Protein AF-0000000076747285 (afdb_homodimer)

Radius of gyration: 36.83 Å; Cα contacts (8 Å, |Δi|>4): 1062; chains: 2; bounding box: 57×131×82 Å

Nearest PDB structures (foldseek):
  2esn-assembly1_C  TM=5.975E-01  e=6.201E-26  Pseudomonas aeruginosa
  5y2v-assembly1_C  TM=6.730E-01  e=5.103E-18  Synechocystis sp. PCC 6803 substr. Kazusa
  5z49-assembly1_A  TM=7.365E-01  e=1.195E-11  Synechococcus elongatus PCC 7942 = FACHB-805
  5y2w-assembly1_A-2  TM=7.978E-01  e=5.544E-11  Synechocystis sp. PCC 6803 substr. Kazusa
  1i6a-assembly1_A  TM=6.483E-01  e=9.352E-12  Escherichia coli

Structure (mmCIF, N/CA/C/O backbone):
data_AF-0000000076747285-model_v1
#
loop_
_entity.id
_entity.type
_entity.pdbx_description
1 polymer 'Transcriptional regulator'
#
loop_
_atom_site.group_PDB
_atom_site.id
_atom_site.type_symbol
_atom_site.label_atom_id
_atom_site.label_alt_id
_atom_site.label_comp_id
_atom_site.label_asym_id
_atom_site.label_entity_id
_atom_site.label_seq_id
_atom_site.pdbx_PDB_ins_code
_atom_site.Cartn_x
_atom_site.Cartn_y
_atom_site.Cartn_z
_atom_site.occupancy
_atom_site.B_iso_or_equiv
_atom_site.auth_seq_id
_atom_site.auth_comp_id
_atom_site.auth_asym_id
_atom_site.auth_atom_id
_atom_site.pdbx_PDB_model_num
ATOM 1 N N . MET A 1 1 ? -8.055 51.125 -13.398 1 39.28 1 MET A N 1
ATOM 2 C CA . MET A 1 1 ? -6.609 51 -13.555 1 39.28 1 MET A CA 1
ATOM 3 C C . MET A 1 1 ? -6.098 49.719 -12.859 1 39.28 1 MET A C 1
ATOM 5 O O . MET A 1 1 ? -6.422 49.469 -11.695 1 39.28 1 MET A O 1
ATOM 9 N N . SER A 1 2 ? -5.758 48.812 -13.586 1 45.25 2 SER A N 1
ATOM 10 C CA . SER A 1 2 ? -5.34 47.469 -13.141 1 45.25 2 SER A CA 1
ATOM 11 C C . SER A 1 2 ? -4.109 47.562 -12.234 1 45.25 2 SER A C 1
ATOM 13 O O . SER A 1 2 ? -3.297 48.469 -12.375 1 45.25 2 SER A O 1
ATOM 15 N N . LEU A 1 3 ? -4.184 46.969 -11.133 1 55.22 3 LEU A N 1
ATOM 16 C CA . LEU A 1 3 ? -3.09 46.875 -10.172 1 55.22 3 LEU A CA 1
ATOM 17 C C . LEU A 1 3 ? -1.77 46.594 -10.883 1 55.22 3 LEU A C 1
ATOM 19 O O . LEU A 1 3 ? -0.696 46.844 -10.328 1 55.22 3 LEU A O 1
ATOM 23 N N . ASN A 1 4 ? -1.835 46.156 -12.078 1 54.62 4 ASN A N 1
ATOM 24 C CA . ASN A 1 4 ? -0.627 45.75 -12.773 1 54.62 4 ASN A CA 1
ATOM 25 C C . ASN A 1 4 ? 0.301 46.906 -13.062 1 54.62 4 ASN A C 1
ATOM 27 O O . ASN A 1 4 ? 1.505 46.719 -13.25 1 54.62 4 ASN A O 1
ATOM 31 N N . HIS A 1 5 ? -0.203 48.156 -13.094 1 57.03 5 HIS A N 1
ATOM 32 C CA . HIS A 1 5 ? 0.644 49.25 -13.531 1 57.03 5 HIS A CA 1
ATOM 33 C C . HIS A 1 5 ? 0.93 50.219 -12.375 1 57.03 5 HIS A C 1
ATOM 35 O O . HIS A 1 5 ? 1.658 51.188 -12.547 1 57.03 5 HIS A O 1
ATOM 41 N N . ILE A 1 6 ? 0.324 49.906 -11.305 1 59.69 6 ILE A N 1
ATOM 42 C CA . ILE A 1 6 ? 0.462 50.875 -10.219 1 59.69 6 ILE A CA 1
ATOM 43 C C . ILE A 1 6 ? 1.657 50.531 -9.344 1 59.69 6 ILE A C 1
ATOM 45 O O . ILE A 1 6 ? 1.849 49.344 -9 1 59.69 6 ILE A O 1
ATOM 49 N N . ASN A 1 7 ? 2.646 51.438 -9.289 1 66.12 7 ASN A N 1
ATOM 50 C CA . ASN A 1 7 ? 3.697 51.281 -8.281 1 66.12 7 ASN A CA 1
ATOM 51 C C . ASN A 1 7 ? 3.119 51.156 -6.879 1 66.12 7 ASN A C 1
ATOM 53 O O . ASN A 1 7 ? 2.605 52.125 -6.32 1 66.12 7 ASN A O 1
ATOM 57 N N . LEU A 1 8 ? 3.107 50 -6.348 1 74.5 8 LEU A N 1
ATOM 58 C CA . LEU A 1 8 ? 2.492 49.688 -5.062 1 74.5 8 LEU A CA 1
ATOM 59 C C . LEU A 1 8 ? 3.092 50.562 -3.955 1 74.5 8 LEU A C 1
ATOM 61 O O . LEU A 1 8 ? 2.469 50.75 -2.906 1 74.5 8 LEU A O 1
ATOM 65 N N . ASN A 1 9 ? 4.223 51.156 -4.281 1 78.5 9 ASN A N 1
ATOM 66 C CA . ASN A 1 9 ? 4.82 52.062 -3.312 1 78.5 9 ASN A CA 1
ATOM 67 C C . ASN A 1 9 ? 3.961 53.312 -3.115 1 78.5 9 ASN A C 1
ATOM 69 O O . ASN A 1 9 ? 4.023 53.969 -2.066 1 78.5 9 ASN A O 1
ATOM 73 N N . LEU A 1 10 ? 3.184 53.531 -4.133 1 85.75 10 LEU A N 1
ATOM 74 C CA . LEU A 1 10 ? 2.307 54.688 -4.051 1 85.75 10 LEU A CA 1
ATOM 75 C C . LEU A 1 10 ? 1.279 54.531 -2.936 1 85.75 10 LEU A C 1
ATOM 77 O O . LEU A 1 10 ? 0.835 55.5 -2.334 1 85.75 10 LEU A O 1
ATOM 81 N N . LEU A 1 11 ? 1.009 53.25 -2.725 1 84.38 11 LEU A N 1
ATOM 82 C CA . LEU A 1 11 ? 0.027 52.969 -1.68 1 84.38 11 LEU A CA 1
ATOM 83 C C . LEU A 1 11 ? 0.577 53.344 -0.308 1 84.38 11 LEU A C 1
ATOM 85 O O . LEU A 1 11 ? -0.14 53.938 0.518 1 84.38 11 LEU A O 1
ATOM 89 N N . ARG A 1 12 ? 1.812 53.031 -0.133 1 87.69 12 ARG A N 1
ATOM 90 C CA . ARG A 1 12 ? 2.461 53.469 1.106 1 87.69 12 ARG A CA 1
ATOM 91 C C . ARG A 1 12 ? 2.547 54.969 1.195 1 87.69 12 ARG A C 1
ATOM 93 O O . ARG A 1 12 ? 2.32 55.562 2.26 1 87.69 12 ARG A O 1
ATOM 100 N N . SER A 1 13 ? 2.875 55.594 0.107 1 90.88 13 SER A N 1
ATOM 101 C CA . SER A 1 13 ? 2.926 57.062 0.055 1 90.88 13 SER A CA 1
ATOM 102 C C . SER A 1 13 ? 1.572 57.688 0.398 1 90.88 13 SER A C 1
ATOM 104 O O . SER A 1 13 ? 1.499 58.656 1.146 1 90.88 13 SER A O 1
ATOM 106 N N . LEU A 1 14 ? 0.619 57.094 -0.171 1 91.94 14 LEU A N 1
ATOM 107 C CA . LEU A 1 14 ? -0.731 57.594 0.106 1 91.94 14 LEU A CA 1
ATOM 108 C C . LEU A 1 14 ? -1.049 57.469 1.594 1 91.94 14 LEU A C 1
ATOM 110 O O . LEU A 1 14 ? -1.56 58.438 2.189 1 91.94 14 LEU A O 1
ATOM 114 N N . GLN A 1 15 ? -0.773 56.375 2.174 1 90.75 15 GLN A N 1
ATOM 115 C CA . GLN A 1 15 ? -1.017 56.156 3.596 1 90.75 15 GLN A CA 1
ATOM 116 C C . GLN A 1 15 ? -0.334 57.219 4.441 1 90.75 15 GLN A C 1
ATOM 118 O O . GLN A 1 15 ? -0.968 57.844 5.301 1 90.75 15 GLN A O 1
ATOM 123 N N . VAL A 1 16 ? 0.932 57.5 4.211 1 92.81 16 VAL A N 1
ATOM 124 C CA . VAL A 1 16 ? 1.732 58.438 4.988 1 92.81 16 VAL A CA 1
ATOM 125 C C . VAL A 1 16 ? 1.217 59.844 4.77 1 92.81 16 VAL A C 1
ATOM 127 O O . VAL A 1 16 ? 1.105 60.625 5.719 1 92.81 16 VAL A O 1
ATOM 130 N N . LEU A 1 17 ? 0.837 60.188 3.564 1 94.44 17 LEU A N 1
ATOM 131 C CA . LEU A 1 17 ? 0.341 61.5 3.215 1 94.44 17 LEU A CA 1
ATOM 132 C C . LEU A 1 17 ? -0.971 61.812 3.934 1 94.44 17 LEU A C 1
ATOM 134 O O . LEU A 1 17 ? -1.173 62.906 4.434 1 94.44 17 LEU A O 1
ATOM 138 N N . LEU A 1 18 ? -1.772 60.812 3.988 1 93.88 18 LEU A N 1
ATOM 139 C CA . LEU A 1 18 ? -3.074 61.031 4.617 1 93.88 18 LEU A CA 1
ATOM 140 C C . LEU A 1 18 ? -2.943 61.094 6.133 1 93.88 18 LEU A C 1
ATOM 142 O O . LEU A 1 18 ? -3.758 61.719 6.809 1 93.88 18 LEU A O 1
ATOM 146 N N . GLU A 1 19 ? -1.94 60.5 6.699 1 93.25 19 GLU A N 1
ATOM 147 C CA . GLU A 1 19 ? -1.684 60.531 8.133 1 93.25 19 GLU A CA 1
ATOM 148 C C . GLU A 1 19 ? -1.036 61.844 8.547 1 93.25 19 GLU A C 1
ATOM 150 O O . GLU A 1 19 ? -1.421 62.438 9.555 1 93.25 19 GLU A O 1
ATOM 155 N N . GLU A 1 20 ? -0.085 62.281 7.738 1 93.19 20 GLU A N 1
ATOM 156 C CA . GLU A 1 20 ? 0.688 63.469 8.078 1 93.19 20 GLU A CA 1
ATOM 157 C C . GLU A 1 20 ? -0.024 64.75 7.621 1 93.19 20 GLU A C 1
ATOM 159 O O . GLU A 1 20 ? 0.07 65.75 8.281 1 93.19 20 GLU A O 1
ATOM 164 N N . CYS A 1 21 ? -0.648 64.688 6.441 1 93.88 21 CYS A N 1
ATOM 165 C CA . CYS A 1 21 ? -1.268 65.812 5.77 1 93.88 21 CYS A CA 1
ATOM 166 C C . CYS A 1 21 ? -0.267 66.938 5.586 1 93.88 21 CYS A C 1
ATOM 168 O O . CYS A 1 21 ? -0.618 68.125 5.742 1 93.88 21 CYS A O 1
ATOM 170 N N . HIS A 1 22 ? 0.919 66.625 5.566 1 93.25 22 HIS A N 1
ATOM 171 C CA . HIS A 1 22 ? 2.047 67.5 5.352 1 93.25 22 HIS A CA 1
ATOM 172 C C . HIS A 1 22 ? 3.092 66.875 4.438 1 93.25 22 HIS A C 1
ATOM 174 O O . HIS A 1 22 ? 3.596 65.812 4.727 1 93.25 22 HIS A O 1
ATOM 180 N N . VAL A 1 23 ? 3.402 67.562 3.352 1 93.19 23 VAL A N 1
ATOM 181 C CA . VAL A 1 23 ? 4.258 67 2.314 1 93.19 23 VAL A CA 1
ATOM 182 C C . VAL A 1 23 ? 5.672 66.812 2.859 1 93.19 23 VAL A C 1
ATOM 184 O O . VAL A 1 23 ? 6.27 65.75 2.678 1 93.19 23 VAL A O 1
ATOM 187 N N . SER A 1 24 ? 6.176 67.875 3.607 1 93.5 24 SER A N 1
ATOM 188 C CA . SER A 1 24 ? 7.547 67.75 4.094 1 93.5 24 SER A CA 1
ATOM 189 C C . SER A 1 24 ? 7.691 66.688 5.148 1 93.5 24 SER A C 1
ATOM 191 O O . SER A 1 24 ? 8.656 65.875 5.125 1 93.5 24 SER A O 1
ATOM 193 N N . ARG A 1 25 ? 6.762 66.562 6.012 1 94.31 25 ARG A N 1
ATOM 194 C CA . ARG A 1 25 ? 6.789 65.5 7.027 1 94.31 25 ARG A CA 1
ATOM 195 C C . ARG A 1 25 ? 6.645 64.125 6.398 1 94.31 25 ARG A C 1
ATOM 197 O O . ARG A 1 25 ? 7.281 63.156 6.84 1 94.31 25 ARG A O 1
ATOM 204 N N . ALA A 1 26 ? 5.785 64 5.434 1 94.94 26 ALA A N 1
ATOM 205 C CA . ALA A 1 26 ? 5.633 62.75 4.703 1 94.94 26 ALA A CA 1
ATOM 206 C C . ALA A 1 26 ? 6.941 62.375 4.027 1 94.94 26 ALA A C 1
ATOM 208 O O . ALA A 1 26 ? 7.316 61.188 4.043 1 94.94 26 ALA A O 1
ATOM 209 N N . ALA A 1 27 ? 7.617 63.281 3.477 1 94.25 27 ALA A N 1
ATOM 210 C CA . ALA A 1 27 ? 8.906 63.031 2.838 1 94.25 27 ALA A CA 1
ATOM 211 C C . ALA A 1 27 ? 9.922 62.469 3.84 1 94.25 27 ALA A C 1
ATOM 213 O O . ALA A 1 27 ? 10.633 61.5 3.549 1 94.25 27 ALA A O 1
ATOM 214 N N . ASP A 1 28 ? 9.93 63 4.977 1 92.69 28 ASP A N 1
ATOM 215 C CA . ASP A 1 28 ? 10.812 62.531 6.047 1 92.69 28 ASP A CA 1
ATOM 216 C C . ASP A 1 28 ? 10.5 61.094 6.453 1 92.69 28 ASP A C 1
ATOM 218 O O . ASP A 1 28 ? 11.406 60.281 6.555 1 92.69 28 ASP A O 1
ATOM 222 N N . ARG A 1 29 ? 9.242 60.875 6.574 1 91.62 29 ARG A N 1
ATOM 223 C CA . ARG A 1 29 ? 8.812 59.562 7.027 1 91.62 29 ARG A CA 1
ATOM 224 C C . ARG A 1 29 ? 9.055 58.5 5.953 1 91.62 29 ARG A C 1
ATOM 226 O O . ARG A 1 29 ? 9.344 57.344 6.27 1 91.62 29 ARG A O 1
ATOM 233 N N . LEU A 1 30 ? 8.93 58.844 4.742 1 91.31 30 LEU A N 1
ATOM 234 C CA . LEU A 1 30 ? 9.109 57.906 3.625 1 91.31 30 LEU A CA 1
ATOM 235 C C . LEU A 1 30 ? 10.57 57.875 3.197 1 91.31 30 LEU A C 1
ATOM 237 O O . LEU A 1 30 ? 10.953 57.031 2.357 1 91.31 30 LEU A O 1
ATOM 241 N N . ASN A 1 31 ? 11.375 58.781 3.766 1 91.25 31 ASN A N 1
ATOM 242 C CA . ASN A 1 31 ? 12.797 58.906 3.449 1 91.25 31 ASN A CA 1
ATOM 243 C C . ASN A 1 31 ? 13.023 59.188 1.966 1 91.25 31 ASN A C 1
ATOM 245 O O . ASN A 1 31 ? 13.828 58.531 1.32 1 91.25 31 ASN A O 1
ATOM 249 N N . ILE A 1 32 ? 12.211 60.031 1.466 1 92 32 ILE A N 1
ATOM 250 C CA . ILE A 1 32 ? 12.383 60.531 0.105 1 92 32 ILE A CA 1
ATOM 251 C C . ILE A 1 32 ? 12.312 62.062 0.099 1 92 32 ILE A C 1
ATOM 253 O O . ILE A 1 32 ? 12.086 62.688 1.14 1 92 32 ILE A O 1
ATOM 257 N N . THR A 1 33 ? 12.594 62.688 -1.015 1 92.25 33 THR A N 1
ATOM 258 C CA . THR A 1 33 ? 12.602 64.125 -1.113 1 92.25 33 THR A CA 1
ATOM 259 C C . THR A 1 33 ? 11.18 64.688 -1.18 1 92.25 33 THR A C 1
ATOM 261 O O . THR A 1 33 ? 10.242 63.969 -1.54 1 92.25 33 THR A O 1
ATOM 264 N N . GLN A 1 34 ? 11.086 65.875 -0.85 1 93.06 34 GLN A N 1
ATOM 265 C CA . GLN A 1 34 ? 9.789 66.562 -0.925 1 93.06 34 GLN A CA 1
ATOM 266 C C . GLN A 1 34 ? 9.266 66.625 -2.357 1 93.06 34 GLN A C 1
ATOM 268 O O . GLN A 1 34 ? 8.062 66.438 -2.586 1 93.06 34 GLN A O 1
ATOM 273 N N . SER A 1 35 ? 10.211 66.812 -3.273 1 94.5 35 SER A N 1
ATOM 274 C CA . SER A 1 35 ? 9.812 66.875 -4.676 1 94.5 35 SER A CA 1
ATOM 275 C C . SER A 1 35 ? 9.266 65.5 -5.113 1 94.5 35 SER A C 1
ATOM 277 O O . SER A 1 35 ? 8.297 65.438 -5.875 1 94.5 35 SER A O 1
ATOM 279 N N . ALA A 1 36 ? 9.828 64.5 -4.586 1 92.69 36 ALA A N 1
ATOM 280 C CA . ALA A 1 36 ? 9.391 63.156 -4.914 1 92.69 36 ALA A CA 1
ATOM 281 C C . ALA A 1 36 ? 8 62.875 -4.352 1 92.69 36 ALA A C 1
ATOM 283 O O . ALA A 1 36 ? 7.16 62.281 -5.035 1 92.69 36 ALA A O 1
ATOM 284 N N . VAL A 1 37 ? 7.766 63.281 -3.115 1 93.69 37 VAL A N 1
ATOM 285 C CA . VAL A 1 37 ? 6.461 63.094 -2.492 1 93.69 37 VAL A CA 1
ATOM 286 C C . VAL A 1 37 ? 5.398 63.875 -3.264 1 93.69 37 VAL A C 1
ATOM 288 O O . VAL A 1 37 ? 4.293 63.406 -3.486 1 93.69 37 VAL A O 1
ATOM 291 N N . SER A 1 38 ? 5.707 65.062 -3.729 1 93.56 38 SER A N 1
ATOM 292 C CA . SER A 1 38 ? 4.77 65.875 -4.48 1 93.56 38 SER A CA 1
ATOM 293 C C . SER A 1 38 ? 4.402 65.25 -5.809 1 93.56 38 SER A C 1
ATOM 295 O O . SER A 1 38 ? 3.236 65.25 -6.215 1 93.56 38 SER A O 1
ATOM 297 N N . ARG A 1 39 ? 5.41 64.688 -6.375 1 93.19 39 ARG A N 1
ATOM 298 C CA . ARG A 1 39 ? 5.164 63.969 -7.621 1 93.19 39 ARG A CA 1
ATOM 299 C C . ARG A 1 39 ? 4.273 62.75 -7.395 1 93.19 39 ARG A C 1
ATOM 301 O O . ARG A 1 39 ? 3.369 62.5 -8.188 1 93.19 39 ARG A O 1
ATOM 308 N N . GLN A 1 40 ? 4.539 62.031 -6.371 1 92 40 GLN A N 1
ATOM 309 C CA . GLN A 1 40 ? 3.736 60.875 -6.039 1 92 40 GLN A CA 1
ATOM 310 C C . GLN A 1 40 ? 2.295 61.25 -5.73 1 92 40 GLN A C 1
ATOM 312 O O . GLN A 1 40 ? 1.357 60.562 -6.113 1 92 40 GLN A O 1
ATOM 317 N N . LEU A 1 41 ? 2.125 62.375 -5.027 1 93.38 41 LEU A N 1
ATOM 318 C CA . LEU A 1 41 ? 0.781 62.875 -4.727 1 93.38 41 LEU A CA 1
ATOM 319 C C . LEU A 1 41 ? 0.026 63.219 -6.008 1 93.38 41 LEU A C 1
ATOM 321 O O . LEU A 1 41 ? -1.16 62.906 -6.133 1 93.38 41 LEU A O 1
ATOM 325 N N . ALA A 1 42 ? 0.776 63.781 -6.934 1 93.31 42 ALA A N 1
ATOM 326 C CA . ALA A 1 42 ? 0.161 64.125 -8.219 1 93.31 42 ALA A CA 1
ATOM 327 C C . ALA A 1 42 ? -0.279 62.844 -8.953 1 93.31 42 ALA A C 1
ATOM 329 O O . ALA A 1 42 ? -1.381 62.781 -9.508 1 93.31 42 ALA A O 1
ATOM 330 N N . GLN A 1 43 ? 0.56 61.906 -8.891 1 90.94 43 GLN A N 1
ATOM 331 C CA . GLN A 1 43 ? 0.234 60.625 -9.516 1 90.94 43 GLN A CA 1
ATOM 332 C C . GLN A 1 43 ? -0.973 59.969 -8.844 1 90.94 43 GLN A C 1
ATOM 334 O O . GLN A 1 43 ? -1.846 59.438 -9.523 1 90.94 43 GLN A O 1
ATOM 339 N N . LEU A 1 44 ? -1.02 60.031 -7.566 1 92.56 44 LEU A N 1
ATOM 340 C CA . LEU A 1 44 ? -2.104 59.438 -6.781 1 92.56 44 LEU A CA 1
ATOM 341 C C . LEU A 1 44 ? -3.424 60.156 -7.074 1 92.56 44 LEU A C 1
ATOM 343 O O . LEU A 1 44 ? -4.469 59.5 -7.172 1 92.56 44 LEU A O 1
ATOM 347 N N . ARG A 1 45 ? -3.328 61.438 -7.191 1 92.44 45 ARG A N 1
ATOM 348 C CA . ARG A 1 45 ? -4.52 62.219 -7.535 1 92.44 45 ARG A CA 1
ATOM 349 C C . ARG A 1 45 ? -5.086 61.781 -8.883 1 92.44 45 ARG A C 1
ATOM 351 O O . ARG A 1 45 ? -6.297 61.594 -9.016 1 92.44 45 ARG A O 1
ATOM 358 N N . ASP A 1 46 ? -4.145 61.531 -9.758 1 90.62 46 ASP A N 1
ATOM 359 C CA . ASP A 1 46 ? -4.547 61.094 -11.094 1 90.62 46 ASP A CA 1
ATOM 360 C C . ASP A 1 46 ? -5.156 59.719 -11.047 1 90.62 46 ASP A C 1
ATOM 362 O O . ASP A 1 46 ? -6.203 59.469 -11.656 1 90.62 46 ASP A O 1
ATOM 366 N N . LEU A 1 47 ? -4.52 58.969 -10.312 1 86.25 47 LEU A N 1
ATOM 367 C CA . LEU A 1 47 ? -4.941 57.562 -10.219 1 86.25 47 LEU A CA 1
ATOM 368 C C . LEU A 1 47 ? -6.309 57.438 -9.555 1 86.25 47 LEU A C 1
ATOM 370 O O . LEU A 1 47 ? -7.129 56.625 -9.953 1 86.25 47 LEU A O 1
ATOM 374 N N . CYS A 1 48 ? -6.559 58.312 -8.539 1 89.38 48 CYS A N 1
ATOM 375 C CA . CYS A 1 48 ? -7.773 58.188 -7.742 1 89.38 48 CYS A CA 1
ATOM 376 C C . CYS A 1 48 ? -8.867 59.094 -8.273 1 89.38 48 CYS A C 1
ATOM 378 O O . CYS A 1 48 ? -10.031 58.969 -7.895 1 89.38 48 CYS A O 1
ATOM 380 N N . GLY A 1 49 ? -8.469 60 -9.18 1 90.44 49 GLY A N 1
ATOM 381 C CA . GLY A 1 49 ? -9.438 61 -9.664 1 90.44 49 GLY A CA 1
ATOM 382 C C . GLY A 1 49 ? -9.969 61.875 -8.562 1 90.44 49 GLY A C 1
ATOM 383 O O . GLY A 1 49 ? -11.164 62.188 -8.523 1 90.44 49 GLY A O 1
ATOM 384 N N . ASP A 1 50 ? -9.172 62.125 -7.664 1 92.12 50 ASP A N 1
ATOM 385 C CA . ASP A 1 50 ? -9.484 62.938 -6.484 1 92.12 50 ASP A CA 1
ATOM 386 C C . ASP A 1 50 ? -8.273 63.719 -6.027 1 92.12 50 ASP A C 1
ATOM 388 O O . ASP A 1 50 ? -7.145 63.25 -6.078 1 92.12 50 ASP A O 1
ATOM 392 N N . PRO A 1 51 ? -8.477 65 -5.559 1 95.06 51 PRO A N 1
ATOM 393 C CA . PRO A 1 51 ? -7.34 65.812 -5.07 1 95.06 51 PRO A CA 1
ATOM 394 C C . PRO A 1 51 ? -6.68 65.188 -3.838 1 95.06 51 PRO A C 1
ATOM 396 O O . PRO A 1 51 ? -5.531 65.5 -3.523 1 95.06 51 PRO A O 1
ATOM 399 N N . LEU A 1 52 ? -7.309 64.312 -3.105 1 95.25 52 LEU A N 1
ATOM 400 C CA . LEU A 1 52 ? -6.875 63.531 -1.938 1 95.25 52 LEU A CA 1
ATOM 401 C C . LEU A 1 52 ? -6.566 64.5 -0.771 1 95.25 52 LEU A C 1
ATOM 403 O O . LEU A 1 52 ? -7.098 64.312 0.328 1 95.25 52 LEU A O 1
ATOM 407 N N . LEU A 1 53 ? -5.762 65.5 -0.964 1 95.31 53 LEU A N 1
ATOM 408 C CA . LEU A 1 53 ? -5.441 66.562 -0.002 1 95.31 53 LEU A CA 1
ATOM 409 C C . LEU A 1 53 ? -5.68 67.938 -0.604 1 95.31 53 LEU A C 1
ATOM 411 O O . LEU A 1 53 ? -5.234 68.188 -1.719 1 95.31 53 LEU A O 1
ATOM 415 N N . VAL A 1 54 ? -6.48 68.688 0.141 1 94.56 54 VAL A N 1
ATOM 416 C CA . VAL A 1 54 ? -6.762 70.062 -0.322 1 94.56 54 VAL A CA 1
ATOM 417 C C . VAL A 1 54 ? -6.293 71.062 0.722 1 94.56 54 VAL A C 1
ATOM 419 O O . VAL A 1 54 ? -6.273 70.75 1.919 1 94.56 54 VAL A O 1
ATOM 422 N N . ARG A 1 55 ? -5.871 72.25 0.293 1 91.06 55 ARG A N 1
ATOM 423 C CA . ARG A 1 55 ? -5.359 73.312 1.172 1 91.06 55 ARG A CA 1
ATOM 424 C C . ARG A 1 55 ? -6.496 74.062 1.884 1 91.06 55 ARG A C 1
ATOM 426 O O . ARG A 1 55 ? -7.5 74.375 1.263 1 91.06 55 ARG A O 1
ATOM 433 N N . GLU A 1 56 ? -6.441 74.062 3.102 1 89.38 56 GLU A N 1
ATOM 434 C CA . GLU A 1 56 ? -7.289 74.875 3.957 1 89.38 56 GLU A CA 1
ATOM 435 C C . GLU A 1 56 ? -6.457 75.75 4.863 1 89.38 56 GLU A C 1
ATOM 437 O O . GLU A 1 56 ? -5.969 75.312 5.906 1 89.38 56 GLU A O 1
ATOM 442 N N . GLY A 1 57 ? -6.375 77.062 4.457 1 87.19 57 GLY A N 1
ATOM 443 C CA . GLY A 1 57 ? -5.453 78 5.156 1 87.19 57 GLY A CA 1
ATOM 444 C C . GLY A 1 57 ? -4.004 77.562 5.035 1 87.19 57 GLY A C 1
ATOM 445 O O . GLY A 1 57 ? -3.488 77.375 3.926 1 87.19 57 GLY A O 1
ATOM 446 N N . ASN A 1 58 ? -3.375 77.25 6.191 1 83.94 58 ASN A N 1
ATOM 447 C CA . ASN A 1 58 ? -1.972 76.812 6.203 1 83.94 58 ASN A CA 1
ATOM 448 C C . ASN A 1 58 ? -1.82 75.312 6.355 1 83.94 58 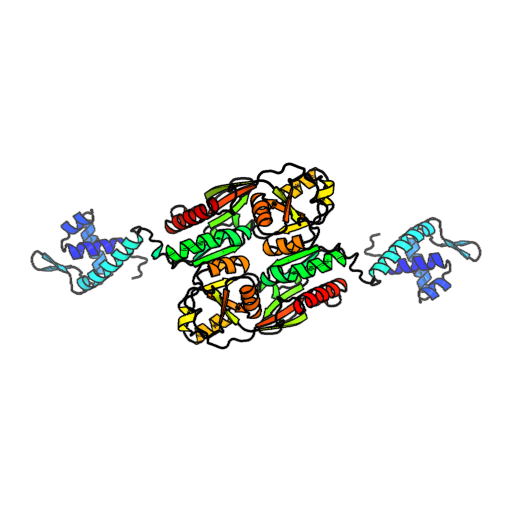ASN A C 1
ATOM 450 O O . ASN A 1 58 ? -0.711 74.812 6.559 1 83.94 58 ASN A O 1
ATOM 454 N N . ALA A 1 59 ? -2.961 74.688 6.199 1 84.81 59 ALA A N 1
ATOM 455 C CA . ALA A 1 59 ? -2.869 73.25 6.414 1 84.81 59 ALA A CA 1
ATOM 456 C C . ALA A 1 59 ? -3.447 72.438 5.227 1 84.81 59 ALA A C 1
ATOM 458 O O . ALA A 1 59 ? -4.25 73 4.465 1 84.81 59 ALA A O 1
ATOM 459 N N . LEU A 1 60 ? -2.973 71.25 4.91 1 92.12 60 LEU A N 1
ATOM 460 C CA . LEU A 1 60 ? -3.58 70.312 3.979 1 92.12 60 LEU A CA 1
ATOM 461 C C . LEU A 1 60 ? -4.598 69.375 4.688 1 92.12 60 LEU A C 1
ATOM 463 O O . LEU A 1 60 ? -4.324 68.875 5.773 1 92.12 60 LEU A O 1
ATOM 467 N N . VAL A 1 61 ? -5.773 69.312 4.141 1 93.94 61 VAL A N 1
ATOM 468 C CA . VAL A 1 61 ? -6.828 68.5 4.73 1 93.94 61 VAL A CA 1
ATOM 469 C C . VAL A 1 61 ? -7.289 67.438 3.732 1 93.94 61 VAL A C 1
ATOM 471 O O . VAL A 1 61 ? -7.426 67.75 2.539 1 93.94 61 VAL A O 1
ATOM 474 N N . PRO A 1 62 ? -7.434 66.188 4.184 1 94.88 62 PRO A N 1
ATOM 475 C CA . PRO A 1 62 ? -7.875 65.125 3.277 1 94.88 62 PRO A CA 1
ATOM 476 C C . PRO A 1 62 ? -9.32 65.312 2.811 1 94.88 62 PRO A C 1
ATOM 478 O O . PRO A 1 62 ? -10.148 65.812 3.559 1 94.88 62 PRO A O 1
ATOM 481 N N . THR A 1 63 ? -9.656 64.875 1.578 1 94.38 63 THR A N 1
ATOM 482 C CA . THR A 1 63 ? -11.023 64.875 1.067 1 94.38 63 THR A CA 1
ATOM 483 C C . THR A 1 63 ? -11.82 63.719 1.71 1 94.38 63 THR A C 1
ATOM 485 O O . THR A 1 63 ? -11.242 62.781 2.287 1 94.38 63 THR A O 1
ATOM 488 N N . PRO A 1 64 ? -13.047 63.781 1.646 1 91.94 64 PRO A N 1
ATOM 489 C CA . PRO A 1 64 ? -13.859 62.656 2.158 1 91.94 64 PRO A CA 1
ATOM 490 C C . PRO A 1 64 ? -13.508 61.312 1.513 1 91.94 64 PRO A C 1
ATOM 492 O O . PRO A 1 64 ? -13.477 60.312 2.193 1 91.94 64 PRO A O 1
ATOM 495 N N . ARG A 1 65 ? -13.234 61.312 0.291 1 92.19 65 ARG A N 1
ATOM 496 C CA . ARG A 1 65 ? -12.836 60.094 -0.41 1 92.19 65 ARG A CA 1
ATOM 497 C C . ARG A 1 65 ? -11.508 59.562 0.115 1 92.19 65 ARG A C 1
ATOM 499 O O . ARG A 1 65 ? -11.336 58.375 0.288 1 92.19 65 ARG A O 1
ATOM 506 N N . ALA A 1 66 ? -10.609 60.469 0.333 1 93.25 66 ALA A N 1
ATOM 507 C CA . ALA A 1 66 ? -9.297 60.094 0.862 1 93.25 66 ALA A CA 1
ATOM 508 C C . ALA A 1 66 ? -9.43 59.406 2.23 1 93.25 66 ALA A C 1
ATOM 510 O O . ALA A 1 66 ? -8.766 58.406 2.506 1 93.25 66 ALA A O 1
ATOM 511 N N . LEU A 1 67 ? -10.281 59.938 3.025 1 90.94 67 LEU A N 1
ATOM 512 C CA . LEU A 1 67 ? -10.5 59.375 4.359 1 90.94 67 LEU A CA 1
ATOM 513 C C . LEU A 1 67 ? -11.094 57.969 4.277 1 90.94 67 LEU A C 1
ATOM 515 O O . LEU A 1 67 ? -10.695 57.094 5.031 1 90.94 67 LEU A O 1
ATOM 519 N N . ALA A 1 68 ? -11.953 57.812 3.371 1 90.12 68 ALA A N 1
ATOM 520 C CA . ALA A 1 68 ? -12.555 56.469 3.166 1 90.12 68 ALA A CA 1
ATOM 521 C C . ALA A 1 68 ? -11.516 55.469 2.68 1 90.12 68 ALA A C 1
ATOM 523 O O . ALA A 1 68 ? -11.508 54.312 3.105 1 90.12 68 ALA A O 1
ATOM 524 N N . MET A 1 69 ? -10.688 55.906 1.846 1 90.06 69 MET A N 1
ATOM 525 C CA . MET A 1 69 ? -9.648 55.062 1.292 1 90.06 69 MET A CA 1
ATOM 526 C C . MET A 1 69 ? -8.609 54.719 2.355 1 90.06 69 MET A C 1
ATOM 528 O O . MET A 1 69 ? -8.047 53.594 2.336 1 90.06 69 MET A O 1
ATOM 532 N N . GLN A 1 70 ? -8.398 55.688 3.25 1 89.38 70 GLN A N 1
ATOM 533 C CA . GLN A 1 70 ? -7.391 55.5 4.289 1 89.38 70 GLN A CA 1
ATOM 534 C C . GLN A 1 70 ? -7.715 54.281 5.141 1 89.38 70 GLN A C 1
ATOM 536 O O . GLN A 1 70 ? -6.828 53.469 5.449 1 89.38 70 GLN A O 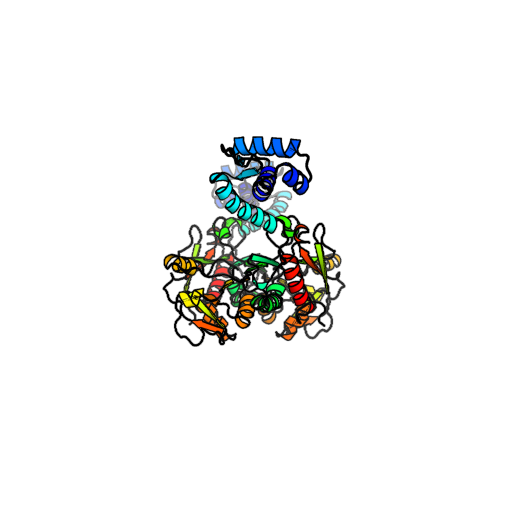1
ATOM 541 N N . GLU A 1 71 ? -8.906 54.062 5.441 1 85 71 GLU A N 1
ATOM 542 C CA . GLU A 1 71 ? -9.328 52.938 6.246 1 85 71 GLU A CA 1
ATOM 543 C C . GLU A 1 71 ? -9.055 51.625 5.516 1 85 71 GLU A C 1
ATOM 545 O O . GLU A 1 71 ? -8.508 50.688 6.098 1 85 71 GLU A O 1
ATOM 550 N N . LYS A 1 72 ? -9.445 51.562 4.312 1 87.25 72 LYS A N 1
ATOM 551 C CA . LYS A 1 72 ? -9.242 50.375 3.508 1 87.25 72 LYS A CA 1
ATOM 552 C C . LYS A 1 72 ? -7.758 50.125 3.26 1 87.25 72 LYS A C 1
ATOM 554 O O . LYS A 1 72 ? -7.309 48.969 3.285 1 87.25 72 LYS A O 1
ATOM 559 N N . LEU A 1 73 ? -7.082 51.219 3.055 1 86.12 73 LEU A N 1
ATOM 560 C CA . LEU A 1 73 ? -5.648 51.125 2.797 1 86.12 73 LEU A CA 1
ATOM 561 C C . LEU A 1 73 ? -4.902 50.562 4.004 1 86.12 73 LEU A C 1
ATOM 563 O O . LEU A 1 73 ? -4.039 49.719 3.857 1 86.12 73 LEU A O 1
ATOM 567 N N . ASN A 1 74 ? -5.207 50.969 5.152 1 83.94 74 ASN A N 1
ATOM 568 C CA . ASN A 1 74 ? -4.578 50.469 6.371 1 83.94 74 ASN A CA 1
ATOM 569 C C . ASN A 1 74 ? -4.812 49 6.547 1 83.94 74 ASN A C 1
ATOM 571 O O . ASN A 1 74 ? -3.895 48.25 6.918 1 83.94 74 ASN A O 1
ATOM 575 N N . LEU A 1 75 ? -5.949 48.562 6.199 1 81.88 75 LEU A N 1
ATOM 576 C CA . LEU A 1 75 ? -6.277 47.125 6.301 1 81.88 75 LEU A CA 1
ATOM 577 C C . LEU A 1 75 ? -5.461 46.312 5.309 1 81.88 75 LEU A C 1
ATOM 579 O O . LEU A 1 75 ? -4.891 45.281 5.668 1 81.88 75 LEU A O 1
ATOM 583 N N . LEU A 1 76 ? -5.438 46.844 4.094 1 79.19 76 LEU A N 1
ATOM 584 C CA . LEU A 1 76 ? -4.73 46.125 3.033 1 79.19 76 LEU A CA 1
ATOM 585 C C . LEU A 1 76 ? -3.234 46.094 3.32 1 79.19 76 LEU A C 1
ATOM 587 O O . LEU A 1 76 ? -2.604 45.031 3.17 1 79.19 76 LEU A O 1
ATOM 591 N N . LEU A 1 77 ? -2.664 47.188 3.725 1 79.25 77 LEU A N 1
ATOM 592 C CA . LEU A 1 77 ? -1.238 47.25 4.023 1 79.25 77 LEU A CA 1
ATOM 593 C C . LEU A 1 77 ? -0.914 46.406 5.266 1 79.25 77 LEU A C 1
ATOM 595 O O . LEU A 1 77 ? 0.154 45.812 5.352 1 79.25 77 LEU A O 1
ATOM 599 N N . GLY A 1 78 ? -1.808 46.312 6.129 1 74.94 78 GLY A N 1
ATOM 600 C CA . GLY A 1 78 ? -1.666 45.406 7.266 1 74.94 78 GLY A CA 1
ATOM 601 C C . GLY A 1 78 ? -1.597 43.969 6.867 1 74.94 78 GLY A C 1
ATOM 602 O O . GLY A 1 78 ? -0.751 43.219 7.367 1 74.94 78 GLY A O 1
ATOM 603 N N . GLU A 1 79 ? -2.459 43.625 5.969 1 72.31 79 GLU A N 1
ATOM 604 C CA . GLU A 1 79 ? -2.457 42.25 5.461 1 72.31 79 GLU A CA 1
ATOM 605 C C . GLU A 1 79 ? -1.143 41.938 4.754 1 72.31 79 GLU A C 1
ATOM 607 O O . GLU A 1 79 ? -0.614 40.844 4.895 1 72.31 79 GLU A O 1
ATOM 612 N N . PHE A 1 80 ? -0.732 42.938 4.066 1 66.5 80 PHE A N 1
ATOM 613 C CA . PHE A 1 80 ? 0.546 42.812 3.377 1 66.5 80 PHE A CA 1
ATOM 614 C C . PHE A 1 80 ? 1.684 42.656 4.379 1 66.5 80 PHE A C 1
ATOM 616 O O . PHE A 1 80 ? 2.592 41.844 4.168 1 66.5 80 PHE A O 1
ATOM 623 N N . GLU A 1 81 ? 1.617 43.438 5.406 1 65.94 81 GLU A N 1
ATOM 624 C CA . GLU A 1 81 ? 2.627 43.344 6.453 1 65.94 81 GLU A CA 1
ATOM 625 C C . GLU A 1 81 ? 2.586 41.969 7.105 1 65.94 81 GLU A C 1
ATOM 627 O O . GLU A 1 81 ? 3.633 41.375 7.395 1 65.94 81 GLU A O 1
ATOM 632 N N . GLN A 1 82 ? 1.42 41.562 7.305 1 65.44 82 GLN A N 1
ATOM 633 C CA . GLN A 1 82 ? 1.265 40.219 7.871 1 65.44 82 GLN A CA 1
ATOM 634 C C . GLN A 1 82 ? 1.845 39.156 6.945 1 65.44 82 GLN A C 1
ATOM 636 O O . GLN A 1 82 ? 2.438 38.188 7.402 1 65.44 82 GLN A O 1
ATOM 641 N N . LEU A 1 83 ? 1.528 39.438 5.742 1 63.47 83 LEU A N 1
ATOM 642 C CA . LEU A 1 83 ? 2.105 38.531 4.746 1 63.47 83 LEU A CA 1
ATOM 643 C C . LEU A 1 83 ? 3.627 38.5 4.844 1 63.47 83 LEU A C 1
ATOM 645 O O . LEU A 1 83 ? 4.254 37.469 4.664 1 63.47 83 LEU A O 1
ATOM 649 N N . LEU A 1 84 ? 4.066 39.812 5.066 1 60.75 84 LEU A N 1
ATOM 650 C CA . LEU A 1 84 ? 5.516 39.969 5.125 1 60.75 84 LEU A CA 1
ATOM 651 C C . LEU A 1 84 ? 6.047 39.562 6.5 1 60.75 84 LEU A C 1
ATOM 653 O O . LEU A 1 84 ? 7.223 39.219 6.641 1 60.75 84 LEU A O 1
ATOM 657 N N . HIS A 1 85 ? 5.164 39.906 7.539 1 58.38 85 HIS A N 1
ATOM 658 C CA . HIS A 1 85 ? 5.609 39.562 8.883 1 58.38 85 HIS A CA 1
ATOM 659 C C . HIS A 1 85 ? 5.465 38.062 9.141 1 58.38 85 HIS A C 1
ATOM 661 O O . HIS A 1 85 ? 4.438 37.469 8.805 1 58.38 85 HIS A O 1
ATOM 667 N N . ASP A 1 86 ? 6.461 37.438 9.391 1 60.88 86 ASP A N 1
ATOM 668 C CA . ASP A 1 86 ? 6.59 36.031 9.703 1 60.88 86 ASP A CA 1
ATOM 669 C C . ASP A 1 86 ? 5.848 35.688 10.992 1 60.88 86 ASP A C 1
ATOM 671 O O . ASP A 1 86 ? 6.238 36.125 12.078 1 60.88 86 ASP A O 1
ATOM 675 N N . LYS A 1 87 ? 4.426 35.719 10.93 1 68.31 87 LYS A N 1
ATOM 676 C CA . LYS A 1 87 ? 3.752 35.219 12.125 1 68.31 87 LYS A CA 1
ATOM 677 C C . LYS A 1 87 ? 4.395 33.938 12.617 1 68.31 87 LYS A C 1
ATOM 679 O O . LYS A 1 87 ? 4.82 33.094 11.812 1 68.31 87 LYS A O 1
ATOM 684 N N . PRO A 1 88 ? 4.699 34.062 13.977 1 81.62 88 PRO A N 1
ATOM 685 C CA . PRO A 1 88 ? 5.242 32.812 14.531 1 81.62 88 PRO A CA 1
ATOM 686 C C . PRO A 1 88 ? 4.352 31.609 14.258 1 81.62 88 PRO A C 1
ATOM 688 O O . PRO A 1 88 ? 3.127 31.734 14.219 1 81.62 88 PRO A O 1
ATOM 691 N N . PHE A 1 89 ? 4.879 30.703 13.914 1 88.38 89 PHE A N 1
ATOM 692 C CA . PHE A 1 89 ? 4.164 29.453 13.664 1 88.38 89 PHE A CA 1
ATOM 693 C C . PHE A 1 89 ? 3.521 28.938 14.945 1 88.38 89 PHE A C 1
ATOM 695 O O . PHE A 1 89 ? 4.168 28.891 15.992 1 88.38 89 PHE A O 1
ATOM 702 N N . ASP A 1 90 ? 2.27 28.656 14.898 1 92.69 90 ASP A N 1
ATOM 703 C CA . ASP A 1 90 ? 1.523 28.031 15.992 1 92.69 90 ASP A CA 1
ATOM 704 C C . ASP A 1 90 ? 0.896 26.703 15.547 1 92.69 90 ASP A C 1
ATOM 706 O O . ASP A 1 90 ? -0.072 26.703 14.781 1 92.69 90 ASP A O 1
ATOM 710 N N . PRO A 1 91 ? 1.393 25.594 16.078 1 93.94 91 PRO A N 1
ATOM 711 C CA . PRO A 1 91 ? 0.866 24.297 15.672 1 93.94 91 PRO A CA 1
ATOM 712 C C . PRO A 1 91 ? -0.619 24.125 15.984 1 93.94 91 PRO A C 1
ATOM 714 O O . PRO A 1 91 ? -1.324 23.391 15.289 1 93.94 91 PRO A O 1
ATOM 717 N N . GLN A 1 92 ? -1.122 24.812 16.938 1 93.75 92 GLN A N 1
ATOM 718 C CA . GLN A 1 92 ? -2.506 24.656 17.375 1 93.75 92 GLN A CA 1
ATOM 719 C C . GLN A 1 92 ? -3.479 25.156 16.312 1 93.75 92 GLN A C 1
ATOM 721 O O . GLN A 1 92 ? -4.625 24.703 16.25 1 93.75 92 GLN A O 1
ATOM 726 N N . THR A 1 93 ? -2.945 26.078 15.531 1 92.31 93 THR A N 1
ATOM 727 C CA . THR A 1 93 ? -3.846 26.672 14.555 1 92.31 93 THR A CA 1
ATOM 728 C C . THR A 1 93 ? -3.451 26.266 13.133 1 92.31 93 THR A C 1
ATOM 730 O O . THR A 1 93 ? -4.102 26.656 12.164 1 92.31 93 THR A O 1
ATOM 733 N N . TRP A 1 94 ? -2.447 25.484 12.992 1 91.5 94 TRP A N 1
ATOM 734 C CA . TRP A 1 94 ? -1.928 25.078 11.695 1 91.5 94 TRP A CA 1
ATOM 735 C C . TRP A 1 94 ? -2.93 24.203 10.961 1 91.5 94 TRP A C 1
ATOM 737 O O . TRP A 1 94 ? -3.35 23.156 11.477 1 91.5 94 TRP A O 1
ATOM 747 N N . LYS A 1 95 ? -3.387 24.75 9.812 1 91.31 95 LYS A N 1
ATOM 748 C CA . LYS A 1 95 ? -4.336 24.016 8.984 1 91.31 95 LYS A CA 1
ATOM 749 C C . LYS A 1 95 ? -3.738 23.688 7.621 1 91.31 95 LYS A C 1
ATOM 751 O O . LYS A 1 95 ? -3.58 24.562 6.773 1 91.31 95 LYS A O 1
ATOM 756 N N . GLN A 1 96 ? -3.441 22.391 7.422 1 91.12 96 GLN A N 1
ATOM 757 C CA . GLN A 1 96 ? -2.854 21.906 6.18 1 91.12 96 GLN A CA 1
ATOM 758 C C . GLN A 1 96 ? -2.867 20.375 6.129 1 91.12 96 GLN A C 1
ATOM 760 O O . GLN A 1 96 ? -3.031 19.719 7.16 1 91.12 96 GLN A O 1
ATOM 765 N N . GLU A 1 97 ? -2.838 19.922 4.922 1 94.75 97 GLU A N 1
ATOM 766 C CA . GLU A 1 97 ? -2.533 18.5 4.758 1 94.75 97 GLU A CA 1
ATOM 767 C C . GLU A 1 97 ? -1.031 18.266 4.609 1 94.75 97 GLU A C 1
ATOM 769 O O . GLU A 1 97 ? -0.389 18.875 3.748 1 94.75 97 GLU A O 1
ATOM 774 N N . PHE A 1 98 ? -0.532 17.609 5.492 1 96.69 98 PHE A N 1
ATOM 775 C CA . PHE A 1 98 ? 0.878 17.234 5.477 1 96.69 98 PHE A CA 1
ATOM 776 C C . PHE A 1 98 ? 1.059 15.812 4.965 1 96.69 98 PHE A C 1
ATOM 778 O O . PHE A 1 98 ? 0.48 14.875 5.512 1 96.69 98 PHE A O 1
ATOM 785 N N . VAL A 1 99 ? 1.878 15.617 3.945 1 97.31 99 VAL A N 1
ATOM 786 C CA . VAL A 1 99 ? 2.035 14.312 3.307 1 97.31 99 VAL A CA 1
ATOM 787 C C . VAL A 1 99 ? 3.348 13.672 3.754 1 97.31 99 VAL A C 1
ATOM 789 O O . VAL A 1 99 ? 4.426 14.219 3.508 1 97.31 99 VAL A O 1
ATOM 792 N N . LEU A 1 100 ? 3.213 12.562 4.414 1 97.12 100 LEU A N 1
ATOM 793 C CA . LEU A 1 100 ? 4.328 11.727 4.84 1 97.12 100 LEU A CA 1
ATOM 794 C C . LEU A 1 100 ? 4.418 10.469 3.986 1 97.12 100 LEU A C 1
ATOM 796 O O . LEU A 1 100 ? 3.4 9.828 3.709 1 97.12 100 LEU A O 1
ATOM 800 N N . SER A 1 101 ? 5.613 10.18 3.506 1 96.31 101 SER A N 1
ATOM 801 C CA . SER A 1 101 ? 5.801 8.992 2.676 1 96.31 101 SER A CA 1
ATOM 802 C C . SER A 1 101 ? 6.914 8.102 3.227 1 96.31 101 SER A C 1
ATOM 804 O O . SER A 1 101 ? 8 8.586 3.543 1 96.31 101 SER A O 1
ATOM 806 N N . SER A 1 102 ? 6.621 6.863 3.416 1 94.25 102 SER A N 1
ATOM 807 C CA . SER A 1 102 ? 7.59 5.891 3.918 1 94.25 102 SER A CA 1
ATOM 808 C C . SER A 1 102 ? 7.105 4.461 3.693 1 94.25 102 SER A C 1
ATOM 810 O O . SER A 1 102 ? 6.324 4.203 2.775 1 94.25 102 SER A O 1
ATOM 812 N N . SER A 1 103 ? 7.703 3.572 4.422 1 90.88 103 SER A N 1
ATOM 813 C CA . SER A 1 103 ? 7.391 2.156 4.273 1 90.88 103 SER A CA 1
ATOM 814 C C . SER A 1 103 ? 6.109 1.791 5.016 1 90.88 103 SER A C 1
ATOM 816 O O . SER A 1 103 ? 5.578 2.598 5.781 1 90.88 103 SER A O 1
ATOM 818 N N . ASP A 1 104 ? 5.66 0.598 4.758 1 87.81 104 ASP A N 1
ATOM 819 C CA . ASP A 1 104 ? 4.512 0.043 5.461 1 87.81 104 ASP A CA 1
ATOM 820 C C . ASP A 1 104 ? 4.812 -0.138 6.949 1 87.81 104 ASP A C 1
ATOM 822 O O . ASP A 1 104 ? 3.93 0.03 7.793 1 87.81 104 ASP A O 1
ATOM 826 N N . TYR A 1 105 ? 6.008 -0.452 7.25 1 88.69 105 TYR A N 1
ATOM 827 C CA . TYR A 1 105 ? 6.418 -0.627 8.641 1 88.69 105 TYR A CA 1
ATOM 828 C C . TYR A 1 105 ? 6.25 0.667 9.422 1 88.69 105 TYR A C 1
ATOM 830 O O . TYR A 1 105 ? 5.715 0.661 10.539 1 88.69 105 TYR A O 1
ATOM 838 N N . VAL A 1 106 ? 6.672 1.714 8.789 1 91.25 106 VAL A N 1
ATOM 839 C CA . VAL A 1 106 ? 6.566 3.021 9.43 1 91.25 106 VAL A CA 1
ATOM 840 C C . VAL A 1 106 ? 5.098 3.389 9.617 1 91.25 106 VAL A C 1
ATOM 842 O O . VAL A 1 106 ? 4.707 3.9 10.672 1 91.25 106 VAL A O 1
ATOM 845 N N . ALA A 1 107 ? 4.348 3.139 8.641 1 90.38 107 ALA A N 1
ATOM 846 C CA . ALA A 1 107 ? 2.916 3.416 8.727 1 90.38 107 ALA A CA 1
ATOM 847 C C . ALA A 1 107 ? 2.287 2.688 9.906 1 90.38 107 ALA A C 1
ATOM 849 O O . ALA A 1 107 ? 1.489 3.268 10.648 1 90.38 107 ALA A O 1
ATOM 850 N N . GLN A 1 108 ? 2.666 1.498 10.078 1 87.19 108 GLN A N 1
ATOM 851 C CA . GLN A 1 108 ? 2.023 0.634 11.062 1 87.19 108 GLN A CA 1
ATOM 852 C C . GLN A 1 108 ? 2.512 0.951 12.469 1 87.19 108 GLN A C 1
ATOM 854 O O . GLN A 1 108 ? 1.728 0.935 13.422 1 87.19 108 GLN A O 1
ATOM 859 N N . TYR A 1 109 ? 3.785 1.354 12.547 1 87.69 109 TYR A N 1
ATOM 860 C CA . TYR A 1 109 ? 4.328 1.307 13.906 1 87.69 109 TYR A CA 1
ATOM 861 C C . TYR A 1 109 ? 4.746 2.695 14.375 1 87.69 109 TYR A C 1
ATOM 863 O O . TYR A 1 109 ? 4.863 2.943 15.578 1 87.69 109 TYR A O 1
ATOM 871 N N . ILE A 1 110 ? 4.949 3.605 13.445 1 90 110 ILE A N 1
ATOM 872 C CA . ILE A 1 110 ? 5.473 4.91 13.828 1 90 110 ILE A CA 1
ATOM 873 C C . ILE A 1 110 ? 4.371 5.965 13.719 1 90 110 ILE A C 1
ATOM 875 O O . ILE A 1 110 ? 4.234 6.828 14.586 1 90 110 ILE A O 1
ATOM 879 N N . VAL A 1 111 ? 3.57 5.883 12.734 1 92 111 VAL A N 1
ATOM 880 C CA . VAL A 1 111 ? 2.566 6.895 12.422 1 92 111 VAL A CA 1
ATOM 881 C C . VAL A 1 111 ? 1.595 7.035 13.594 1 92 111 VAL A C 1
ATOM 883 O O . VAL A 1 111 ? 1.214 8.148 13.961 1 92 111 VAL A O 1
ATOM 886 N N . PRO A 1 112 ? 1.227 5.938 14.219 1 89.31 112 PRO A N 1
ATOM 887 C CA . PRO A 1 112 ? 0.321 6.078 15.359 1 89.31 112 PRO A CA 1
ATOM 888 C C . PRO A 1 112 ? 0.892 6.973 16.453 1 89.31 112 PRO A C 1
ATOM 890 O O . PRO A 1 112 ? 0.156 7.746 17.078 1 89.31 112 PRO A O 1
ATOM 893 N N . ASP A 1 113 ? 2.162 6.887 16.641 1 90.19 113 ASP A N 1
ATOM 894 C CA . ASP A 1 113 ? 2.809 7.742 17.641 1 90.19 113 ASP A CA 1
ATOM 895 C C . ASP A 1 113 ? 2.76 9.203 17.219 1 90.19 113 ASP A C 1
ATOM 897 O O . ASP A 1 113 ? 2.564 10.094 18.047 1 90.19 113 ASP A O 1
ATOM 901 N N . VAL A 1 114 ? 2.922 9.438 15.977 1 92.69 114 VAL A N 1
ATOM 902 C CA . VAL A 1 114 ? 2.867 10.789 15.43 1 92.69 114 VAL A CA 1
ATOM 903 C C . VAL A 1 114 ? 1.455 11.352 15.578 1 92.69 114 VAL A C 1
ATOM 905 O O . VAL A 1 114 ? 1.275 12.492 16.016 1 92.69 114 VAL A O 1
ATOM 908 N N . VAL A 1 115 ? 0.507 10.539 15.297 1 92.06 115 VAL A N 1
ATOM 909 C CA . VAL A 1 115 ? -0.892 10.945 15.352 1 92.06 115 VAL A CA 1
ATOM 910 C C . VAL A 1 115 ? -1.275 11.289 16.781 1 92.06 115 VAL A C 1
ATOM 912 O O . VAL A 1 115 ? -1.983 12.273 17.031 1 92.06 115 VAL A O 1
ATOM 915 N N . ALA A 1 116 ? -0.831 10.547 17.703 1 88.81 116 ALA A N 1
ATOM 916 C CA . ALA A 1 116 ? -1.145 10.773 19.109 1 88.81 116 ALA A CA 1
ATOM 917 C C . ALA A 1 116 ? -0.708 12.164 19.562 1 88.81 116 ALA A C 1
ATOM 919 O O . ALA A 1 116 ? -1.424 12.836 20.297 1 88.81 116 ALA A O 1
ATOM 920 N N . VAL A 1 117 ? 0.418 12.578 19.109 1 89.75 117 VAL A N 1
ATOM 921 C CA . VAL A 1 117 ? 0.937 13.898 19.453 1 89.75 117 VAL A CA 1
ATOM 922 C C . VAL A 1 117 ? 0.191 14.977 18.672 1 89.75 117 VAL A C 1
ATOM 924 O O . VAL A 1 117 ? -0.142 16.031 19.219 1 89.75 117 VAL A O 1
ATOM 927 N N . MET A 1 118 ? -0.094 14.742 17.453 1 91.31 118 MET A N 1
ATOM 928 C CA . MET A 1 118 ? -0.737 15.703 16.562 1 91.31 118 MET A CA 1
ATOM 929 C C . MET A 1 118 ? -2.135 16.062 17.062 1 91.31 118 MET A C 1
ATOM 931 O O . MET A 1 118 ? -2.551 17.219 17 1 91.31 118 MET A O 1
ATOM 935 N N . VAL A 1 119 ? -2.828 15.094 17.531 1 89.44 119 VAL A N 1
ATOM 936 C CA . VAL A 1 119 ? -4.203 15.305 17.969 1 89.44 119 VAL A CA 1
ATOM 937 C C . VAL A 1 119 ? -4.23 16.344 19.094 1 89.44 119 VAL A C 1
ATOM 939 O O . VAL A 1 119 ? -5.168 17.141 19.188 1 89.44 119 VAL A O 1
ATOM 942 N N . GLU A 1 120 ? -3.176 16.406 19.844 1 91.25 120 GLU A N 1
ATOM 943 C CA . GLU A 1 120 ? -3.1 17.328 20.969 1 91.25 120 GLU A CA 1
ATOM 944 C C . GLU A 1 120 ? -2.467 18.656 20.562 1 91.25 120 GLU A C 1
ATOM 946 O O . GLU A 1 120 ? -2.982 19.734 20.891 1 91.25 120 GLU A O 1
ATOM 951 N N . GLN A 1 121 ? -1.461 18.594 19.781 1 93.44 121 GLN A N 1
ATOM 952 C CA . GLN A 1 121 ? -0.627 19.781 19.562 1 93.44 121 GLN A CA 1
ATOM 953 C C . GLN A 1 121 ? -0.979 20.469 18.25 1 93.44 121 GLN A C 1
ATOM 955 O O . GLN A 1 121 ? -0.721 21.672 18.078 1 93.44 121 GLN A O 1
ATOM 960 N N . SER A 1 122 ? -1.511 19.766 17.328 1 94.19 122 SER A N 1
ATOM 961 C CA . SER A 1 122 ? -1.891 20.297 16.016 1 94.19 122 SER A CA 1
ATOM 962 C C . SER A 1 122 ? -3.197 19.688 15.531 1 94.19 122 SER A C 1
ATOM 964 O O . SER A 1 122 ? -3.223 19.016 14.492 1 94.19 122 SER A O 1
ATOM 966 N N . PRO A 1 123 ? -4.215 19.984 16.219 1 92 123 PRO A N 1
ATOM 967 C CA . PRO A 1 123 ? -5.492 19.297 16.031 1 92 123 PRO A CA 1
ATOM 968 C C . PRO A 1 123 ? -6.121 19.594 14.672 1 92 123 PRO A C 1
ATOM 970 O O . PRO A 1 123 ? -7.047 18.891 14.25 1 92 123 PRO A O 1
ATOM 973 N N . ASN A 1 124 ? -5.605 20.594 13.938 1 92.88 124 ASN A N 1
ATOM 974 C CA . ASN A 1 124 ? -6.254 20.984 12.688 1 92.88 124 ASN A CA 1
ATOM 975 C C . ASN A 1 124 ? -5.453 20.531 11.469 1 92.88 124 ASN A C 1
ATOM 977 O O . ASN A 1 124 ? -5.852 20.781 10.336 1 92.88 124 ASN A O 1
ATOM 981 N N . VAL A 1 125 ? -4.398 19.891 11.688 1 94.12 125 VAL A N 1
ATOM 982 C CA . VAL A 1 125 ? -3.58 19.391 10.586 1 94.12 125 VAL A CA 1
ATOM 983 C C . VAL A 1 125 ? -4.094 18.016 10.141 1 94.12 125 VAL A C 1
ATOM 985 O O . VAL A 1 125 ? -4.461 17.188 10.969 1 94.12 125 VAL A O 1
ATOM 988 N N . ASN A 1 126 ? -4.133 17.844 8.828 1 95.44 126 ASN A N 1
ATOM 989 C CA . ASN A 1 126 ? -4.426 16.531 8.266 1 95.44 126 ASN A CA 1
ATOM 990 C C . ASN A 1 126 ? -3.156 15.82 7.816 1 95.44 126 ASN A C 1
ATOM 992 O O . ASN A 1 126 ? -2.248 16.438 7.262 1 95.44 126 ASN A O 1
ATOM 996 N N . LEU A 1 127 ? -3.092 14.562 8.148 1 96.44 127 LEU A N 1
ATOM 997 C CA . LEU A 1 127 ? -1.94 13.766 7.746 1 96.44 127 LEU A CA 1
ATOM 998 C C . LEU A 1 127 ? -2.326 12.766 6.66 1 96.44 127 LEU A C 1
ATOM 1000 O O . LEU A 1 127 ? -3.293 12.016 6.812 1 96.44 127 LEU A O 1
ATOM 1004 N N . ALA A 1 128 ? -1.636 12.859 5.555 1 95.81 128 ALA A N 1
ATOM 1005 C CA . ALA A 1 128 ? -1.779 11.875 4.484 1 95.81 128 ALA A CA 1
ATOM 1006 C C . ALA A 1 128 ? -0.514 11.031 4.336 1 95.81 128 ALA A C 1
ATOM 1008 O O . ALA A 1 128 ? 0.573 11.57 4.113 1 95.81 128 ALA A O 1
ATOM 1009 N N . TYR A 1 129 ? -0.728 9.727 4.445 1 95.25 129 TYR A N 1
ATOM 1010 C CA . TYR A 1 129 ? 0.4 8.812 4.297 1 95.25 129 TYR A CA 1
ATOM 1011 C C . TYR A 1 129 ? 0.392 8.156 2.922 1 95.25 129 TYR A C 1
ATOM 1013 O O . TYR A 1 129 ? -0.637 7.637 2.482 1 95.25 129 TYR A O 1
ATOM 1021 N N . ARG A 1 130 ? 1.558 8.141 2.311 1 92.12 130 ARG A N 1
ATOM 1022 C CA . ARG A 1 130 ? 1.741 7.508 1.01 1 92.12 130 ARG A CA 1
ATOM 1023 C C . ARG A 1 130 ? 2.904 6.523 1.042 1 92.12 130 ARG A C 1
ATOM 1025 O O . ARG A 1 130 ? 3.955 6.812 1.617 1 92.12 130 ARG A O 1
ATOM 1032 N N . LEU A 1 131 ? 2.627 5.43 0.444 1 89.62 131 LEU A N 1
ATOM 1033 C CA . LEU A 1 131 ? 3.727 4.477 0.353 1 89.62 131 LEU A CA 1
ATOM 1034 C C . LEU A 1 131 ? 4.848 5.023 -0.522 1 89.62 131 LEU A C 1
ATOM 1036 O O . LEU A 1 131 ? 4.602 5.508 -1.628 1 89.62 131 LEU A O 1
ATOM 1040 N N . TRP A 1 132 ? 6.008 4.844 -0.007 1 91.81 132 TRP A N 1
ATOM 1041 C CA . TRP A 1 132 ? 7.184 5.355 -0.699 1 91.81 132 TRP A CA 1
ATOM 1042 C C . TRP A 1 132 ? 7.5 4.516 -1.931 1 91.81 132 TRP A C 1
ATOM 1044 O O . TRP A 1 132 ? 7.367 3.289 -1.904 1 91.81 132 TRP A O 1
ATOM 1054 N N . GLN A 1 133 ? 7.949 5.172 -2.938 1 87.31 133 GLN A N 1
ATOM 1055 C CA . GLN A 1 133 ? 8.523 4.562 -4.137 1 87.31 133 GLN A CA 1
ATOM 1056 C C . GLN A 1 133 ? 9.852 5.211 -4.5 1 87.31 133 GLN A C 1
ATOM 1058 O O . GLN A 1 133 ? 9.977 6.438 -4.5 1 87.31 133 GLN A O 1
ATOM 1063 N N . PRO A 1 134 ? 10.773 4.395 -4.863 1 84.94 134 PRO A N 1
ATOM 1064 C CA . PRO A 1 134 ? 12.102 4.941 -5.172 1 84.94 134 PRO A CA 1
ATOM 1065 C C . PRO A 1 134 ? 12.062 5.992 -6.277 1 84.94 134 PRO A C 1
ATOM 1067 O O . PRO A 1 134 ? 12.844 6.945 -6.258 1 84.94 134 PRO A O 1
ATOM 1070 N N . GLU A 1 135 ? 11.18 5.902 -7.172 1 87.12 135 GLU A N 1
ATOM 1071 C CA . GLU A 1 135 ? 11.07 6.82 -8.297 1 87.12 135 GLU A CA 1
ATOM 1072 C C . GLU A 1 135 ? 10.703 8.227 -7.836 1 87.12 135 GLU A C 1
ATOM 1074 O O . GLU A 1 135 ? 10.914 9.203 -8.555 1 87.12 135 GLU A O 1
ATOM 1079 N N . TYR A 1 136 ? 10.141 8.328 -6.676 1 91.56 136 TYR A N 1
ATOM 1080 C CA . TYR A 1 136 ? 9.742 9.633 -6.16 1 91.56 136 TYR A CA 1
ATOM 1081 C C . TYR A 1 136 ? 10.961 10.516 -5.906 1 91.56 136 TYR A C 1
ATOM 1083 O O . TYR A 1 136 ? 10.859 11.742 -5.926 1 91.56 136 TYR A O 1
ATOM 1091 N N . LEU A 1 137 ? 12.102 9.93 -5.684 1 90.06 137 LEU A N 1
ATOM 1092 C CA . LEU A 1 137 ? 13.305 10.68 -5.344 1 90.06 137 LEU A CA 1
ATOM 1093 C C . LEU A 1 137 ? 13.727 11.578 -6.496 1 90.06 137 LEU A C 1
ATOM 1095 O O . LEU A 1 137 ? 14.188 12.703 -6.273 1 90.06 137 LEU A O 1
ATOM 1099 N N . GLN A 1 138 ? 13.555 11.172 -7.668 1 88.19 138 GLN A N 1
ATOM 1100 C CA . GLN A 1 138 ? 13.992 11.891 -8.859 1 88.19 138 GLN A CA 1
ATOM 1101 C C . GLN A 1 138 ? 13.148 13.148 -9.086 1 88.19 138 GLN A C 1
ATOM 1103 O O . GLN A 1 138 ? 13.633 14.133 -9.648 1 88.19 138 GLN A O 1
ATOM 1108 N N . GLN A 1 139 ? 11.93 13.102 -8.625 1 90.06 139 GLN A N 1
ATOM 1109 C CA . GLN A 1 139 ? 11.031 14.242 -8.766 1 90.06 139 GLN A CA 1
ATOM 1110 C C . GLN A 1 139 ? 10.383 14.609 -7.43 1 90.06 139 GLN A C 1
ATOM 1112 O O . GLN A 1 139 ? 9.18 14.867 -7.367 1 90.06 139 GLN A O 1
ATOM 1117 N N . PHE A 1 140 ? 11.219 14.609 -6.469 1 91.75 140 PHE A N 1
ATOM 1118 C CA . PHE A 1 140 ? 10.734 14.75 -5.102 1 91.75 140 PHE A CA 1
ATOM 1119 C C . PHE A 1 140 ? 9.938 16.031 -4.938 1 91.75 140 PHE A C 1
ATOM 1121 O O . PHE A 1 140 ? 8.859 16.031 -4.34 1 91.75 140 PHE A O 1
ATOM 1128 N N . GLY A 1 141 ? 10.352 17.047 -5.531 1 89.44 141 GLY A N 1
ATOM 1129 C CA . GLY A 1 141 ? 9.719 18.359 -5.402 1 89.44 141 GLY A CA 1
ATOM 1130 C C . GLY A 1 141 ? 8.336 18.406 -6.02 1 89.44 141 GLY A C 1
ATOM 1131 O O . GLY A 1 141 ? 7.508 19.234 -5.629 1 89.44 141 GLY A O 1
ATOM 1132 N N . GLU A 1 142 ? 8.047 17.516 -6.906 1 89.44 142 GLU A N 1
ATOM 1133 C CA . GLU A 1 142 ? 6.797 17.547 -7.656 1 89.44 142 GLU A CA 1
ATOM 1134 C C . GLU A 1 142 ? 5.812 16.516 -7.125 1 89.44 142 GLU A C 1
ATOM 1136 O O . GLU A 1 142 ? 4.652 16.469 -7.547 1 89.44 142 GLU A O 1
ATOM 1141 N N . THR A 1 143 ? 6.184 15.773 -6.195 1 91.94 143 THR A N 1
ATOM 1142 C CA . THR A 1 143 ? 5.367 14.656 -5.734 1 91.94 143 THR A CA 1
ATOM 1143 C C . THR A 1 143 ? 4.258 15.141 -4.805 1 91.94 143 THR A C 1
ATOM 1145 O O . THR A 1 143 ? 3.27 14.438 -4.59 1 91.94 143 THR A O 1
ATOM 1148 N N . GLY A 1 144 ? 4.453 16.344 -4.211 1 93.19 144 GLY A N 1
ATOM 1149 C CA . GLY A 1 144 ? 3.551 16.797 -3.166 1 93.19 144 GLY A CA 1
ATOM 1150 C C . GLY A 1 144 ? 3.85 16.188 -1.81 1 93.19 144 GLY A C 1
ATOM 1151 O O . GLY A 1 144 ? 3.121 16.422 -0.843 1 93.19 144 GLY A O 1
ATOM 1152 N N . ILE A 1 145 ? 4.922 15.422 -1.748 1 96.88 145 ILE A N 1
ATOM 1153 C CA . ILE A 1 145 ? 5.348 14.836 -0.484 1 96.88 145 ILE A CA 1
ATOM 1154 C C . ILE A 1 145 ? 6.145 15.859 0.321 1 96.88 145 ILE A C 1
ATOM 1156 O O . ILE A 1 145 ? 7.066 16.484 -0.201 1 96.88 145 ILE A O 1
ATOM 1160 N N . HIS A 1 146 ? 5.797 16.031 1.58 1 97.38 146 HIS A N 1
ATOM 1161 C CA . HIS A 1 146 ? 6.461 17.016 2.443 1 97.38 146 HIS A CA 1
ATOM 1162 C C . HIS A 1 146 ? 7.652 16.375 3.16 1 97.38 146 HIS A C 1
ATOM 1164 O O . HIS A 1 146 ? 8.688 17.031 3.34 1 97.38 146 HIS A O 1
ATOM 1170 N N . LEU A 1 147 ? 7.512 15.172 3.574 1 97.75 147 LEU A N 1
ATOM 1171 C CA . LEU A 1 147 ? 8.5 14.438 4.355 1 97.75 147 LEU A CA 1
ATOM 1172 C C . LEU A 1 147 ? 8.5 12.961 3.984 1 97.75 147 LEU A C 1
ATOM 1174 O O . LEU A 1 147 ? 7.438 12.359 3.807 1 97.75 147 LEU A O 1
ATOM 1178 N N . ALA A 1 148 ? 9.688 12.367 3.834 1 96.94 148 ALA A N 1
ATOM 1179 C CA . ALA A 1 148 ? 9.773 10.961 3.457 1 96.94 148 ALA A CA 1
ATOM 1180 C C . ALA A 1 148 ? 10.914 10.266 4.188 1 96.94 148 ALA A C 1
ATOM 1182 O O . ALA A 1 148 ? 11.875 10.914 4.609 1 96.94 148 ALA A O 1
ATOM 1183 N N . SER A 1 149 ? 10.773 9.016 4.398 1 94.62 149 SER A N 1
ATOM 1184 C CA . SER A 1 149 ? 11.891 8.203 4.859 1 94.62 149 SER A CA 1
ATOM 1185 C C . SER A 1 149 ? 12.164 7.047 3.9 1 94.62 149 SER A C 1
ATOM 1187 O O . SER A 1 149 ? 11.25 6.551 3.238 1 94.62 149 SER A O 1
ATOM 1189 N N . THR A 1 150 ? 13.461 6.711 3.834 1 91.12 150 THR A N 1
ATOM 1190 C CA . THR A 1 150 ? 13.852 5.648 2.916 1 91.12 150 THR A CA 1
ATOM 1191 C C . THR A 1 150 ? 15.102 4.93 3.416 1 91.12 150 THR A C 1
ATOM 1193 O O . THR A 1 150 ? 15.727 5.367 4.387 1 91.12 150 THR A O 1
ATOM 1196 N N . MET A 1 151 ? 15.289 3.838 2.809 1 88.62 151 MET A N 1
ATOM 1197 C CA . MET A 1 151 ? 16.516 3.068 3.01 1 88.62 151 MET A CA 1
ATOM 1198 C C . MET A 1 151 ? 17.453 3.223 1.818 1 88.62 151 MET A C 1
ATOM 1200 O O . MET A 1 151 ? 17.078 2.943 0.68 1 88.62 151 MET A O 1
ATOM 1204 N N . GLN A 1 152 ? 18.625 3.727 2.098 1 84.06 152 GLN A N 1
ATOM 1205 C CA . GLN A 1 152 ? 19.672 3.881 1.079 1 84.06 152 GLN A CA 1
ATOM 1206 C C . GLN A 1 152 ? 21.047 3.605 1.655 1 84.06 152 GLN A C 1
ATOM 1208 O O . GLN A 1 152 ? 21.312 3.904 2.822 1 84.06 152 GLN A O 1
ATOM 1213 N N . PRO A 1 153 ? 21.828 3.037 0.778 1 82.81 153 PRO A N 1
ATOM 1214 C CA . PRO A 1 153 ? 23.188 2.781 1.266 1 82.81 153 PRO A CA 1
ATOM 1215 C C . PRO A 1 153 ? 23.969 4.062 1.55 1 82.81 153 PRO A C 1
ATOM 1217 O O . PRO A 1 153 ? 24.859 4.074 2.402 1 82.81 153 PRO A O 1
ATOM 1220 N N . GLU A 1 154 ? 23.594 5.148 0.831 1 87.5 154 GLU A N 1
ATOM 1221 C CA . GLU A 1 154 ? 24.25 6.441 1.011 1 87.5 154 GLU A CA 1
ATOM 1222 C C . GLU A 1 154 ? 23.219 7.562 1.169 1 87.5 154 GLU A C 1
ATOM 1224 O O . GLU A 1 154 ? 22.031 7.375 0.87 1 87.5 154 GLU A O 1
ATOM 1229 N N . LYS A 1 155 ? 23.781 8.68 1.676 1 92.31 155 LYS A N 1
ATOM 1230 C CA . LYS A 1 155 ? 22.938 9.859 1.81 1 92.31 155 LYS A CA 1
ATOM 1231 C C . LYS A 1 155 ? 22.328 10.258 0.467 1 92.31 155 LYS A C 1
ATOM 1233 O O . LYS A 1 155 ? 23.047 10.383 -0.529 1 92.31 155 LYS A O 1
ATOM 1238 N N . PRO A 1 156 ? 21 10.398 0.45 1 91.56 156 PRO A N 1
ATOM 1239 C CA . PRO A 1 156 ? 20.391 10.781 -0.825 1 91.56 156 PRO A CA 1
ATOM 1240 C C . PRO A 1 156 ? 20.844 12.164 -1.306 1 91.56 156 PRO A C 1
ATOM 1242 O O . PRO A 1 156 ? 21.016 13.078 -0.496 1 91.56 156 PRO A O 1
ATOM 1245 N N . ASP A 1 157 ? 20.891 12.305 -2.572 1 90.56 157 ASP A N 1
ATOM 1246 C CA . ASP A 1 157 ? 21.359 13.555 -3.174 1 90.56 157 ASP A CA 1
ATOM 1247 C C . ASP A 1 157 ? 20.188 14.516 -3.412 1 90.56 157 ASP A C 1
ATOM 1249 O O . ASP A 1 157 ? 19.047 14.086 -3.537 1 90.56 157 ASP A O 1
ATOM 1253 N N . ASN A 1 158 ? 20.516 15.82 -3.414 1 90.06 158 ASN A N 1
ATOM 1254 C CA . ASN A 1 158 ? 19.625 16.891 -3.852 1 90.06 158 ASN A CA 1
ATOM 1255 C C . ASN A 1 158 ? 18.406 17.016 -2.939 1 90.06 158 ASN A C 1
ATOM 1257 O O . ASN A 1 158 ? 17.375 17.547 -3.354 1 90.06 158 ASN A O 1
ATOM 1261 N N . VAL A 1 159 ? 18.531 16.406 -1.83 1 95.06 159 VAL A N 1
ATOM 1262 C CA . VAL A 1 159 ? 17.516 16.578 -0.793 1 95.06 159 VAL A CA 1
ATOM 1263 C C . VAL A 1 159 ? 18.188 16.828 0.552 1 95.06 159 VAL A C 1
ATOM 1265 O O . VAL A 1 159 ? 19.375 16.531 0.727 1 95.06 159 VAL A O 1
ATOM 1268 N N . THR A 1 160 ? 17.531 17.484 1.396 1 96.19 160 THR A N 1
ATOM 1269 C CA . THR A 1 160 ? 18 17.547 2.781 1 96.19 160 THR A CA 1
ATOM 1270 C C . THR A 1 160 ? 17.625 16.266 3.531 1 96.19 160 THR A C 1
ATOM 1272 O O . THR A 1 160 ? 16.516 15.734 3.354 1 96.19 160 THR A O 1
ATOM 1275 N N . SER A 1 161 ? 18.531 15.727 4.281 1 96.69 161 SER A N 1
ATOM 1276 C CA . SER A 1 161 ? 18.25 14.453 4.938 1 96.69 161 SER A CA 1
ATOM 1277 C C . SER A 1 161 ? 18.953 14.352 6.285 1 96.69 161 SER A C 1
ATOM 1279 O O . SER A 1 161 ? 19.922 15.094 6.547 1 96.69 161 SER A O 1
ATOM 1281 N N . VAL A 1 162 ? 18.375 13.562 7.164 1 96.12 162 VAL A N 1
ATOM 1282 C CA . VAL A 1 162 ? 18.938 13.203 8.461 1 96.12 162 VAL A CA 1
ATOM 1283 C C . VAL A 1 162 ? 19 11.68 8.594 1 96.12 162 VAL A C 1
ATOM 1285 O O . VAL A 1 162 ? 18.016 10.992 8.305 1 96.12 162 VAL A O 1
ATOM 1288 N N . LYS A 1 163 ? 20.156 11.188 9 1 94.88 163 LYS A N 1
ATOM 1289 C CA . LYS A 1 163 ? 20.266 9.75 9.25 1 94.88 163 LYS A CA 1
ATOM 1290 C C . LYS A 1 163 ? 19.562 9.359 10.547 1 94.88 163 LYS A C 1
ATOM 1292 O O . LYS A 1 163 ? 19.828 9.938 11.602 1 94.88 163 LYS A O 1
ATOM 1297 N N . ILE A 1 164 ? 18.734 8.398 10.422 1 92.88 164 ILE A N 1
ATOM 1298 C CA . ILE A 1 164 ? 17.938 7.949 11.562 1 92.88 164 ILE A CA 1
ATOM 1299 C C . ILE A 1 164 ? 18.625 6.758 12.234 1 92.88 164 ILE A C 1
ATOM 1301 O O . ILE A 1 164 ? 18.531 6.582 13.453 1 92.88 164 ILE A O 1
ATOM 1305 N N . GLY A 1 165 ? 19.25 5.891 11.492 1 91.19 165 GLY A N 1
ATOM 1306 C CA . GLY A 1 165 ? 19.906 4.691 11.992 1 91.19 165 GLY A CA 1
ATOM 1307 C C . GLY A 1 165 ? 20.375 3.764 10.898 1 91.19 165 GLY A C 1
ATOM 1308 O O . GLY A 1 165 ? 20.422 4.145 9.727 1 91.19 165 GLY A O 1
ATOM 1309 N N . GLU A 1 166 ? 20.922 2.645 11.32 1 91.19 166 GLU A N 1
ATOM 1310 C CA . GLU A 1 166 ? 21.375 1.612 10.391 1 91.19 166 GLU A CA 1
ATOM 1311 C C . GLU A 1 166 ? 21.281 0.225 11.023 1 91.19 166 GLU A C 1
ATOM 1313 O O . GLU A 1 166 ? 21.266 0.09 12.25 1 91.19 166 GLU A O 1
ATOM 1318 N N . ASP A 1 167 ? 21.016 -0.659 10.156 1 89.44 167 ASP A N 1
ATOM 1319 C CA . ASP A 1 167 ? 21.078 -2.031 10.648 1 89.44 167 ASP A CA 1
ATOM 1320 C C . ASP A 1 167 ? 21.328 -3.014 9.508 1 89.44 167 ASP A C 1
ATOM 1322 O O . ASP A 1 167 ? 21.656 -2.604 8.391 1 89.44 167 ASP A O 1
ATOM 1326 N N . LYS A 1 168 ? 21.375 -4.367 9.883 1 91.25 168 LYS A N 1
ATOM 1327 C CA . LYS A 1 168 ? 21.703 -5.418 8.922 1 91.25 168 LYS A CA 1
ATOM 1328 C C . LYS A 1 168 ? 20.5 -6.297 8.625 1 91.25 168 LYS A C 1
ATOM 1330 O O . LYS A 1 168 ? 19.5 -6.258 9.352 1 91.25 168 LYS A O 1
ATOM 1335 N N . SER A 1 169 ? 20.656 -7.082 7.543 1 93.81 169 SER A N 1
ATOM 1336 C CA . SER A 1 169 ? 19.578 -7.996 7.168 1 93.81 169 SER A CA 1
ATOM 1337 C C . SER A 1 169 ? 19.703 -9.336 7.887 1 93.81 169 SER A C 1
ATOM 1339 O O . SER A 1 169 ? 20.828 -9.789 8.156 1 93.81 169 SER A O 1
ATOM 1341 N N . VAL A 1 170 ? 18.594 -9.906 8.195 1 96.19 170 VAL A N 1
ATOM 1342 C CA . VAL A 1 170 ? 18.531 -11.227 8.805 1 96.19 170 VAL A CA 1
ATOM 1343 C C . VAL A 1 170 ? 17.453 -12.062 8.117 1 96.19 170 VAL A C 1
ATOM 1345 O O . VAL A 1 170 ? 16.688 -11.555 7.293 1 96.19 170 VAL A O 1
ATOM 1348 N N . CYS A 1 171 ? 17.469 -13.305 8.391 1 97.88 171 CYS A N 1
ATOM 1349 C CA . CYS A 1 171 ? 16.469 -14.227 7.852 1 97.88 171 CYS A CA 1
ATOM 1350 C C . CYS A 1 171 ? 15.391 -14.531 8.883 1 97.88 171 CYS A C 1
ATOM 1352 O O . CYS A 1 171 ? 15.688 -14.992 9.984 1 97.88 171 CYS A O 1
ATOM 1354 N N . LEU A 1 172 ? 14.164 -14.258 8.555 1 97.88 172 LEU A N 1
ATOM 1355 C CA . LEU A 1 172 ? 13 -14.461 9.414 1 97.88 172 LEU A CA 1
ATOM 1356 C C . LEU A 1 172 ? 12.211 -15.68 8.961 1 97.88 172 LEU A C 1
ATOM 1358 O O . LEU A 1 172 ? 12.016 -15.898 7.766 1 97.88 172 LEU A O 1
ATOM 1362 N N . MET A 1 173 ? 11.781 -16.5 9.93 1 98.19 173 MET A N 1
ATOM 1363 C CA . MET A 1 173 ? 11.016 -17.719 9.68 1 98.19 173 MET A CA 1
ATOM 1364 C C . MET A 1 173 ? 10.07 -18.016 10.844 1 98.19 173 MET A C 1
ATOM 1366 O O . MET A 1 173 ? 10.172 -17.391 11.906 1 98.19 173 MET A O 1
ATOM 1370 N N . ARG A 1 174 ? 9.102 -18.891 10.578 1 97.12 174 ARG A N 1
ATOM 1371 C CA . ARG A 1 174 ? 8.266 -19.297 11.703 1 97.12 174 ARG A CA 1
ATOM 1372 C C . ARG A 1 174 ? 9.078 -20.078 12.734 1 97.12 174 ARG A C 1
ATOM 1374 O O . ARG A 1 174 ? 10.062 -20.734 12.391 1 97.12 174 ARG A O 1
ATOM 1381 N N . LYS A 1 175 ? 8.703 -20.109 13.969 1 96.62 175 LYS A N 1
ATOM 1382 C CA . LYS A 1 175 ? 9.438 -20.766 15.055 1 96.62 175 LYS A CA 1
ATOM 1383 C C . LYS A 1 175 ? 9.531 -22.266 14.82 1 96.62 175 LYS A C 1
ATOM 1385 O O . LYS A 1 175 ? 10.523 -22.891 15.203 1 96.62 175 LYS A O 1
ATOM 1390 N N . SER A 1 176 ? 8.562 -22.875 14.141 1 95.75 176 SER A N 1
ATOM 1391 C CA . SER A 1 176 ? 8.531 -24.312 13.906 1 95.75 176 SER A CA 1
ATOM 1392 C C . SER A 1 176 ? 9.133 -24.672 12.555 1 95.75 176 SER A C 1
ATOM 1394 O O . SER A 1 176 ? 8.93 -25.781 12.055 1 95.75 176 SER A O 1
ATOM 1396 N N . HIS A 1 177 ? 9.812 -23.734 11.977 1 96.56 177 HIS A N 1
ATOM 1397 C CA . HIS A 1 177 ? 10.453 -24 10.695 1 96.56 177 HIS A CA 1
ATOM 1398 C C . HIS A 1 177 ? 11.531 -25.078 10.836 1 96.56 177 HIS A C 1
ATOM 1400 O O . HIS A 1 177 ? 12.25 -25.109 11.836 1 96.56 177 HIS A O 1
ATOM 1406 N N . PRO A 1 178 ? 11.773 -25.891 9.82 1 96.75 178 PRO A N 1
ATOM 1407 C CA . PRO A 1 178 ? 12.797 -26.938 9.891 1 96.75 178 PRO A CA 1
ATOM 1408 C C . PRO A 1 178 ? 14.188 -26.375 10.164 1 96.75 178 PRO A C 1
ATOM 1410 O O . PRO A 1 178 ? 15.016 -27.047 10.805 1 96.75 178 PRO A O 1
ATOM 1413 N N . LEU A 1 179 ? 14.406 -25.188 9.766 1 96.81 179 LEU A N 1
ATOM 1414 C CA . LEU A 1 179 ? 15.727 -24.594 9.914 1 96.81 179 LEU A CA 1
ATOM 1415 C C . LEU A 1 179 ? 15.859 -23.906 11.266 1 96.81 179 LEU A C 1
ATOM 1417 O O . LEU A 1 179 ? 16.953 -23.453 11.641 1 96.81 179 LEU A O 1
ATOM 1421 N N . SER A 1 180 ? 14.781 -23.844 12.008 1 94.5 180 SER A N 1
ATOM 1422 C CA . SER A 1 180 ? 14.781 -23.062 13.242 1 94.5 180 SER A CA 1
ATOM 1423 C C . SER A 1 180 ? 15.688 -23.703 14.289 1 94.5 180 SER A C 1
ATOM 1425 O O . SER A 1 180 ? 16.125 -23.031 15.227 1 94.5 180 SER A O 1
ATOM 1427 N N . VAL A 1 181 ? 16.016 -24.906 14.133 1 93.69 181 VAL A N 1
ATOM 1428 C CA . VAL A 1 181 ? 16.859 -25.625 15.086 1 93.69 181 VAL A CA 1
ATOM 1429 C C . VAL A 1 181 ? 18.312 -25.203 14.906 1 93.69 181 VAL A C 1
ATOM 1431 O O . VAL A 1 181 ? 19.141 -25.422 15.797 1 93.69 181 VAL A O 1
ATOM 1434 N N . LYS A 1 182 ? 18.578 -24.609 13.82 1 93.81 182 LYS A N 1
ATOM 1435 C CA . LYS A 1 182 ? 19.938 -24.188 13.531 1 93.81 182 LYS A CA 1
ATOM 1436 C C . LYS A 1 182 ? 20.203 -22.766 14.008 1 93.81 182 LYS A C 1
ATOM 1438 O O . LYS A 1 182 ? 19.344 -21.891 13.867 1 93.81 182 LYS A O 1
ATOM 1443 N N . GLN A 1 183 ? 21.391 -22.578 14.5 1 92.75 183 GLN A N 1
ATOM 1444 C CA . GLN A 1 183 ? 21.766 -21.234 14.938 1 92.75 183 GLN A CA 1
ATOM 1445 C C . GLN A 1 183 ? 22.328 -20.422 13.773 1 92.75 183 GLN A C 1
ATOM 1447 O O . GLN A 1 183 ? 22.266 -19.188 13.781 1 92.75 183 GLN A O 1
ATOM 1452 N N . THR A 1 184 ? 22.891 -21.188 12.859 1 94.5 184 THR A N 1
ATOM 1453 C CA . THR A 1 184 ? 23.438 -20.547 11.664 1 94.5 184 THR A CA 1
ATOM 1454 C C . THR A 1 184 ? 22.938 -21.25 10.406 1 94.5 184 THR A C 1
ATOM 1456 O O . THR A 1 184 ? 22.703 -22.469 10.414 1 94.5 184 THR A O 1
ATOM 1459 N N . LEU A 1 185 ? 22.812 -20.438 9.344 1 97.06 185 LEU A N 1
ATOM 1460 C CA . LEU A 1 185 ? 22.344 -20.953 8.07 1 97.06 185 LEU A CA 1
ATOM 1461 C C . LEU A 1 185 ? 23.453 -20.953 7.027 1 97.06 185 LEU A C 1
ATOM 1463 O O . LEU A 1 185 ? 24.359 -20.125 7.094 1 97.06 185 LEU A O 1
ATOM 1467 N N . THR A 1 186 ? 23.344 -21.875 6.137 1 97.12 186 THR A N 1
ATOM 1468 C CA . THR A 1 186 ? 24.188 -21.844 4.949 1 97.12 186 THR A CA 1
ATOM 1469 C C . THR A 1 186 ? 23.453 -21.219 3.771 1 97.12 186 THR A C 1
ATOM 1471 O O . THR A 1 186 ? 22.219 -21.094 3.799 1 97.12 186 THR A O 1
ATOM 1474 N N . GLU A 1 187 ? 24.25 -20.844 2.713 1 96.94 187 GLU A N 1
ATOM 1475 C CA . GLU A 1 187 ? 23.641 -20.297 1.504 1 96.94 187 GLU A CA 1
ATOM 1476 C C . GLU A 1 187 ? 22.688 -21.312 0.856 1 96.94 187 GLU A C 1
ATOM 1478 O O . GLU A 1 187 ? 21.609 -20.938 0.382 1 96.94 187 GLU A O 1
ATOM 1483 N N . GLU A 1 188 ? 23.109 -22.562 0.932 1 97.06 188 GLU A N 1
ATOM 1484 C CA . GLU A 1 188 ? 22.312 -23.641 0.344 1 97.06 188 GLU A CA 1
ATOM 1485 C C . GLU A 1 188 ? 20.984 -23.781 1.065 1 97.06 188 GLU A C 1
ATOM 1487 O O . GLU A 1 188 ? 19.953 -23.984 0.428 1 97.06 188 GLU A O 1
ATOM 1492 N N . GLU A 1 189 ? 21.062 -23.656 2.338 1 97.06 189 GLU A N 1
ATOM 1493 C CA . GLU A 1 189 ? 19.844 -23.766 3.139 1 97.06 189 GLU A CA 1
ATOM 1494 C C . GLU A 1 189 ? 18.922 -22.562 2.912 1 97.06 189 GLU A C 1
ATOM 1496 O O . GLU A 1 189 ? 17.703 -22.719 2.834 1 97.06 189 GLU A O 1
ATOM 1501 N N . LEU A 1 190 ? 19.516 -21.422 2.803 1 97.25 190 LEU A N 1
ATOM 1502 C CA . LEU A 1 190 ? 18.75 -20.203 2.592 1 97.25 190 LEU A CA 1
ATOM 1503 C C . LEU A 1 190 ? 17.984 -20.25 1.272 1 97.25 190 LEU A C 1
ATOM 1505 O O . LEU A 1 190 ? 16.812 -19.891 1.219 1 97.25 190 LEU A O 1
ATOM 1509 N N . VAL A 1 191 ? 18.641 -20.797 0.217 1 97 191 VAL A N 1
ATOM 1510 C CA . VAL A 1 191 ? 18.016 -20.766 -1.099 1 97 191 VAL A CA 1
ATOM 1511 C C . VAL A 1 191 ? 17.203 -22.047 -1.318 1 97 191 VAL A C 1
ATOM 1513 O O . VAL A 1 191 ? 16.484 -22.156 -2.312 1 97 191 VAL A O 1
ATOM 1516 N N . GLY A 1 192 ? 17.328 -22.938 -0.403 1 96.56 192 GLY A N 1
ATOM 1517 C CA . GLY A 1 192 ? 16.625 -24.219 -0.516 1 96.56 192 GLY A CA 1
ATOM 1518 C C . GLY A 1 192 ? 15.141 -24.109 -0.206 1 96.56 192 GLY A C 1
ATOM 1519 O O . GLY A 1 192 ? 14.367 -25.016 -0.521 1 96.56 192 GLY A O 1
ATOM 1520 N N . TYR A 1 193 ? 14.719 -23.047 0.465 1 96.69 193 TYR A N 1
ATOM 1521 C CA . TYR A 1 193 ? 13.32 -22.781 0.764 1 96.69 193 TYR A CA 1
ATOM 1522 C C . TYR A 1 193 ? 12.828 -21.547 0.014 1 96.69 193 TYR A C 1
ATOM 1524 O O . TYR A 1 193 ? 13.609 -20.625 -0.256 1 96.69 193 TYR A O 1
ATOM 1532 N N . PRO A 1 194 ? 11.555 -21.547 -0.34 1 96.38 194 PRO A N 1
ATOM 1533 C CA . PRO A 1 194 ? 11.016 -20.344 -0.984 1 96.38 194 PRO A CA 1
ATOM 1534 C C . PRO A 1 194 ? 10.992 -19.141 -0.05 1 96.38 194 PRO A C 1
ATOM 1536 O O . PRO A 1 194 ? 10.961 -19.297 1.173 1 96.38 194 PRO A O 1
ATOM 1539 N N . HIS A 1 195 ? 10.984 -17.938 -0.703 1 97.31 195 HIS A N 1
ATOM 1540 C CA . HIS A 1 195 ? 11.039 -16.703 0.069 1 97.31 195 HIS A CA 1
ATOM 1541 C C . HIS A 1 195 ? 9.773 -15.875 -0.138 1 97.31 195 HIS A C 1
ATOM 1543 O O . HIS A 1 195 ? 9.109 -15.992 -1.17 1 97.31 195 HIS A O 1
ATOM 1549 N N . LEU A 1 196 ? 9.492 -15.188 0.899 1 96.06 196 LEU A N 1
ATOM 1550 C CA . LEU A 1 196 ? 8.5 -14.117 0.872 1 96.06 196 LEU A CA 1
ATOM 1551 C C . LEU A 1 196 ? 9.18 -12.75 0.818 1 96.06 196 LEU A C 1
ATOM 1553 O O . LEU A 1 196 ? 10.172 -12.516 1.513 1 96.06 196 LEU A O 1
ATOM 1557 N N . LYS A 1 197 ? 8.672 -11.859 -0.07 1 95.19 197 LYS A N 1
ATOM 1558 C CA . LYS A 1 197 ? 9.227 -10.523 -0.211 1 95.19 197 LYS A CA 1
ATOM 1559 C C . LYS A 1 197 ? 8.164 -9.453 0.039 1 95.19 197 LYS A C 1
ATOM 1561 O O . LYS A 1 197 ? 7.062 -9.523 -0.511 1 95.19 197 LYS A O 1
ATOM 1566 N N . VAL A 1 198 ? 8.508 -8.547 0.926 1 92.06 198 VAL A N 1
ATOM 1567 C CA . VAL A 1 198 ? 7.652 -7.379 1.128 1 92.06 198 VAL A CA 1
ATOM 1568 C C . VAL A 1 198 ? 8.086 -6.254 0.191 1 92.06 198 VAL A C 1
ATOM 1570 O O . VAL A 1 198 ? 9.242 -5.828 0.211 1 92.06 198 VAL A O 1
ATOM 1573 N N . THR A 1 199 ? 7.121 -5.723 -0.529 1 86.38 199 THR A N 1
ATOM 1574 C CA . THR A 1 199 ? 7.496 -4.797 -1.593 1 86.38 199 THR A CA 1
ATOM 1575 C C . THR A 1 199 ? 7.113 -3.367 -1.225 1 86.38 199 THR A C 1
ATOM 1577 O O . THR A 1 199 ? 7.547 -2.414 -1.876 1 86.38 199 THR A O 1
ATOM 1580 N N . GLY A 1 200 ? 6.277 -3.219 -0.219 1 79.25 200 GLY A N 1
ATOM 1581 C CA . GLY A 1 200 ? 5.828 -1.886 0.145 1 79.25 200 GLY A CA 1
ATOM 1582 C C . GLY A 1 200 ? 6.949 -0.989 0.637 1 79.25 200 GLY A C 1
ATOM 1583 O O . GLY A 1 200 ? 7.617 -1.307 1.623 1 79.25 200 GLY A O 1
ATOM 1584 N N . GLY A 1 201 ? 7.105 0.251 0.001 1 73.06 201 GLY A N 1
ATOM 1585 C CA . GLY A 1 201 ? 8.062 1.252 0.443 1 73.06 201 GLY A CA 1
ATOM 1586 C C . GLY A 1 201 ? 9.453 1.032 -0.116 1 73.06 201 GLY A C 1
ATOM 1587 O O . GLY A 1 201 ? 10.43 1.597 0.388 1 73.06 201 GLY A O 1
ATOM 1588 N N . GLY A 1 202 ? 9.586 0.196 -0.963 1 67.56 202 GLY A N 1
ATOM 1589 C CA . GLY A 1 202 ? 10.883 -0.011 -1.579 1 67.56 202 GLY A CA 1
ATOM 1590 C C . GLY A 1 202 ? 11.516 -1.338 -1.205 1 67.56 202 GLY A C 1
ATOM 1591 O O . GLY A 1 202 ? 11.008 -2.053 -0.34 1 67.56 202 GLY A O 1
ATOM 1592 N N . ASP A 1 203 ? 12.625 -1.509 -1.857 1 65.44 203 ASP A N 1
ATOM 1593 C CA . ASP A 1 203 ? 13.336 -2.781 -1.761 1 65.44 203 ASP A CA 1
ATOM 1594 C C . ASP A 1 203 ? 14.156 -2.855 -0.476 1 65.44 203 ASP A C 1
ATOM 1596 O O . ASP A 1 203 ? 14.906 -1.93 -0.156 1 65.44 203 ASP A O 1
ATOM 1600 N N . LYS A 1 204 ? 13.969 -3.967 0.309 1 71.56 204 LYS A N 1
ATOM 1601 C CA . LYS A 1 204 ? 14.641 -4.133 1.596 1 71.56 204 LYS A CA 1
ATOM 1602 C C . LYS A 1 204 ? 15.664 -5.266 1.543 1 71.56 204 LYS A C 1
ATOM 1604 O O . LYS A 1 204 ? 16.438 -5.449 2.479 1 71.56 204 LYS A O 1
ATOM 1609 N N . ASP A 1 205 ? 15.648 -5.938 0.414 1 79.44 205 ASP A N 1
ATOM 1610 C CA . ASP A 1 205 ? 16.469 -7.141 0.455 1 79.44 205 ASP A CA 1
ATOM 1611 C C . ASP A 1 205 ? 17.297 -7.289 -0.824 1 79.44 205 ASP A C 1
ATOM 1613 O O . ASP A 1 205 ? 17.812 -8.375 -1.117 1 79.44 205 ASP A O 1
ATOM 1617 N N . SER A 1 206 ? 17.422 -6.199 -1.558 1 83.06 206 SER A N 1
ATOM 1618 C CA . SER A 1 206 ? 18.172 -6.258 -2.811 1 83.06 206 SER A CA 1
ATOM 1619 C C . SER A 1 206 ? 19.641 -6.574 -2.566 1 83.06 206 SER A C 1
ATOM 1621 O O . SER A 1 206 ? 20.266 -7.277 -3.363 1 83.06 206 SER A O 1
ATOM 1623 N N . SER A 1 207 ? 20.188 -6.066 -1.505 1 87.44 207 SER A N 1
ATOM 1624 C CA . SER A 1 207 ? 21.578 -6.336 -1.17 1 87.44 207 SER A CA 1
ATOM 1625 C C . SER A 1 207 ? 21.828 -7.828 -0.984 1 87.44 207 SER A C 1
ATOM 1627 O O . SER A 1 207 ? 22.891 -8.344 -1.373 1 87.44 207 SER A O 1
ATOM 1629 N N . THR A 1 208 ? 20.859 -8.484 -0.451 1 92.56 208 THR A N 1
ATOM 1630 C CA . THR A 1 208 ? 20.953 -9.922 -0.247 1 92.56 208 THR A CA 1
ATOM 1631 C C . THR A 1 208 ? 21.016 -10.656 -1.584 1 92.56 208 THR A C 1
ATOM 1633 O O . THR A 1 208 ? 21.828 -11.555 -1.766 1 92.56 208 THR A O 1
ATOM 1636 N N . ASP A 1 209 ? 20.234 -10.25 -2.488 1 92.94 209 ASP A N 1
ATOM 1637 C CA . ASP A 1 209 ? 20.203 -10.883 -3.799 1 92.94 209 ASP A CA 1
ATOM 1638 C C . ASP A 1 209 ? 21.516 -10.664 -4.551 1 92.94 209 ASP A C 1
ATOM 1640 O O . ASP A 1 209 ? 21.984 -11.555 -5.262 1 92.94 209 ASP A O 1
ATOM 1644 N N . ILE A 1 210 ? 22.062 -9.531 -4.375 1 91.12 210 ILE A N 1
ATOM 1645 C CA . ILE A 1 210 ? 23.328 -9.211 -5.016 1 91.12 210 ILE A CA 1
ATOM 1646 C C . ILE A 1 210 ? 24.422 -10.141 -4.492 1 91.12 210 ILE A C 1
ATOM 1648 O O . ILE A 1 210 ? 25.172 -10.727 -5.273 1 91.12 210 ILE A O 1
ATOM 1652 N N . VAL A 1 211 ? 24.469 -10.297 -3.229 1 94.31 211 VAL A N 1
ATOM 1653 C CA . VAL A 1 211 ? 25.484 -11.141 -2.615 1 94.31 211 VAL A CA 1
ATOM 1654 C C . VAL A 1 211 ? 25.25 -12.602 -2.992 1 94.31 211 VAL A C 1
ATOM 1656 O O . VAL A 1 211 ? 26.188 -13.305 -3.375 1 94.31 211 VAL A O 1
ATOM 1659 N N . LEU A 1 212 ? 24.031 -13.047 -2.945 1 96 212 LEU A N 1
ATOM 1660 C CA . LEU A 1 212 ? 23.703 -14.414 -3.324 1 96 212 LEU A CA 1
ATOM 1661 C C . LEU A 1 212 ? 24.141 -14.711 -4.754 1 96 212 LEU A C 1
ATOM 1663 O O . LEU A 1 212 ? 24.766 -15.734 -5.012 1 96 212 LEU A O 1
ATOM 1667 N N . LYS A 1 213 ? 23.891 -13.797 -5.57 1 94.25 213 LYS A N 1
ATOM 1668 C CA . LYS A 1 213 ? 24.266 -13.961 -6.969 1 94.25 213 LYS A CA 1
ATOM 1669 C C . LYS A 1 213 ? 25.781 -14.047 -7.121 1 94.25 213 LYS A C 1
ATOM 1671 O O . LYS A 1 213 ? 26.281 -14.875 -7.887 1 94.25 213 LYS A O 1
ATOM 1676 N N . SER A 1 214 ? 26.5 -13.211 -6.414 1 95.56 214 SER A N 1
ATOM 1677 C CA . SER A 1 214 ? 27.953 -13.219 -6.465 1 95.56 214 SER A CA 1
ATOM 1678 C C . SER A 1 214 ? 28.516 -14.539 -5.965 1 95.56 214 SER A C 1
ATOM 1680 O O . SER A 1 214 ? 29.609 -14.938 -6.359 1 95.56 214 SER A O 1
ATOM 1682 N N . LEU A 1 215 ? 27.766 -15.258 -5.176 1 95.81 215 LEU A N 1
ATOM 1683 C CA . LEU A 1 215 ? 28.188 -16.531 -4.609 1 95.81 215 LEU A CA 1
ATOM 1684 C C . LEU A 1 215 ? 27.641 -17.703 -5.434 1 95.81 215 LEU A C 1
ATOM 1686 O O . LEU A 1 215 ? 27.844 -18.859 -5.07 1 95.81 215 LEU A O 1
ATOM 1690 N N . GLY A 1 216 ? 26.844 -17.312 -6.48 1 96.44 216 GLY A N 1
ATOM 1691 C CA . GLY A 1 216 ? 26.344 -18.328 -7.395 1 96.44 216 GLY A CA 1
ATOM 1692 C C . GLY A 1 216 ? 24.984 -18.891 -6.988 1 96.44 216 GLY A C 1
ATOM 1693 O O . GLY A 1 216 ? 24.594 -19.953 -7.445 1 96.44 216 GLY A O 1
ATOM 1694 N N . PHE A 1 217 ? 24.328 -18.125 -6.066 1 96.44 217 PHE A N 1
ATOM 1695 C CA . PHE A 1 217 ? 23.031 -18.578 -5.586 1 96.44 217 PHE A CA 1
ATOM 1696 C C . PHE A 1 217 ? 21.922 -17.641 -6.043 1 96.44 217 PHE A C 1
ATOM 1698 O O . PHE A 1 217 ? 22.188 -16.484 -6.371 1 96.44 217 PHE A O 1
ATOM 1705 N N . GLU A 1 218 ? 20.734 -18.234 -6.129 1 95.69 218 GLU A N 1
ATOM 1706 C CA . GLU A 1 218 ? 19.516 -17.484 -6.406 1 95.69 218 GLU A CA 1
ATOM 1707 C C . GLU A 1 218 ? 18.328 -18.031 -5.613 1 95.69 218 GLU A C 1
ATOM 1709 O O . GLU A 1 218 ? 18.047 -19.219 -5.668 1 95.69 218 GLU A O 1
ATOM 1714 N N . ARG A 1 219 ? 17.703 -17.156 -4.922 1 95.75 219 ARG A N 1
ATOM 1715 C CA . ARG A 1 219 ? 16.547 -17.625 -4.152 1 95.75 219 ARG A CA 1
ATOM 1716 C C . ARG A 1 219 ? 15.258 -17.453 -4.945 1 95.75 219 ARG A C 1
ATOM 1718 O O . ARG A 1 219 ? 15.164 -16.578 -5.809 1 95.75 219 ARG A O 1
ATOM 1725 N N . ARG A 1 220 ? 14.32 -18.266 -4.645 1 95.62 220 ARG A N 1
ATOM 1726 C CA . ARG A 1 220 ? 12.992 -18.188 -5.242 1 95.62 220 ARG A CA 1
ATOM 1727 C C . ARG A 1 220 ? 12.055 -17.344 -4.387 1 95.62 220 ARG A C 1
ATOM 1729 O O . ARG A 1 220 ? 11.891 -17.609 -3.195 1 95.62 220 ARG A O 1
ATOM 1736 N N . ILE A 1 221 ? 11.477 -16.328 -5.023 1 95.88 221 ILE A N 1
ATOM 1737 C CA . ILE A 1 221 ? 10.445 -15.547 -4.355 1 95.88 221 ILE A CA 1
ATOM 1738 C C . ILE A 1 221 ? 9.07 -16.125 -4.68 1 95.88 221 ILE A C 1
ATOM 1740 O O . ILE A 1 221 ? 8.516 -15.867 -5.75 1 95.88 221 ILE A O 1
ATOM 1744 N N . ALA A 1 222 ? 8.508 -16.781 -3.742 1 95.69 222 ALA A N 1
ATOM 1745 C CA . ALA A 1 222 ? 7.246 -17.484 -3.973 1 95.69 222 ALA A CA 1
ATOM 1746 C C . ALA A 1 222 ? 6.055 -16.562 -3.734 1 95.69 222 ALA A C 1
ATOM 1748 O O . ALA A 1 222 ? 4.977 -16.766 -4.301 1 95.69 222 ALA A O 1
ATOM 1749 N N . LEU A 1 223 ? 6.234 -15.555 -2.869 1 95.31 223 LEU A N 1
ATOM 1750 C CA . LEU A 1 223 ? 5.152 -14.641 -2.523 1 95.31 223 LEU A CA 1
ATOM 1751 C C . LEU A 1 223 ? 5.668 -13.211 -2.387 1 95.31 223 LEU A C 1
ATOM 1753 O O . LEU A 1 223 ? 6.656 -12.969 -1.691 1 95.31 223 LEU A O 1
ATOM 1757 N N . LYS A 1 224 ? 5.031 -12.328 -3.088 1 94.81 224 LYS A N 1
ATOM 1758 C CA . LYS A 1 224 ? 5.273 -10.891 -2.965 1 94.81 224 LYS A CA 1
ATOM 1759 C C . LYS A 1 224 ? 4.027 -10.172 -2.463 1 94.81 224 LYS A C 1
ATOM 1761 O O . LYS A 1 224 ? 2.955 -10.289 -3.057 1 94.81 224 LYS A O 1
ATOM 1766 N N . VAL A 1 225 ? 4.176 -9.508 -1.333 1 92.06 225 VAL A N 1
ATOM 1767 C CA . VAL A 1 225 ? 3.084 -8.711 -0.784 1 92.06 225 VAL A CA 1
ATOM 1768 C C . VAL A 1 225 ? 3.6 -7.328 -0.389 1 92.06 225 VAL A C 1
ATOM 1770 O O . VAL A 1 225 ? 4.766 -7.176 -0.016 1 92.06 225 VAL A O 1
ATOM 1773 N N . PRO A 1 226 ? 2.785 -6.34 -0.35 1 86.12 226 PRO A N 1
ATOM 1774 C CA . PRO A 1 226 ? 3.27 -4.988 -0.055 1 86.12 226 PRO A CA 1
ATOM 1775 C C . PRO A 1 226 ? 3.34 -4.699 1.442 1 86.12 226 PRO A C 1
ATOM 1777 O O . PRO A 1 226 ? 3.859 -3.66 1.852 1 86.12 226 PRO A O 1
ATOM 1780 N N . PHE A 1 227 ? 2.852 -5.664 2.273 1 87.44 227 PHE A N 1
ATOM 1781 C CA . PHE A 1 227 ? 2.682 -5.312 3.678 1 87.44 227 PHE A CA 1
ATOM 1782 C C . PHE A 1 227 ? 3.246 -6.406 4.582 1 87.44 227 PHE A C 1
ATOM 1784 O O . PHE A 1 227 ? 3.107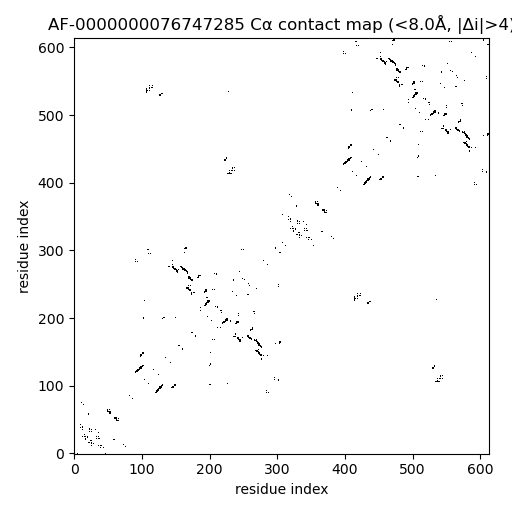 -7.594 4.285 1 87.44 227 PHE A O 1
ATOM 1791 N N . PHE A 1 228 ? 3.746 -5.973 5.688 1 87.94 228 PHE A N 1
ATOM 1792 C CA . PHE A 1 228 ? 4.324 -6.91 6.641 1 87.94 228 PHE A CA 1
ATOM 1793 C C . PHE A 1 228 ? 3.238 -7.738 7.312 1 87.94 228 PHE A C 1
ATOM 1795 O O . PHE A 1 228 ? 3.451 -8.914 7.633 1 87.94 228 PHE A O 1
ATOM 1802 N N . SER A 1 229 ? 2.094 -7.152 7.531 1 86.12 229 SER A N 1
ATOM 1803 C CA . SER A 1 229 ? 1.034 -7.891 8.211 1 86.12 229 SER A CA 1
ATOM 1804 C C . SER A 1 229 ? 0.643 -9.141 7.434 1 86.12 229 SER A C 1
ATOM 1806 O O . SER A 1 229 ? 0.501 -10.219 8.016 1 86.12 229 SER A O 1
ATOM 1808 N N . ALA A 1 230 ? 0.491 -8.969 6.16 1 87.94 230 ALA A N 1
ATOM 1809 C CA . ALA A 1 230 ? 0.2 -10.117 5.312 1 87.94 230 ALA A CA 1
ATOM 1810 C C . ALA A 1 230 ? 1.383 -11.078 5.27 1 87.94 230 ALA A C 1
ATOM 1812 O O . ALA A 1 230 ? 1.199 -12.305 5.281 1 87.94 230 ALA A O 1
ATOM 1813 N N . ALA A 1 231 ? 2.527 -10.539 5.215 1 92.44 231 ALA A N 1
ATOM 1814 C CA . ALA A 1 231 ? 3.744 -11.352 5.168 1 92.44 231 ALA A CA 1
ATOM 1815 C C . ALA A 1 231 ? 3.865 -12.227 6.406 1 92.44 231 ALA A C 1
ATOM 1817 O O . ALA A 1 231 ? 4.184 -13.414 6.305 1 92.44 231 ALA A O 1
ATOM 1818 N N . VAL A 1 232 ? 3.596 -11.648 7.531 1 93 232 VAL A N 1
ATOM 1819 C CA . VAL A 1 232 ? 3.709 -12.359 8.797 1 93 232 VAL A CA 1
ATOM 1820 C C . VAL A 1 232 ? 2.746 -13.547 8.812 1 93 232 VAL A C 1
ATOM 1822 O O . VAL A 1 232 ? 3.137 -14.672 9.141 1 93 232 VAL A O 1
ATOM 1825 N N . ASN A 1 233 ? 1.527 -13.305 8.406 1 89.25 233 ASN A N 1
ATOM 1826 C CA . ASN A 1 233 ? 0.524 -14.367 8.406 1 89.25 233 ASN A CA 1
ATOM 1827 C C . ASN A 1 233 ? 0.912 -15.5 7.461 1 89.25 233 ASN A C 1
ATOM 1829 O O . ASN A 1 233 ? 0.734 -16.672 7.789 1 89.25 233 ASN A O 1
ATOM 1833 N N . ALA A 1 234 ? 1.438 -15.133 6.34 1 91.62 234 ALA A N 1
ATOM 1834 C CA . ALA A 1 234 ? 1.874 -16.141 5.375 1 91.62 234 ALA A CA 1
ATOM 1835 C C . ALA A 1 234 ? 3.084 -16.906 5.895 1 91.62 234 ALA A C 1
ATOM 1837 O O . ALA A 1 234 ? 3.188 -18.125 5.699 1 91.62 234 ALA A O 1
ATOM 1838 N N . LEU A 1 235 ? 3.971 -16.25 6.559 1 94.69 235 LEU A N 1
ATOM 1839 C CA . LEU A 1 235 ? 5.184 -16.875 7.09 1 94.69 235 LEU A CA 1
ATOM 1840 C C . LEU A 1 235 ? 4.844 -17.891 8.172 1 94.69 235 LEU A C 1
ATOM 1842 O O . LEU A 1 235 ? 5.422 -18.984 8.203 1 94.69 235 LEU A O 1
ATOM 1846 N N . VAL A 1 236 ? 3.936 -17.562 8.992 1 93.06 236 VAL A N 1
ATOM 1847 C CA . VAL A 1 236 ? 3.568 -18.406 10.117 1 93.06 236 VAL A CA 1
ATOM 1848 C C . VAL A 1 236 ? 2.918 -19.688 9.594 1 93.06 236 VAL A C 1
ATOM 1850 O O . VAL A 1 236 ? 3.021 -20.75 10.227 1 93.06 236 VAL A O 1
ATOM 1853 N N . SER A 1 237 ? 2.363 -19.625 8.375 1 87.56 237 SER A N 1
ATOM 1854 C CA . SER A 1 237 ? 1.589 -20.75 7.863 1 87.56 237 SER A CA 1
ATOM 1855 C C . SER A 1 237 ? 2.355 -21.5 6.777 1 87.56 237 SER A C 1
ATOM 1857 O O . SER A 1 237 ? 1.769 -22.266 6.02 1 87.56 237 SER A O 1
ATOM 1859 N N . SER A 1 238 ? 3.627 -21.203 6.656 1 92 238 SER A N 1
ATOM 1860 C CA . SER A 1 238 ? 4.406 -21.859 5.605 1 92 238 SER A CA 1
ATOM 1861 C C . SER A 1 238 ? 5.852 -22.062 6.039 1 92 238 SER A C 1
ATOM 1863 O O . SER A 1 238 ? 6.227 -21.719 7.16 1 92 238 SER A O 1
ATOM 1865 N N . ASP A 1 239 ? 6.598 -22.656 5.133 1 94.81 239 ASP A N 1
ATOM 1866 C CA . ASP A 1 239 ? 8.031 -22.812 5.355 1 94.81 239 ASP A CA 1
ATOM 1867 C C . ASP A 1 239 ? 8.828 -21.766 4.566 1 94.81 239 ASP A C 1
ATOM 1869 O O . ASP A 1 239 ? 9.969 -22.016 4.172 1 94.81 239 ASP A O 1
ATOM 1873 N N . TYR A 1 240 ? 8.141 -20.688 4.23 1 96.38 240 TYR A N 1
ATOM 1874 C CA . TYR A 1 240 ? 8.836 -19.594 3.545 1 96.38 240 TYR A CA 1
ATOM 1875 C C . TYR A 1 240 ? 9.844 -18.922 4.469 1 96.38 240 TYR A C 1
ATOM 1877 O O . TYR A 1 240 ? 9.703 -18.984 5.695 1 96.38 240 TYR A O 1
ATOM 1885 N N . LEU A 1 241 ? 10.82 -18.391 3.842 1 97.88 241 LEU A N 1
ATOM 1886 C CA . LEU A 1 241 ? 11.773 -17.5 4.508 1 97.88 241 LEU A CA 1
ATOM 1887 C C . LEU A 1 241 ? 11.578 -16.062 4.066 1 97.88 241 LEU A C 1
ATOM 1889 O O . LEU A 1 241 ? 11.023 -15.805 2.996 1 97.88 241 LEU A O 1
ATOM 1893 N N . MET A 1 242 ? 12.008 -15.148 4.922 1 97.25 242 MET A N 1
ATOM 1894 C CA . MET A 1 242 ? 11.938 -13.734 4.574 1 97.25 242 MET A CA 1
ATOM 1895 C C . MET A 1 242 ? 13.188 -13 5.059 1 97.25 242 MET A C 1
ATOM 1897 O O . MET A 1 242 ? 13.594 -13.148 6.211 1 97.25 242 MET A O 1
ATOM 1901 N N . VAL A 1 243 ? 13.781 -12.258 4.172 1 96.44 243 VAL A N 1
ATOM 1902 C CA . VAL A 1 243 ? 14.906 -11.414 4.539 1 96.44 243 VAL A CA 1
ATOM 1903 C C . VAL A 1 243 ? 14.406 -10.016 4.895 1 96.44 243 VAL A C 1
ATOM 1905 O O . VAL A 1 243 ? 13.711 -9.375 4.098 1 96.44 243 VAL A O 1
ATOM 1908 N N . VAL A 1 244 ? 14.734 -9.586 6.133 1 94.31 244 VAL A N 1
ATOM 1909 C CA . VAL A 1 244 ? 14.266 -8.289 6.609 1 94.31 244 VAL A CA 1
ATOM 1910 C C . VAL A 1 244 ? 15.336 -7.633 7.473 1 94.31 244 VAL A C 1
ATOM 1912 O O . VAL A 1 244 ? 16.234 -8.312 7.977 1 94.31 244 VAL A O 1
ATOM 1915 N N . PRO A 1 245 ? 15.25 -6.309 7.625 1 92.5 245 PRO A N 1
ATOM 1916 C CA . PRO A 1 245 ? 16.141 -5.664 8.594 1 92.5 245 PRO A CA 1
ATOM 1917 C C . PRO A 1 245 ? 15.992 -6.23 10 1 92.5 245 PRO A C 1
ATOM 1919 O O . PRO A 1 245 ? 14.883 -6.586 10.414 1 92.5 245 PRO A O 1
ATOM 1922 N N . GLU A 1 246 ? 17.016 -6.199 10.773 1 93.62 246 GLU A N 1
ATOM 1923 C CA . GLU A 1 246 ? 17.078 -6.848 12.078 1 93.62 246 GLU A CA 1
ATOM 1924 C C . GLU A 1 246 ? 16.062 -6.234 13.047 1 93.62 246 GLU A C 1
ATOM 1926 O O . GLU A 1 246 ? 15.406 -6.953 13.797 1 93.62 246 GLU A O 1
ATOM 1931 N N . HIS A 1 247 ? 15.93 -4.949 13.094 1 92.12 247 HIS A N 1
ATOM 1932 C CA . HIS A 1 247 ? 15.023 -4.328 14.047 1 92.12 247 HIS A CA 1
ATOM 1933 C C . HIS A 1 247 ? 13.578 -4.727 13.766 1 92.12 247 HIS A C 1
ATOM 1935 O O . HIS A 1 247 ? 12.758 -4.781 14.688 1 92.12 247 HIS A O 1
ATOM 1941 N N . ILE A 1 248 ? 13.281 -4.977 12.531 1 92.19 248 ILE A N 1
ATOM 1942 C CA . ILE A 1 248 ? 11.945 -5.434 12.164 1 92.19 248 ILE A CA 1
ATOM 1943 C C . ILE A 1 248 ? 11.75 -6.883 12.602 1 92.19 248 ILE A C 1
ATOM 1945 O O . ILE A 1 248 ? 10.711 -7.23 13.172 1 92.19 248 ILE A O 1
ATOM 1949 N N . ALA A 1 249 ? 12.781 -7.688 12.344 1 94.88 249 ALA A N 1
ATOM 1950 C CA . ALA A 1 249 ? 12.727 -9.086 12.773 1 94.88 249 ALA A CA 1
ATOM 1951 C C . ALA A 1 249 ? 12.531 -9.188 14.281 1 94.88 249 ALA A C 1
ATOM 1953 O O . ALA A 1 249 ? 11.742 -10.008 14.758 1 94.88 249 ALA A O 1
ATOM 1954 N N . LEU A 1 250 ? 13.234 -8.375 15 1 94.19 250 LEU A N 1
ATOM 1955 C CA . LEU A 1 250 ? 13.141 -8.344 16.453 1 94.19 250 LEU A CA 1
ATOM 1956 C C . LEU A 1 250 ? 11.711 -8.047 16.906 1 94.19 250 LEU A C 1
ATOM 1958 O O . LEU A 1 250 ? 11.156 -8.758 17.734 1 94.19 250 LEU A O 1
ATOM 1962 N N . ASN A 1 251 ? 11.148 -7.074 16.297 1 91.88 251 ASN A N 1
ATOM 1963 C CA . ASN A 1 251 ? 9.797 -6.672 16.656 1 91.88 251 ASN A CA 1
ATOM 1964 C C . ASN A 1 251 ? 8.766 -7.727 16.266 1 91.88 251 ASN A C 1
ATOM 1966 O O . ASN A 1 251 ? 7.879 -8.062 17.047 1 91.88 251 ASN A O 1
ATOM 1970 N N . LEU A 1 252 ? 8.867 -8.227 15.062 1 93.19 252 LEU A N 1
ATOM 1971 C CA . LEU A 1 252 ? 7.91 -9.219 14.578 1 93.19 252 LEU A CA 1
ATOM 1972 C C . LEU A 1 252 ? 8.016 -10.508 15.375 1 93.19 252 LEU A C 1
ATOM 1974 O O . LEU A 1 252 ? 7 -11.148 15.672 1 93.19 252 LEU A O 1
ATOM 1978 N N . SER A 1 253 ? 9.203 -10.844 15.797 1 95.06 253 SER A N 1
ATOM 1979 C CA . SER A 1 253 ? 9.406 -12.062 16.562 1 95.06 253 SER A CA 1
ATOM 1980 C C . SER A 1 253 ? 8.867 -11.922 17.984 1 95.06 253 SER A C 1
ATOM 1982 O O . SER A 1 253 ? 8.508 -12.914 18.625 1 95.06 253 SER A O 1
ATOM 1984 N N . ALA A 1 254 ? 8.781 -10.703 18.453 1 92 254 ALA A N 1
ATOM 1985 C CA . ALA A 1 254 ? 8.258 -10.438 19.781 1 92 254 ALA A CA 1
ATOM 1986 C C . ALA A 1 254 ? 6.734 -10.562 19.812 1 92 254 ALA A C 1
ATOM 1988 O O . ALA A 1 254 ? 6.152 -10.898 20.844 1 92 254 ALA A O 1
ATOM 1989 N N . ASN A 1 255 ? 6.156 -10.43 18.688 1 88.88 255 ASN A N 1
ATOM 1990 C CA . ASN A 1 255 ? 4.703 -10.305 18.688 1 88.88 255 ASN A CA 1
ATOM 1991 C C . ASN A 1 255 ? 4.043 -11.453 17.922 1 88.88 255 ASN A C 1
ATOM 1993 O O . ASN A 1 255 ? 2.82 -11.594 17.938 1 88.88 255 ASN A O 1
ATOM 1997 N N . HIS A 1 256 ? 4.848 -12.234 17.281 1 93.44 256 HIS A N 1
ATOM 1998 C CA . HIS A 1 256 ? 4.332 -13.352 16.5 1 93.44 256 HIS A CA 1
ATOM 1999 C C . HIS A 1 256 ? 5.195 -14.594 16.688 1 93.44 256 HIS A C 1
ATOM 2001 O O . HIS A 1 256 ? 6.289 -14.523 17.25 1 93.44 256 HIS A O 1
ATOM 2007 N N . ASN A 1 257 ? 4.699 -15.703 16.25 1 96.44 257 ASN A N 1
ATOM 2008 C CA . ASN A 1 257 ? 5.438 -16.953 16.359 1 96.44 257 ASN A CA 1
ATOM 2009 C C . ASN A 1 257 ? 6.508 -17.062 15.281 1 96.44 257 ASN A C 1
ATOM 2011 O O . ASN A 1 257 ? 6.461 -17.984 14.453 1 96.44 257 ASN A O 1
ATOM 2015 N N . LEU A 1 258 ? 7.398 -16.156 15.359 1 97.69 258 LEU A N 1
ATOM 2016 C CA . LEU A 1 258 ? 8.5 -16.062 14.406 1 97.69 258 LEU A CA 1
ATOM 2017 C C . LEU A 1 258 ? 9.836 -15.992 15.133 1 97.69 258 LEU A C 1
ATOM 2019 O O . LEU A 1 258 ? 9.891 -15.68 16.328 1 97.69 258 LEU A O 1
ATOM 2023 N N . GLU A 1 259 ? 10.859 -16.328 14.453 1 97.69 259 GLU A N 1
ATOM 2024 C CA . GLU A 1 259 ? 12.234 -16.172 14.914 1 97.69 259 GLU A CA 1
ATOM 2025 C C . GLU A 1 259 ? 13.172 -15.859 13.758 1 97.69 259 GLU A C 1
ATOM 2027 O O . GLU A 1 259 ? 12.805 -16.031 12.594 1 97.69 259 GLU A O 1
ATOM 2032 N N . TYR A 1 260 ? 14.328 -15.367 14.094 1 97.62 260 TYR A N 1
ATOM 2033 C CA . TYR A 1 260 ? 15.219 -14.969 13.008 1 97.62 260 TYR A CA 1
ATOM 2034 C C . TYR A 1 260 ? 16.641 -15.461 13.25 1 97.62 260 TYR A C 1
ATOM 2036 O O . TYR A 1 260 ? 16.984 -15.82 14.375 1 97.62 260 TYR A O 1
ATOM 2044 N N . ARG A 1 261 ? 17.438 -15.617 12.188 1 97.56 261 ARG A N 1
ATOM 2045 C CA . ARG A 1 261 ? 18.844 -16 12.172 1 97.56 261 ARG A CA 1
ATOM 2046 C C . ARG A 1 261 ? 19.672 -15.031 11.328 1 97.56 261 ARG A C 1
ATOM 2048 O O . ARG A 1 261 ? 19.156 -14.453 10.367 1 97.56 261 ARG A O 1
ATOM 2055 N N . PRO A 1 262 ? 20.922 -14.922 11.75 1 96.56 262 PRO A N 1
ATOM 2056 C CA . PRO A 1 262 ? 21.797 -14.148 10.859 1 96.56 262 PRO A CA 1
ATOM 2057 C C . PRO A 1 262 ? 21.953 -14.789 9.484 1 96.56 262 PRO A C 1
ATOM 2059 O O . PRO A 1 262 ? 21.844 -16 9.344 1 96.56 262 PRO A O 1
ATOM 2062 N N . LEU A 1 263 ? 22.156 -13.93 8.508 1 96.69 263 LEU A N 1
ATOM 2063 C CA . LEU A 1 263 ? 22.484 -14.445 7.184 1 96.69 263 LEU A CA 1
ATOM 2064 C C . LEU A 1 263 ? 23.859 -15.094 7.188 1 96.69 263 LEU A C 1
ATOM 2066 O O . LEU A 1 263 ? 24.734 -14.727 7.984 1 96.69 263 LEU A O 1
ATOM 2070 N N . PRO A 1 264 ? 24.109 -16.016 6.297 1 96.44 264 PR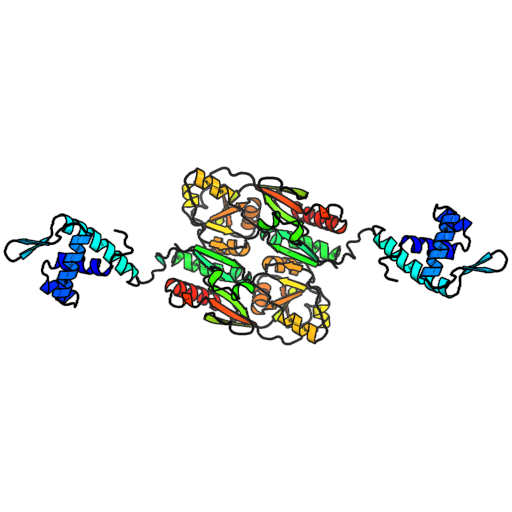O A N 1
ATOM 2071 C CA . PRO A 1 264 ? 25.391 -16.734 6.254 1 96.44 264 PRO A CA 1
ATOM 2072 C C . PRO A 1 264 ? 26.5 -15.922 5.57 1 96.44 264 PRO A C 1
ATOM 2074 O O . PRO A 1 264 ? 27.594 -16.438 5.348 1 96.44 264 PRO A O 1
ATOM 2077 N N . PHE A 1 265 ? 26.219 -14.695 5.227 1 95.19 265 PHE A N 1
ATOM 2078 C CA . PHE A 1 265 ? 27.156 -13.781 4.602 1 95.19 265 PHE A CA 1
ATOM 2079 C C . PHE A 1 265 ? 26.922 -12.352 5.07 1 95.19 265 PHE A C 1
ATOM 2081 O O . PHE A 1 265 ? 25.891 -12.055 5.664 1 95.19 265 PHE A O 1
ATOM 2088 N N . GLU A 1 266 ? 27.906 -11.57 4.777 1 91.12 266 GLU A N 1
ATOM 2089 C CA . GLU A 1 266 ? 27.797 -10.164 5.156 1 91.12 266 GLU A CA 1
ATOM 2090 C C . GLU A 1 266 ? 27.141 -9.352 4.047 1 91.12 266 GLU A C 1
ATOM 2092 O O . GLU A 1 266 ? 27.391 -9.586 2.861 1 91.12 266 GLU A O 1
ATOM 2097 N N . THR A 1 267 ? 26.219 -8.539 4.461 1 88.44 267 THR A N 1
ATOM 2098 C CA . THR A 1 267 ? 25.641 -7.559 3.553 1 88.44 267 THR A CA 1
ATOM 2099 C C . THR A 1 267 ? 25.938 -6.137 4.02 1 88.44 267 THR A C 1
ATOM 2101 O O . THR A 1 267 ? 26.266 -5.922 5.188 1 88.44 267 THR A O 1
ATOM 2104 N N . GLU A 1 268 ? 25.938 -5.234 3.084 1 86 268 GLU A N 1
ATOM 2105 C CA . GLU A 1 268 ? 26.078 -3.832 3.459 1 86 268 GLU A CA 1
ATOM 2106 C C . GLU A 1 268 ? 24.984 -3.398 4.414 1 86 268 GLU A C 1
ATOM 2108 O O . GLU A 1 268 ? 23.828 -3.824 4.277 1 86 268 GLU A O 1
ATOM 2113 N N . ALA A 1 269 ? 25.438 -2.539 5.344 1 86.69 269 ALA A N 1
ATOM 2114 C CA . ALA A 1 269 ? 24.438 -2.021 6.277 1 86.69 269 ALA A CA 1
ATOM 2115 C C . ALA A 1 269 ? 23.422 -1.138 5.559 1 86.69 269 ALA A C 1
ATOM 2117 O O . ALA A 1 269 ? 23.781 -0.374 4.66 1 86.69 269 ALA A O 1
ATOM 2118 N N . HIS A 1 270 ? 22.203 -1.276 5.98 1 86.38 270 HIS A N 1
ATOM 2119 C CA . HIS A 1 270 ? 21.141 -0.386 5.531 1 86.38 270 HIS A CA 1
ATOM 2120 C C . HIS A 1 270 ? 21.109 0.892 6.363 1 86.38 270 HIS A C 1
ATOM 2122 O O . HIS A 1 270 ? 21.078 0.834 7.594 1 86.38 270 HIS A O 1
ATOM 2128 N N . GLN A 1 271 ? 21.172 1.937 5.633 1 91.19 271 GLN A N 1
ATOM 2129 C CA . GLN A 1 271 ? 21 3.207 6.328 1 91.19 271 GLN A CA 1
ATOM 2130 C C . GLN A 1 271 ? 19.609 3.775 6.102 1 91.19 271 GLN A C 1
ATOM 2132 O O . GLN A 1 271 ? 19.062 3.691 4.996 1 91.19 271 GLN A O 1
ATOM 2137 N N . TYR A 1 272 ? 19.078 4.324 7.152 1 92.81 272 TYR A N 1
ATOM 2138 C CA . TYR A 1 272 ? 17.75 4.91 7.102 1 92.81 272 TYR A CA 1
ATOM 2139 C C . TYR A 1 272 ? 17.812 6.43 7.172 1 92.81 272 TYR A C 1
ATOM 2141 O O . TYR A 1 272 ? 18.484 6.988 8.047 1 92.81 272 TYR A O 1
ATOM 2149 N N . TRP A 1 273 ? 17.062 7.027 6.27 1 93.81 273 TRP A N 1
ATOM 2150 C CA . TRP A 1 273 ? 17.125 8.477 6.148 1 93.81 273 TRP A CA 1
ATOM 2151 C C . TRP A 1 273 ? 15.727 9.086 6.207 1 93.81 273 TRP A C 1
ATOM 2153 O O . TRP A 1 273 ? 14.797 8.578 5.586 1 93.81 273 TRP A O 1
ATOM 2163 N N . LEU A 1 274 ? 15.586 10.117 7.008 1 96.69 274 LEU A N 1
ATOM 2164 C CA . LEU A 1 274 ? 14.469 11.047 6.891 1 96.69 274 LEU A CA 1
ATOM 2165 C C . LEU A 1 274 ? 14.82 12.203 5.969 1 96.69 274 LEU A C 1
ATOM 2167 O O . LEU A 1 274 ? 15.859 12.844 6.141 1 96.69 274 LEU A O 1
ATOM 2171 N N . MET A 1 275 ? 13.977 12.477 4.938 1 97.19 275 MET A N 1
ATOM 2172 C CA . MET A 1 275 ? 14.391 13.453 3.938 1 97.19 275 MET A CA 1
ATOM 2173 C C . MET A 1 275 ? 13.227 14.352 3.541 1 97.19 275 MET A C 1
ATOM 2175 O O . MET A 1 275 ? 12.062 13.992 3.73 1 97.19 275 MET A O 1
ATOM 2179 N N . TRP A 1 276 ? 13.555 15.508 3.068 1 97.56 276 TRP A N 1
ATOM 2180 C CA . TRP A 1 276 ? 12.586 16.469 2.537 1 97.56 276 TRP A CA 1
ATOM 2181 C C . TRP A 1 276 ? 13.234 17.359 1.481 1 97.56 276 TRP A C 1
ATOM 2183 O O . TRP A 1 276 ? 14.453 17.391 1.354 1 97.56 276 TRP A O 1
ATOM 2193 N N . HIS A 1 277 ? 12.414 17.922 0.661 1 94.75 277 HIS A N 1
ATOM 2194 C CA . HIS A 1 277 ? 12.922 18.875 -0.326 1 94.75 277 HIS A CA 1
ATOM 2195 C C . HIS A 1 277 ? 13.469 20.125 0.345 1 94.75 277 HIS A C 1
ATOM 2197 O O . HIS A 1 277 ? 12.844 20.672 1.258 1 94.75 277 HIS A O 1
ATOM 2203 N N . PRO A 1 278 ? 14.578 20.719 -0.156 1 94.19 278 PRO A N 1
ATOM 2204 C CA . PRO A 1 278 ? 15.234 21.859 0.477 1 94.19 278 PRO A CA 1
ATOM 2205 C C . PRO A 1 278 ? 14.336 23.094 0.541 1 94.19 278 PRO A C 1
ATOM 2207 O O . PRO A 1 278 ? 14.555 23.984 1.366 1 94.19 278 PRO A O 1
ATOM 2210 N N . LYS A 1 279 ? 13.344 23.125 -0.261 1 93.19 279 LYS A N 1
ATOM 2211 C CA . LYS A 1 279 ? 12.422 24.25 -0.248 1 93.19 279 LYS A CA 1
ATOM 2212 C C . LYS A 1 279 ? 11.727 24.391 1.105 1 93.19 279 LYS A C 1
ATOM 2214 O O . LYS A 1 279 ? 11.227 25.453 1.451 1 93.19 279 LYS A O 1
ATOM 2219 N N . TYR A 1 280 ? 11.734 23.281 1.874 1 93.56 280 TYR A N 1
ATOM 2220 C CA . TYR A 1 280 ? 11.055 23.297 3.162 1 93.56 280 TYR A CA 1
ATOM 2221 C C . TYR A 1 280 ? 12.031 23.578 4.297 1 93.56 280 TYR A C 1
ATOM 2223 O O . TYR A 1 280 ? 11.633 23.609 5.465 1 93.56 280 TYR A O 1
ATOM 2231 N N . ASP A 1 281 ? 13.266 23.828 4.023 1 91.94 281 ASP A N 1
ATOM 2232 C CA . ASP A 1 281 ? 14.297 23.969 5.047 1 91.94 281 ASP A CA 1
ATOM 2233 C C . ASP A 1 281 ? 13.922 25.047 6.066 1 91.94 281 ASP A C 1
ATOM 2235 O O . ASP A 1 281 ? 14.102 24.844 7.27 1 91.94 281 ASP A O 1
ATOM 2239 N N . GLN A 1 282 ? 13.266 26.109 5.621 1 90.25 282 GLN A N 1
ATOM 2240 C CA . GLN A 1 282 ? 13.016 27.219 6.523 1 90.25 282 GLN A CA 1
ATOM 2241 C C . GLN A 1 282 ? 11.523 27.375 6.82 1 90.25 282 GLN A C 1
ATOM 2243 O O . GLN A 1 282 ? 11.102 28.375 7.398 1 90.25 282 GLN A O 1
ATOM 2248 N N . ASP A 1 283 ? 10.766 26.422 6.332 1 90.44 283 ASP A N 1
ATOM 2249 C CA . ASP A 1 283 ? 9.336 26.422 6.621 1 90.44 283 ASP A CA 1
ATOM 2250 C C . ASP A 1 283 ? 9.07 25.984 8.062 1 90.44 283 ASP A C 1
ATOM 2252 O O . ASP A 1 283 ? 9.258 24.812 8.406 1 90.44 283 ASP A O 1
ATOM 2256 N N . LYS A 1 284 ? 8.641 26.891 8.891 1 92.44 284 LYS A N 1
ATOM 2257 C CA . LYS A 1 284 ? 8.5 26.656 10.328 1 92.44 284 LYS A CA 1
ATOM 2258 C C . LYS A 1 284 ? 7.523 25.531 10.617 1 92.44 284 LYS A C 1
ATOM 2260 O O . LYS A 1 284 ? 7.734 24.734 11.531 1 92.44 284 LYS A O 1
ATOM 2265 N N . ALA A 1 285 ? 6.418 25.453 9.883 1 93.31 285 ALA A N 1
ATOM 2266 C CA . ALA A 1 285 ? 5.449 24.375 10.047 1 93.31 285 ALA A CA 1
ATOM 2267 C C . ALA A 1 285 ? 6.074 23.031 9.719 1 93.31 285 ALA A C 1
ATOM 2269 O O . ALA A 1 285 ? 5.91 22.062 10.469 1 93.31 285 ALA A O 1
ATOM 2270 N N . HIS A 1 286 ? 6.797 23.016 8.648 1 95.19 286 HIS A N 1
ATOM 2271 C CA . HIS A 1 286 ? 7.492 21.797 8.242 1 95.19 286 HIS A CA 1
ATOM 2272 C C . HIS A 1 286 ? 8.531 21.391 9.281 1 95.19 286 HIS A C 1
ATOM 2274 O O . HIS A 1 286 ? 8.633 20.219 9.625 1 95.19 286 HIS A O 1
ATOM 2280 N N . GLN A 1 287 ? 9.266 22.359 9.766 1 95.81 287 GLN A N 1
ATOM 2281 C CA . GLN A 1 287 ? 10.273 22.094 10.781 1 95.81 287 GLN A CA 1
ATOM 2282 C C . GLN A 1 287 ? 9.648 21.469 12.031 1 95.81 287 GLN A C 1
ATOM 2284 O O . GLN A 1 287 ? 10.18 20.5 12.586 1 95.81 287 GLN A O 1
ATOM 2289 N N . TRP A 1 288 ? 8.609 22 12.383 1 96 288 TRP A N 1
ATOM 2290 C CA . TRP A 1 288 ? 7.918 21.484 13.562 1 96 288 TRP A CA 1
ATOM 2291 C C . TRP A 1 288 ? 7.516 20.031 13.352 1 96 288 TRP A C 1
ATOM 2293 O O . TRP A 1 288 ? 7.797 19.172 14.195 1 96 288 TRP A O 1
ATOM 2303 N N . MET A 1 289 ? 6.891 19.719 12.258 1 96.38 289 MET A N 1
ATOM 2304 C CA . MET A 1 289 ? 6.441 18.359 11.953 1 96.38 289 MET A CA 1
ATOM 2305 C C . MET A 1 289 ? 7.629 17.406 11.805 1 96.38 289 MET A C 1
ATOM 2307 O O . MET A 1 289 ? 7.598 16.297 12.32 1 96.38 289 MET A O 1
ATOM 2311 N N . ARG A 1 290 ? 8.633 17.859 11.07 1 96.75 290 ARG A N 1
ATOM 2312 C CA . ARG A 1 290 ? 9.781 17 10.859 1 96.75 290 ARG A CA 1
ATOM 2313 C C . ARG A 1 290 ? 10.461 16.641 12.18 1 96.75 290 ARG A C 1
ATOM 2315 O O . ARG A 1 290 ? 10.93 15.516 12.367 1 96.75 290 ARG A O 1
ATOM 2322 N N . GLU A 1 291 ? 10.508 17.578 13.094 1 95.94 291 GLU A N 1
ATOM 2323 C CA . GLU A 1 291 ? 11.086 17.312 14.406 1 95.94 291 GLU A CA 1
ATOM 2324 C C . GLU A 1 291 ? 10.227 16.344 15.203 1 95.94 291 GLU A C 1
ATOM 2326 O O . GLU A 1 291 ? 10.742 15.469 15.906 1 95.94 291 GLU A O 1
ATOM 2331 N N . MET A 1 292 ? 8.992 16.484 15.086 1 94.31 292 MET A N 1
ATOM 2332 C CA . MET A 1 292 ? 8.062 15.578 15.758 1 94.31 292 MET A CA 1
ATOM 2333 C C . MET A 1 292 ? 8.195 14.156 15.211 1 94.31 292 MET A C 1
ATOM 2335 O O . MET A 1 292 ? 8.266 13.195 15.984 1 94.31 292 MET A O 1
ATOM 2339 N N . VAL A 1 293 ? 8.211 13.992 13.945 1 95.56 293 VAL A N 1
ATOM 2340 C CA . VAL A 1 293 ? 8.32 12.688 13.297 1 95.56 293 VAL A CA 1
ATOM 2341 C C . VAL A 1 293 ? 9.672 12.055 13.633 1 95.56 293 VAL A C 1
ATOM 2343 O O . VAL A 1 293 ? 9.75 10.875 13.961 1 95.56 293 VAL A O 1
ATOM 2346 N N . LEU A 1 294 ? 10.68 12.906 13.555 1 95.31 294 LEU A N 1
ATOM 2347 C CA . LEU A 1 294 ? 12.016 12.422 13.891 1 95.31 294 LEU A CA 1
ATOM 2348 C C . LEU A 1 294 ? 12.07 11.914 15.328 1 95.31 294 LEU A C 1
ATOM 2350 O O . LEU A 1 294 ? 12.648 10.859 15.594 1 95.31 294 LEU A O 1
ATOM 2354 N N . HIS A 1 295 ? 11.484 12.641 16.203 1 93.44 295 HIS A N 1
ATOM 2355 C CA . HIS A 1 295 ? 11.43 12.227 17.594 1 93.44 295 HIS A CA 1
ATOM 2356 C C . HIS A 1 295 ? 10.711 10.891 17.75 1 93.44 295 HIS A C 1
ATOM 2358 O O . HIS A 1 295 ? 11.203 10 18.438 1 93.44 295 HIS A O 1
ATOM 2364 N N . ALA A 1 296 ? 9.609 10.727 17.078 1 90.62 296 ALA A N 1
ATOM 2365 C CA . ALA A 1 296 ? 8.867 9.469 17.109 1 90.62 296 ALA A CA 1
ATOM 2366 C C . ALA A 1 296 ? 9.703 8.32 16.562 1 90.62 296 ALA A C 1
ATOM 2368 O O . ALA A 1 296 ? 9.727 7.23 17.141 1 90.62 296 ALA A O 1
ATOM 2369 N N . MET A 1 297 ? 10.438 8.578 15.5 1 90.56 297 MET A N 1
ATOM 2370 C CA . MET A 1 297 ? 11.242 7.551 14.852 1 90.56 297 MET A CA 1
ATOM 2371 C C . MET A 1 297 ? 12.43 7.16 15.719 1 90.56 297 MET A C 1
ATOM 2373 O O . MET A 1 297 ? 12.906 6.023 15.656 1 90.56 297 MET A O 1
ATOM 2377 N N . ARG A 1 298 ? 12.852 8.039 16.547 1 88.75 298 ARG A N 1
ATOM 2378 C CA . ARG A 1 298 ? 14.031 7.773 17.359 1 88.75 298 ARG A CA 1
ATOM 2379 C C . ARG A 1 298 ? 13.641 7.152 18.703 1 88.75 298 ARG A C 1
ATOM 2381 O O . ARG A 1 298 ? 14.445 6.461 19.328 1 88.75 298 ARG A O 1
ATOM 2388 N N . THR A 1 299 ? 12.422 7.352 19.109 1 87.38 299 THR A N 1
ATOM 2389 C CA . THR A 1 299 ? 12.07 6.949 20.469 1 87.38 299 THR A CA 1
ATOM 2390 C C . THR A 1 299 ? 11.141 5.738 20.453 1 87.38 299 THR A C 1
ATOM 2392 O O . THR A 1 299 ? 10.984 5.055 21.469 1 87.38 299 THR A O 1
ATOM 2395 N N . SER A 1 300 ? 10.547 5.516 19.328 1 87.06 300 SER A N 1
ATOM 2396 C CA . SER A 1 300 ? 9.664 4.359 19.25 1 87.06 300 SER A CA 1
ATOM 2397 C C . SER A 1 300 ? 10.414 3.066 19.531 1 87.06 300 SER A C 1
ATOM 2399 O O . SER A 1 300 ? 11.555 2.895 19.094 1 87.06 300 SER A O 1
ATOM 2401 N N . SER A 1 301 ? 9.789 2.176 20.219 1 81.31 301 SER A N 1
ATOM 2402 C CA . SER A 1 301 ? 10.375 0.871 20.5 1 81.31 301 SER A CA 1
ATOM 2403 C C . SER A 1 301 ? 10.508 0.034 19.234 1 81.31 301 SER A C 1
ATOM 2405 O O . SER A 1 301 ? 11.227 -0.964 19.219 1 81.31 301 SER A O 1
ATOM 2407 N N . TYR A 1 302 ? 9.891 0.458 18.203 1 84.94 302 TYR A N 1
ATOM 2408 C CA . TYR A 1 302 ? 9.891 -0.284 16.938 1 84.94 302 TYR A CA 1
ATOM 2409 C C . TYR A 1 302 ? 10.961 0.238 16 1 84.94 302 TYR A C 1
ATOM 2411 O O . TYR A 1 302 ? 11.172 -0.321 14.914 1 84.94 302 TYR A O 1
ATOM 2419 N N . SER A 1 303 ? 11.633 1.254 16.391 1 87.19 303 SER A N 1
ATOM 2420 C CA . SER A 1 303 ? 12.57 1.936 15.508 1 87.19 303 SER A CA 1
ATOM 2421 C C . SER A 1 303 ? 13.93 1.247 15.5 1 87.19 303 SER A C 1
ATOM 2423 O O . SER A 1 303 ? 14.211 0.417 16.359 1 87.19 303 SER A O 1
ATOM 2425 N N . VAL A 1 304 ? 14.672 1.665 14.523 1 83.81 304 VAL A N 1
ATOM 2426 C CA . VAL A 1 304 ? 16.031 1.164 14.398 1 83.81 304 VAL A CA 1
ATOM 2427 C C . VAL A 1 304 ? 16.891 1.706 15.539 1 83.81 304 VAL A C 1
ATOM 2429 O O . VAL A 1 304 ? 16.781 2.877 15.906 1 83.81 304 VAL A O 1
ATOM 2432 N N . GLY A 1 305 ? 17.766 0.888 16.062 1 68.69 305 GLY A N 1
ATOM 2433 C CA . GLY A 1 305 ? 18.719 1.298 17.078 1 68.69 305 GLY A CA 1
ATOM 2434 C C . GLY A 1 305 ? 18.172 1.156 18.484 1 68.69 305 GLY A C 1
ATOM 2435 O O . GLY A 1 305 ? 18.859 1.476 19.469 1 68.69 305 GLY A O 1
ATOM 2436 N N . MET A 1 306 ? 16.859 0.884 18.641 1 60.28 306 MET A N 1
ATOM 2437 C CA . MET A 1 306 ? 16.281 0.792 19.984 1 60.28 306 MET A CA 1
ATOM 2438 C C . MET A 1 306 ? 16.484 -0.6 20.578 1 60.28 306 MET A C 1
ATOM 2440 O O . MET A 1 306 ? 15.922 -0.925 21.609 1 60.28 306 MET A O 1
ATOM 2444 N N . THR A 1 307 ? 17.641 -1.215 20.375 1 49.5 307 THR A N 1
ATOM 2445 C CA . THR A 1 307 ? 17.906 -2.455 21.094 1 49.5 307 THR A CA 1
ATOM 2446 C C . THR A 1 307 ? 18.297 -2.17 22.547 1 49.5 307 THR A C 1
ATOM 2448 O O . THR A 1 307 ? 18.891 -1.128 22.844 1 49.5 307 THR A O 1
ATOM 2451 N N . MET B 1 1 ? 17.391 -22.109 -46.219 1 39.56 1 MET B N 1
ATOM 2452 C CA . MET B 1 1 ? 16.016 -21.734 -46.531 1 39.56 1 MET B CA 1
ATOM 2453 C C . MET B 1 1 ? 15.234 -21.453 -45.25 1 39.56 1 MET B C 1
ATOM 2455 O O . MET B 1 1 ? 15.25 -22.266 -44.312 1 39.56 1 MET B O 1
ATOM 2459 N N . SER B 1 2 ? 14.961 -20.281 -45 1 45.47 2 SER B N 1
ATOM 2460 C CA . SER B 1 2 ? 14.312 -19.797 -43.781 1 45.47 2 SER B CA 1
ATOM 2461 C C . SER B 1 2 ? 12.93 -20.406 -43.594 1 45.47 2 SER B C 1
ATOM 2463 O O . SER B 1 2 ? 12.273 -20.766 -44.594 1 45.47 2 SER B O 1
ATOM 2465 N N . LEU B 1 3 ? 12.688 -20.953 -42.5 1 55.41 3 LEU B N 1
ATOM 2466 C CA . LEU B 1 3 ? 11.398 -21.516 -42.125 1 55.41 3 LEU B CA 1
ATOM 2467 C C . LEU B 1 3 ? 10.25 -20.625 -42.594 1 55.41 3 LEU B C 1
ATOM 2469 O O . LEU B 1 3 ? 9.109 -21.094 -42.719 1 55.41 3 LEU B O 1
ATOM 2473 N N . ASN B 1 4 ? 10.531 -19.422 -42.906 1 54.56 4 ASN B N 1
ATOM 2474 C CA . ASN B 1 4 ? 9.477 -18.484 -43.25 1 54.56 4 ASN B CA 1
ATOM 2475 C C . ASN B 1 4 ? 8.789 -18.859 -44.562 1 54.56 4 ASN B C 1
ATOM 2477 O O . ASN B 1 4 ? 7.648 -18.469 -44.812 1 54.56 4 ASN B O 1
ATOM 2481 N N . HIS B 1 5 ? 9.43 -19.656 -45.438 1 57.09 5 HIS B N 1
ATOM 2482 C CA . HIS B 1 5 ? 8.844 -19.891 -46.75 1 57.09 5 HIS B CA 1
ATOM 2483 C C . HIS B 1 5 ? 8.406 -21.344 -46.906 1 57.09 5 HIS B C 1
ATOM 2485 O O . HIS B 1 5 ? 7.859 -21.719 -47.969 1 57.09 5 HIS B O 1
ATOM 2491 N N . ILE B 1 6 ? 8.703 -22.062 -45.938 1 59.53 6 ILE B N 1
ATOM 2492 C CA . ILE B 1 6 ? 8.43 -23.484 -46.125 1 59.53 6 ILE B CA 1
ATOM 2493 C C . ILE B 1 6 ? 7.02 -23.812 -45.594 1 59.53 6 ILE B C 1
ATOM 2495 O O . ILE B 1 6 ? 6.617 -23.344 -44.531 1 59.53 6 ILE B O 1
ATOM 2499 N N . ASN B 1 7 ? 6.152 -24.297 -46.5 1 66 7 ASN B N 1
ATOM 2500 C CA . ASN B 1 7 ? 4.883 -24.859 -46.062 1 66 7 ASN B CA 1
ATOM 2501 C C . ASN B 1 7 ? 5.086 -25.953 -45.031 1 66 7 ASN B C 1
ATOM 2503 O O . ASN B 1 7 ? 5.566 -27.047 -45.344 1 66 7 ASN B O 1
ATOM 2507 N N . LEU B 1 8 ? 4.84 -25.656 -43.844 1 74.38 8 LEU B N 1
ATOM 2508 C CA . LEU B 1 8 ? 5.086 -26.547 -42.719 1 74.38 8 LEU B CA 1
ATOM 2509 C C . LEU B 1 8 ? 4.355 -27.875 -42.906 1 74.38 8 LEU B C 1
ATOM 2511 O O . LEU B 1 8 ? 4.73 -28.891 -42.312 1 74.38 8 LEU B O 1
ATOM 2515 N N . ASN B 1 9 ? 3.406 -27.844 -43.812 1 78.31 9 ASN B N 1
ATOM 2516 C CA . ASN B 1 9 ? 2.715 -29.094 -44.125 1 78.31 9 ASN B CA 1
ATOM 2517 C C . ASN B 1 9 ? 3.65 -30.109 -44.781 1 78.31 9 ASN B C 1
ATOM 2519 O O . ASN B 1 9 ? 3.43 -31.312 -44.688 1 78.31 9 ASN B O 1
ATOM 2523 N N . LEU B 1 10 ? 4.676 -29.531 -45.344 1 85.75 10 LEU B N 1
ATOM 2524 C CA . LEU B 1 10 ? 5.645 -30.406 -46 1 85.75 10 LEU B CA 1
ATOM 2525 C C . LEU B 1 10 ? 6.355 -31.281 -44.969 1 85.75 10 LEU B C 1
ATOM 2527 O O . LEU B 1 10 ? 6.758 -32.406 -45.281 1 85.75 10 LEU B O 1
ATOM 2531 N N . LEU B 1 11 ? 6.414 -30.688 -43.781 1 84.06 11 LEU B N 1
ATOM 2532 C CA . LEU B 1 11 ? 7.086 -31.453 -42.75 1 84.06 11 LEU B CA 1
ATOM 2533 C C . LEU B 1 11 ? 6.277 -32.688 -42.375 1 84.06 11 LEU B C 1
ATOM 2535 O O . LEU B 1 11 ? 6.84 -33.781 -42.188 1 84.06 11 LEU B O 1
ATOM 2539 N N . ARG B 1 12 ? 5.012 -32.5 -42.344 1 87.69 12 ARG B N 1
ATOM 2540 C CA . ARG B 1 12 ? 4.141 -33.656 -42.094 1 87.69 12 ARG B CA 1
ATOM 2541 C C . ARG B 1 12 ? 4.215 -34.625 -43.25 1 87.69 12 ARG B C 1
ATOM 2543 O O . ARG B 1 12 ? 4.25 -35.844 -43.031 1 87.69 12 ARG B O 1
ATOM 2550 N N . SER B 1 13 ? 4.238 -34.125 -44.438 1 90.81 13 SER B N 1
ATOM 2551 C CA . SER B 1 13 ? 4.371 -35 -45.625 1 90.81 13 SER B CA 1
ATOM 2552 C C . SER B 1 13 ? 5.668 -35.781 -45.594 1 90.81 13 SER B C 1
ATOM 2554 O O . SER B 1 13 ? 5.68 -36.969 -45.906 1 90.81 13 SER B O 1
ATOM 2556 N N . LEU B 1 14 ? 6.648 -35.094 -45.25 1 91.81 14 LEU B N 1
ATOM 2557 C CA . LEU B 1 14 ? 7.945 -35.75 -45.125 1 91.81 14 LEU B CA 1
ATOM 2558 C C . LEU B 1 14 ? 7.891 -36.906 -44.125 1 91.81 14 LEU B C 1
ATOM 2560 O O . LEU B 1 14 ? 8.359 -38 -44.406 1 91.81 14 LEU B O 1
ATOM 2564 N N . GLN B 1 15 ? 7.359 -36.656 -43 1 90.69 15 GLN B N 1
ATOM 2565 C CA . GLN B 1 15 ? 7.23 -37.656 -41.938 1 90.69 15 GLN B CA 1
ATOM 2566 C C . GLN B 1 15 ? 6.5 -38.906 -42.469 1 90.69 15 GLN B C 1
ATOM 2568 O O . GLN B 1 15 ? 6.977 -40.031 -42.312 1 90.69 15 GLN B O 1
ATOM 2573 N N . VAL B 1 16 ? 5.367 -38.719 -43.094 1 92.69 16 VAL B N 1
ATOM 2574 C CA . VAL B 1 16 ? 4.523 -39.812 -43.594 1 92.69 16 VAL B CA 1
ATOM 2575 C C . VAL B 1 16 ? 5.238 -40.562 -44.688 1 92.69 16 VAL B C 1
ATOM 2577 O O . VAL B 1 16 ? 5.215 -41.812 -44.75 1 92.69 16 VAL B O 1
ATOM 2580 N N . LEU B 1 17 ? 5.93 -39.875 -45.562 1 94.5 17 LEU B N 1
ATOM 2581 C CA . LEU B 1 17 ? 6.645 -40.469 -46.688 1 94.5 17 LEU B CA 1
ATOM 2582 C C . LEU B 1 17 ? 7.777 -41.375 -46.188 1 94.5 17 LEU B C 1
ATOM 2584 O O . LEU B 1 17 ? 7.984 -42.469 -46.719 1 94.5 17 LEU B O 1
ATOM 2588 N N . LEU B 1 18 ? 8.414 -40.906 -45.188 1 93.88 18 LEU B N 1
ATOM 2589 C CA . LEU B 1 18 ? 9.547 -41.688 -44.688 1 93.88 18 LEU B CA 1
ATOM 2590 C C . LEU B 1 18 ? 9.07 -42.875 -43.906 1 93.88 18 LEU B C 1
ATOM 2592 O O . LEU B 1 18 ? 9.773 -43.906 -43.812 1 93.88 18 LEU B O 1
ATOM 2596 N N . GLU B 1 19 ? 7.906 -42.844 -43.344 1 93.12 19 GLU B N 1
ATOM 2597 C CA . GLU B 1 19 ? 7.324 -43.969 -42.594 1 93.12 19 GLU B CA 1
ATOM 2598 C C . GLU B 1 19 ? 6.758 -45.031 -43.562 1 93.12 19 GLU B C 1
ATOM 2600 O O . GLU B 1 19 ? 6.961 -46.219 -43.344 1 93.12 19 GLU B O 1
ATOM 2605 N N . GLU B 1 20 ? 6.094 -44.531 -44.594 1 93.25 20 GLU B N 1
ATOM 2606 C CA . GLU B 1 20 ? 5.406 -45.438 -45.5 1 93.25 20 GLU B CA 1
ATOM 2607 C C . GLU B 1 20 ? 6.352 -45.938 -46.594 1 93.25 20 GLU B C 1
ATOM 2609 O O . GLU B 1 20 ? 6.23 -47.094 -47.031 1 93.25 20 GLU B O 1
ATOM 2614 N N . CYS B 1 21 ? 7.227 -45.062 -47.062 1 93.88 21 CYS B N 1
ATOM 2615 C CA . CYS B 1 21 ? 8.117 -45.312 -48.188 1 93.88 21 CYS B CA 1
ATOM 2616 C C . CYS B 1 21 ? 7.328 -45.75 -49.438 1 93.88 21 CYS B C 1
ATOM 2618 O O . CYS B 1 21 ? 7.766 -46.625 -50.156 1 93.88 21 CYS B O 1
ATOM 2620 N N . HIS B 1 22 ? 6.152 -45.375 -49.469 1 93.25 22 HIS B N 1
ATOM 2621 C CA . HIS B 1 22 ? 5.219 -45.625 -50.562 1 93.25 22 HIS B CA 1
ATOM 2622 C C . HIS B 1 22 ? 4.348 -44.406 -50.812 1 93.25 22 HIS B C 1
ATOM 2624 O O . HIS B 1 22 ? 3.662 -43.906 -49.938 1 93.25 22 HIS B O 1
ATOM 2630 N N . VAL B 1 23 ? 4.398 -43.938 -52.062 1 93.12 23 VAL B N 1
ATOM 2631 C CA . VAL B 1 23 ? 3.754 -42.688 -52.438 1 93.12 23 VAL B CA 1
ATOM 2632 C C . VAL B 1 23 ? 2.238 -42.844 -52.312 1 93.12 23 VAL B C 1
ATOM 2634 O O . VAL B 1 23 ? 1.577 -41.969 -51.719 1 93.12 23 VAL B O 1
ATOM 2637 N N . SER B 1 24 ? 1.693 -44 -52.781 1 93.44 24 SER B N 1
ATOM 2638 C CA . SER B 1 24 ? 0.244 -44.156 -52.781 1 93.44 24 SER B CA 1
ATOM 2639 C C . SER B 1 24 ? -0.275 -44.312 -51.344 1 93.44 24 SER B C 1
ATOM 2641 O O . SER B 1 24 ? -1.292 -43.688 -50.969 1 93.44 24 SER B O 1
ATOM 2643 N N . ARG B 1 25 ? 0.406 -45 -50.531 1 94.31 25 ARG B N 1
ATOM 2644 C CA . ARG B 1 25 ? 0.013 -45.156 -49.156 1 94.31 25 ARG B CA 1
ATOM 2645 C C . ARG B 1 25 ? 0.136 -43.844 -48.375 1 94.31 25 ARG B C 1
ATOM 2647 O O . ARG B 1 25 ? -0.697 -43.531 -47.531 1 94.31 25 ARG B O 1
ATOM 2654 N N . ALA B 1 26 ? 1.174 -43.125 -48.656 1 94.94 26 ALA B N 1
ATOM 2655 C CA . ALA B 1 26 ? 1.344 -41.812 -48.062 1 94.94 26 ALA B CA 1
ATOM 2656 C C . ALA B 1 26 ? 0.194 -40.875 -48.438 1 94.94 26 ALA B C 1
ATOM 2658 O O . ALA B 1 26 ? -0.313 -40.125 -47.594 1 94.94 26 ALA B O 1
ATOM 2659 N N . ALA B 1 27 ? -0.217 -40.938 -49.625 1 94.19 27 ALA B N 1
ATOM 2660 C CA . ALA B 1 27 ? -1.34 -40.125 -50.125 1 94.19 27 ALA B CA 1
ATOM 2661 C C . ALA B 1 27 ? -2.617 -40.438 -49.344 1 94.19 27 ALA B C 1
ATOM 2663 O O . ALA B 1 27 ? -3.348 -39.562 -48.938 1 94.19 27 ALA B O 1
ATOM 2664 N N . ASP B 1 28 ? -2.836 -41.656 -49.094 1 92.44 28 ASP B N 1
ATOM 2665 C CA . ASP B 1 28 ? -3.996 -42.125 -48.344 1 92.44 28 ASP B CA 1
ATOM 2666 C C . ASP B 1 28 ? -3.961 -41.594 -46.906 1 92.44 28 ASP B C 1
ATOM 2668 O O . ASP B 1 28 ? -4.957 -41.062 -46.406 1 92.44 28 ASP B O 1
ATOM 2672 N N . ARG B 1 29 ? -2.797 -41.688 -46.375 1 91.5 29 ARG B N 1
ATOM 2673 C CA . ARG B 1 29 ? -2.646 -41.281 -44.969 1 91.5 29 ARG B CA 1
ATOM 2674 C C . ARG B 1 29 ? -2.756 -39.781 -44.812 1 91.5 29 ARG B C 1
ATOM 2676 O O . ARG B 1 29 ? -3.24 -39.281 -43.812 1 91.5 29 ARG B O 1
ATOM 2683 N N . LEU B 1 30 ? -2.301 -39.031 -45.75 1 91.31 30 LEU B N 1
ATOM 2684 C CA . LEU B 1 30 ? -2.322 -37.594 -45.719 1 91.31 30 LEU B CA 1
ATOM 2685 C C . LEU B 1 30 ? -3.639 -37.031 -46.281 1 91.31 30 LEU B C 1
ATOM 2687 O O . LEU B 1 30 ? -3.9 -35.844 -46.219 1 91.31 30 LEU B O 1
ATOM 2691 N N . ASN B 1 31 ? -4.445 -37.969 -46.875 1 91.12 31 ASN B N 1
ATOM 2692 C CA . ASN B 1 31 ? -5.727 -37.625 -47.469 1 91.12 31 ASN B CA 1
ATOM 2693 C C . ASN B 1 31 ? -5.559 -36.625 -48.594 1 91.12 31 ASN B C 1
ATOM 2695 O O . ASN B 1 31 ? -6.27 -35.625 -48.656 1 91.12 31 ASN B O 1
ATOM 2699 N N . ILE B 1 32 ? -4.562 -36.844 -49.344 1 92.06 32 ILE B N 1
ATOM 2700 C CA . ILE B 1 32 ? -4.344 -36.062 -50.562 1 92.06 32 ILE B CA 1
ATOM 2701 C C . ILE B 1 32 ? -4.094 -37 -51.75 1 92.06 32 ILE B C 1
ATOM 2703 O O . ILE B 1 32 ? -4.043 -38.219 -51.562 1 92.06 32 ILE B O 1
ATOM 2707 N N . THR B 1 33 ? -4.039 -36.469 -52.938 1 92.25 33 THR B N 1
ATOM 2708 C CA . THR B 1 33 ? -3.85 -37.281 -54.125 1 92.25 33 THR B CA 1
ATOM 2709 C C . THR B 1 33 ? -2.396 -37.75 -54.281 1 92.25 33 THR B C 1
ATOM 2711 O O . THR B 1 33 ? -1.497 -37.125 -53.688 1 92.25 33 THR B O 1
ATOM 2714 N N . GLN B 1 34 ? -2.234 -38.75 -55 1 93.06 34 GLN B N 1
ATOM 2715 C CA . GLN B 1 34 ? -0.89 -39.25 -55.281 1 93.06 34 GLN B CA 1
ATOM 2716 C C . GLN B 1 34 ? -0.042 -38.219 -56 1 93.06 34 GLN B C 1
ATOM 2718 O O . GLN B 1 34 ? 1.152 -38.062 -55.719 1 93.06 34 GLN B O 1
ATOM 2723 N N . SER B 1 35 ? -0.711 -37.531 -56.906 1 94.44 35 SER B N 1
ATOM 2724 C CA . SER B 1 35 ? 0.007 -36.5 -57.625 1 94.44 35 SER B CA 1
ATOM 2725 C C . SER B 1 35 ? 0.473 -35.375 -56.688 1 94.44 35 SER B C 1
ATOM 2727 O O . SER B 1 35 ? 1.577 -34.844 -56.844 1 94.44 35 SER B O 1
ATOM 2729 N N . ALA B 1 36 ? -0.318 -35.125 -55.75 1 92.75 36 ALA B N 1
ATOM 2730 C CA . ALA B 1 36 ? 0.013 -34.094 -54.781 1 92.75 36 ALA B CA 1
ATOM 2731 C C . ALA B 1 36 ? 1.188 -34.5 -53.906 1 92.75 36 ALA B C 1
ATOM 2733 O O . ALA B 1 36 ? 2.09 -33.719 -53.656 1 92.75 36 ALA B O 1
ATOM 2734 N N . VAL B 1 37 ? 1.18 -35.75 -53.469 1 93.62 37 VAL B N 1
ATOM 2735 C CA . VAL B 1 37 ? 2.27 -36.281 -52.656 1 93.62 37 VAL B CA 1
ATOM 2736 C C . VAL B 1 37 ? 3.566 -36.281 -53.469 1 93.62 37 VAL B C 1
ATOM 2738 O O . VAL B 1 37 ? 4.629 -35.938 -52.938 1 93.62 37 VAL B O 1
ATOM 2741 N N . SER B 1 38 ? 3.523 -36.625 -54.75 1 93.44 38 SER B N 1
ATOM 2742 C CA . SER B 1 38 ? 4.703 -36.656 -55.594 1 93.44 38 SER B CA 1
ATOM 2743 C C . SER B 1 38 ? 5.293 -35.25 -55.781 1 93.44 38 SER B C 1
ATOM 2745 O O . SER B 1 38 ? 6.512 -35.062 -55.75 1 93.44 38 SER B O 1
ATOM 2747 N N . ARG B 1 39 ? 4.383 -34.344 -55.875 1 93.25 39 ARG B N 1
ATOM 2748 C CA . ARG B 1 39 ? 4.828 -32.969 -55.969 1 93.25 39 ARG B CA 1
ATOM 2749 C C . ARG B 1 39 ? 5.492 -32.5 -54.688 1 93.25 39 ARG B C 1
ATOM 2751 O O . ARG B 1 39 ? 6.52 -31.812 -54.719 1 93.25 39 ARG B O 1
ATOM 2758 N N . GLN B 1 40 ? 4.91 -32.844 -53.594 1 91.81 40 GLN B N 1
ATOM 2759 C CA . GLN B 1 40 ? 5.469 -32.469 -52.312 1 91.81 40 GLN B CA 1
ATOM 2760 C C . GLN B 1 40 ? 6.832 -33.125 -52.094 1 91.81 40 GLN B C 1
ATOM 2762 O O . GLN B 1 40 ? 7.742 -32.5 -51.531 1 91.81 40 GLN B O 1
ATOM 2767 N N . LEU B 1 41 ? 6.965 -34.375 -52.531 1 93.31 41 LEU B N 1
ATOM 2768 C CA . LEU B 1 41 ? 8.25 -35.062 -52.406 1 93.31 41 LEU B CA 1
ATOM 2769 C C . LEU B 1 41 ? 9.32 -34.344 -53.25 1 93.31 41 LEU B C 1
ATOM 2771 O O . LEU B 1 41 ? 10.461 -34.219 -52.781 1 93.31 41 LEU B O 1
ATOM 2775 N N . ALA B 1 42 ? 8.883 -33.875 -54.406 1 93.31 42 ALA B N 1
ATOM 2776 C CA . ALA B 1 42 ? 9.812 -33.156 -55.25 1 93.31 42 ALA B CA 1
ATOM 2777 C C . ALA B 1 42 ? 10.266 -31.859 -54.562 1 93.31 42 ALA B C 1
ATOM 2779 O O . ALA B 1 42 ? 11.453 -31.516 -54.594 1 93.31 42 ALA B O 1
ATOM 2780 N N . GLN B 1 43 ? 9.328 -31.234 -54 1 90.81 43 GLN B N 1
ATOM 2781 C CA . GLN B 1 43 ? 9.641 -30 -53.281 1 90.81 43 GLN B CA 1
ATOM 2782 C C . GLN B 1 43 ? 10.57 -30.281 -52.094 1 90.81 43 GLN B C 1
ATOM 2784 O O . GLN B 1 43 ? 11.5 -29.516 -51.844 1 90.81 43 GLN B O 1
ATOM 2789 N N . LEU B 1 44 ? 10.312 -31.297 -51.406 1 92.44 44 LEU B N 1
ATOM 2790 C CA . LEU B 1 44 ? 11.109 -31.688 -50.219 1 92.44 44 LEU B CA 1
ATOM 2791 C C . LEU B 1 44 ? 12.531 -32.031 -50.625 1 92.44 44 LEU B C 1
ATOM 2793 O O . LEU B 1 44 ? 13.492 -31.688 -49.938 1 92.44 44 LEU B O 1
ATOM 2797 N N . ARG B 1 45 ? 12.633 -32.75 -51.75 1 92.31 45 ARG B N 1
ATOM 2798 C CA . ARG B 1 45 ? 13.953 -33.062 -52.25 1 92.31 45 ARG B CA 1
ATOM 2799 C C . ARG B 1 45 ? 14.766 -31.812 -52.562 1 92.31 45 ARG B C 1
ATOM 2801 O O . ARG B 1 45 ? 15.938 -31.734 -52.188 1 92.31 45 ARG B O 1
ATOM 2808 N N . ASP B 1 46 ? 14.031 -30.875 -53.094 1 90.56 46 ASP B N 1
ATOM 2809 C CA . ASP B 1 46 ? 14.68 -29.625 -53.438 1 90.56 46 ASP B CA 1
ATOM 2810 C C . ASP B 1 46 ? 15.094 -28.859 -52.156 1 90.56 46 ASP B C 1
ATOM 2812 O O . ASP B 1 46 ? 16.219 -28.359 -52.094 1 90.56 46 ASP B O 1
ATOM 2816 N N . LEU B 1 47 ? 14.219 -28.922 -51.312 1 86 47 LEU B N 1
ATOM 2817 C CA . LEU B 1 47 ? 14.438 -28.188 -50.062 1 86 47 LEU B CA 1
ATOM 2818 C C . LEU B 1 47 ? 15.586 -28.797 -49.281 1 86 47 LEU B C 1
ATOM 2820 O O . LEU B 1 47 ? 16.375 -28.062 -48.656 1 86 47 LEU B O 1
ATOM 2824 N N . CYS B 1 48 ? 15.703 -30.141 -49.312 1 89.31 48 CYS B N 1
ATOM 2825 C CA . CYS B 1 48 ? 16.672 -30.828 -48.469 1 89.31 48 CYS B CA 1
ATOM 2826 C C . CYS B 1 48 ? 17.953 -31.109 -49.219 1 89.31 48 CYS B C 1
ATOM 2828 O O . CYS B 1 48 ? 18.969 -31.453 -48.625 1 89.31 48 CYS B O 1
ATOM 2830 N N . GLY B 1 49 ? 17.891 -30.891 -50.531 1 90.44 49 GLY B N 1
ATOM 2831 C CA . GLY B 1 49 ? 19.047 -31.234 -51.344 1 90.44 49 GLY B CA 1
ATOM 2832 C C . GLY B 1 49 ? 19.422 -32.719 -51.281 1 90.44 49 GLY B C 1
ATOM 2833 O O . GLY B 1 49 ? 20.594 -33.062 -51.219 1 90.44 49 GLY B O 1
ATOM 2834 N N . ASP B 1 50 ? 18.469 -33.469 -51.156 1 92.06 50 ASP B N 1
ATOM 2835 C CA . ASP B 1 50 ? 18.594 -34.906 -51.031 1 92.06 50 ASP B CA 1
ATOM 2836 C C . ASP B 1 50 ? 17.406 -35.625 -51.688 1 92.06 50 ASP B C 1
ATOM 2838 O O . ASP B 1 50 ? 16.266 -35.156 -51.594 1 92.06 50 ASP B O 1
ATOM 2842 N N . PRO B 1 51 ? 17.641 -36.781 -52.375 1 95.12 51 PRO B N 1
ATOM 2843 C CA . PRO B 1 51 ? 16.516 -37.531 -52.969 1 95.12 51 PRO B CA 1
ATOM 2844 C C . PRO B 1 51 ? 15.516 -38.031 -51.938 1 95.12 51 PRO B C 1
ATOM 2846 O O . PRO B 1 51 ? 14.375 -38.344 -52.281 1 95.12 51 PRO B O 1
ATOM 2849 N N . LEU B 1 52 ? 15.844 -38.156 -50.688 1 95.25 52 LEU B N 1
ATOM 2850 C CA . LEU B 1 52 ? 15.055 -38.531 -49.5 1 95.25 52 LEU B CA 1
ATOM 2851 C C . LEU B 1 52 ? 14.594 -40 -49.625 1 95.25 52 LEU B C 1
ATOM 2853 O O . LEU B 1 52 ? 14.828 -40.812 -48.75 1 95.25 52 LEU B O 1
ATOM 2857 N N . LEU B 1 53 ? 13.992 -40.375 -50.75 1 95.31 53 LEU B N 1
ATOM 2858 C CA . LEU B 1 53 ? 13.578 -41.75 -51.094 1 95.31 53 LEU B CA 1
ATOM 2859 C C . LEU B 1 53 ? 14.117 -42.156 -52.469 1 95.31 53 LEU B C 1
ATOM 2861 O O . LEU B 1 53 ? 13.984 -41.375 -53.438 1 95.31 53 LEU B O 1
ATOM 2865 N N . VAL B 1 54 ? 14.805 -43.312 -52.438 1 94.5 54 VAL B N 1
ATOM 2866 C CA . VAL B 1 54 ? 15.344 -43.812 -53.688 1 94.5 54 VAL B CA 1
ATOM 2867 C C . VAL B 1 54 ? 14.766 -45.188 -54 1 94.5 54 VAL B C 1
ATOM 2869 O O . VAL B 1 54 ? 14.43 -45.938 -53.062 1 94.5 54 VAL B O 1
ATOM 2872 N N . ARG B 1 55 ? 14.602 -45.531 -55.281 1 90.94 55 ARG B N 1
ATOM 2873 C CA . ARG B 1 55 ? 14.023 -46.812 -55.719 1 90.94 55 ARG B CA 1
ATOM 2874 C C . ARG B 1 55 ? 15.039 -47.938 -55.594 1 90.94 55 ARG B C 1
ATOM 2876 O O . ARG B 1 55 ? 16.188 -47.781 -55.969 1 90.94 55 ARG B O 1
ATOM 2883 N N . GLU B 1 56 ? 14.695 -48.906 -54.906 1 89.25 56 GLU B N 1
ATOM 2884 C CA . GLU B 1 56 ? 15.414 -50.156 -54.844 1 89.25 56 GLU B CA 1
ATOM 2885 C C . GLU B 1 56 ? 14.5 -51.344 -55.219 1 89.25 56 GLU B C 1
ATOM 2887 O O . GLU B 1 56 ? 13.727 -51.812 -54.406 1 89.25 56 GLU B O 1
ATOM 2892 N N . GLY B 1 57 ? 14.68 -51.812 -56.5 1 87.25 57 GLY B N 1
ATOM 2893 C CA . GLY B 1 57 ? 13.734 -52.781 -57 1 87.25 57 GLY B CA 1
ATOM 2894 C C . GLY B 1 57 ? 12.312 -52.25 -57.094 1 87.25 57 GLY B C 1
ATOM 2895 O O . GLY B 1 57 ? 12.062 -51.25 -57.719 1 87.25 57 GLY B O 1
ATOM 2896 N N . ASN B 1 58 ? 11.406 -52.875 -56.312 1 83.94 58 ASN B N 1
ATOM 2897 C CA . ASN B 1 58 ? 10 -52.5 -56.344 1 83.94 58 ASN B CA 1
ATOM 2898 C C . ASN B 1 58 ? 9.633 -51.688 -55.125 1 83.94 58 ASN B C 1
ATOM 2900 O O . ASN B 1 58 ? 8.453 -51.406 -54.844 1 83.94 58 ASN B O 1
ATOM 2904 N N . ALA B 1 59 ? 10.68 -51.312 -54.438 1 84.69 59 ALA B N 1
ATOM 2905 C CA . ALA B 1 59 ? 10.375 -50.562 -53.219 1 84.69 59 ALA B CA 1
ATOM 2906 C C . ALA B 1 59 ? 11.117 -49.25 -53.156 1 84.69 59 ALA B C 1
ATOM 2908 O O . ALA B 1 59 ? 12.141 -49.062 -53.844 1 84.69 59 ALA B O 1
ATOM 2909 N N . LEU B 1 60 ? 10.594 -48.156 -52.5 1 92 60 LEU B N 1
ATOM 2910 C CA . LEU B 1 60 ? 11.289 -46.938 -52.156 1 92 60 LEU B CA 1
ATOM 2911 C C . LEU B 1 60 ? 12 -47.062 -50.812 1 92 60 LEU B C 1
ATOM 2913 O O . LEU B 1 60 ? 11.422 -47.562 -49.844 1 92 60 LEU B O 1
ATOM 2917 N N . VAL B 1 61 ? 13.242 -46.719 -50.812 1 93.94 61 VAL B N 1
ATOM 2918 C CA . VAL B 1 61 ? 14.023 -46.812 -49.594 1 93.94 61 VAL B CA 1
ATOM 2919 C C . VAL B 1 61 ? 14.578 -45.438 -49.219 1 93.94 61 VAL B C 1
ATOM 2921 O O . VAL B 1 61 ? 15.023 -44.688 -50.094 1 93.94 61 VAL B O 1
ATOM 2924 N N . PRO B 1 62 ? 14.469 -45 -47.938 1 94.81 62 PRO B N 1
ATOM 2925 C CA . PRO B 1 62 ? 14.984 -43.719 -47.5 1 94.81 62 PRO B CA 1
ATOM 2926 C C . PRO B 1 62 ? 16.5 -43.625 -47.594 1 94.81 62 PRO B C 1
ATOM 2928 O O . PRO B 1 62 ? 17.188 -44.625 -47.344 1 94.81 62 PRO B O 1
ATOM 2931 N N . THR B 1 63 ? 17.078 -42.406 -47.875 1 94.38 63 THR B N 1
ATOM 2932 C CA . THR B 1 63 ? 18.516 -42.156 -47.844 1 94.38 63 THR B CA 1
ATOM 2933 C C . THR B 1 63 ? 18.984 -42.062 -46.375 1 94.38 63 THR B C 1
ATOM 2935 O O . THR B 1 63 ? 18.188 -41.875 -45.469 1 94.38 63 THR B O 1
ATOM 2938 N N . PRO B 1 64 ? 20.203 -42.188 -46.188 1 92.06 64 PRO B N 1
ATOM 2939 C CA . PRO B 1 64 ? 20.734 -42.031 -44.812 1 92.06 64 PRO B CA 1
ATOM 2940 C C . PRO B 1 64 ? 20.391 -40.656 -44.219 1 92.06 64 PRO B C 1
ATOM 2942 O O . PRO B 1 64 ? 20.078 -40.562 -43.031 1 92.06 64 PRO B O 1
ATOM 2945 N N . ARG B 1 65 ? 20.406 -39.656 -44.969 1 92.31 65 ARG B N 1
ATOM 2946 C CA . ARG B 1 65 ? 20.047 -38.312 -44.531 1 92.31 65 ARG B CA 1
ATOM 2947 C C . ARG B 1 65 ? 18.578 -38.25 -44.125 1 92.31 65 ARG B C 1
ATOM 2949 O O . ARG B 1 65 ? 18.234 -37.625 -43.125 1 92.31 65 ARG B O 1
ATOM 2956 N N . ALA B 1 66 ? 17.766 -38.844 -44.938 1 93.19 66 ALA B N 1
ATOM 2957 C CA . ALA B 1 66 ? 16.344 -38.875 -44.625 1 93.19 66 ALA B CA 1
ATOM 2958 C C . ALA B 1 66 ? 16.062 -39.562 -43.281 1 93.19 66 ALA B C 1
ATOM 2960 O O . ALA B 1 66 ? 15.242 -39.094 -42.5 1 93.19 66 ALA B O 1
ATOM 2961 N N . LEU B 1 67 ? 16.75 -40.594 -43.031 1 90.75 67 LEU B N 1
ATOM 2962 C CA . LEU B 1 67 ? 16.578 -41.344 -41.781 1 90.75 67 LEU B CA 1
ATOM 2963 C C . LEU B 1 67 ? 17.016 -40.469 -40.594 1 90.75 67 LEU B C 1
ATOM 2965 O O . LEU B 1 67 ? 16.344 -40.469 -39.562 1 90.75 67 LEU B O 1
ATOM 2969 N N . ALA B 1 68 ? 18.047 -39.75 -40.781 1 89.88 68 ALA B N 1
ATOM 2970 C CA . ALA B 1 68 ? 18.516 -38.875 -39.719 1 89.88 68 ALA B CA 1
ATOM 2971 C C . ALA B 1 68 ? 17.5 -37.75 -39.469 1 89.88 68 ALA B C 1
ATOM 2973 O O . ALA B 1 68 ? 17.266 -37.375 -38.312 1 89.88 68 ALA B O 1
ATOM 2974 N N . MET B 1 69 ? 16.953 -37.281 -40.469 1 90 69 MET B N 1
ATOM 2975 C CA . MET B 1 69 ? 15.969 -36.188 -40.375 1 90 69 MET B CA 1
ATOM 2976 C C . MET B 1 69 ? 14.68 -36.688 -39.719 1 90 69 MET B C 1
ATOM 2978 O O . MET B 1 69 ? 14.008 -35.938 -39.031 1 90 69 MET B O 1
ATOM 2982 N N . GLN B 1 70 ? 14.383 -37.969 -40.062 1 88.81 70 GLN B N 1
ATOM 2983 C CA . GLN B 1 70 ? 13.141 -38.562 -39.531 1 88.81 70 GLN B CA 1
ATOM 2984 C C . GLN B 1 70 ? 13.109 -38.5 -38 1 88.81 70 GLN B C 1
ATOM 2986 O O . GLN B 1 70 ? 12.086 -38.156 -37.406 1 88.81 70 GLN B O 1
ATOM 2991 N N . GLU B 1 71 ? 14.156 -38.75 -37.406 1 84.56 71 GLU B N 1
ATOM 2992 C CA . GLU B 1 71 ? 14.242 -38.719 -35.938 1 84.56 71 GLU B CA 1
ATOM 2993 C C . GLU B 1 71 ? 13.992 -37.312 -35.406 1 84.56 71 GLU B C 1
ATOM 2995 O O . GLU B 1 71 ? 13.219 -37.156 -34.469 1 84.56 71 GLU B O 1
ATOM 3000 N N . LYS B 1 72 ? 14.648 -36.406 -35.969 1 86.94 72 LYS B N 1
ATOM 3001 C CA . LYS B 1 72 ? 14.508 -35 -35.531 1 86.94 72 LYS B CA 1
ATOM 3002 C C . LYS B 1 72 ? 13.102 -34.5 -35.812 1 86.94 72 LYS B C 1
ATOM 3004 O O . LYS B 1 72 ? 12.523 -33.75 -35.031 1 86.94 72 LYS B O 1
ATOM 3009 N N . LEU B 1 73 ? 12.617 -34.938 -36.969 1 85.88 73 LEU B N 1
ATOM 3010 C CA . LEU B 1 73 ? 11.289 -34.531 -37.375 1 85.88 73 LEU B CA 1
ATOM 3011 C C . LEU B 1 73 ? 10.219 -35.031 -36.438 1 85.88 73 LEU B C 1
ATOM 3013 O O . LEU B 1 73 ? 9.312 -34.281 -36.031 1 85.88 73 LEU B O 1
ATOM 3017 N N . ASN B 1 74 ? 10.289 -36.219 -36.031 1 83.06 74 ASN B N 1
ATOM 3018 C CA . ASN B 1 74 ? 9.336 -36.781 -35.094 1 83.06 74 ASN B CA 1
ATOM 3019 C C . ASN B 1 74 ? 9.344 -36.031 -33.75 1 83.06 74 ASN B C 1
ATOM 3021 O O . ASN B 1 74 ? 8.289 -35.781 -33.188 1 83.06 74 ASN B O 1
ATOM 3025 N N . LEU B 1 75 ? 10.469 -35.625 -33.344 1 81.25 75 LEU B N 1
ATOM 3026 C CA . LEU B 1 75 ? 10.594 -34.875 -32.094 1 81.25 75 LEU B CA 1
ATOM 3027 C C . LEU B 1 75 ? 9.945 -33.5 -32.219 1 81.25 75 LEU B C 1
ATOM 3029 O O . LEU B 1 75 ? 9.18 -33.094 -31.344 1 81.25 75 LEU B O 1
ATOM 3033 N N . LEU B 1 76 ? 10.266 -32.875 -33.344 1 78.75 76 LEU B N 1
ATOM 3034 C CA . LEU B 1 76 ? 9.75 -31.531 -33.562 1 78.75 76 LEU B CA 1
ATOM 3035 C C . LEU B 1 76 ? 8.227 -31.547 -33.719 1 78.75 76 LEU B C 1
ATOM 3037 O O . LEU B 1 76 ? 7.535 -30.719 -33.125 1 78.75 76 LEU B O 1
ATOM 3041 N N . LEU B 1 77 ? 7.715 -32.469 -34.469 1 78.75 77 LEU B N 1
ATOM 3042 C CA . LEU B 1 77 ? 6.277 -32.562 -34.688 1 78.75 77 LEU B CA 1
ATOM 3043 C C . LEU B 1 77 ? 5.574 -33 -33.406 1 78.75 77 LEU B C 1
ATOM 3045 O O . LEU B 1 77 ? 4.449 -32.562 -33.125 1 78.75 77 LEU B O 1
ATOM 3049 N N . GLY B 1 78 ? 6.219 -33.719 -32.625 1 74.44 78 GLY B N 1
ATOM 3050 C CA . GLY B 1 78 ? 5.707 -34.031 -31.297 1 74.44 78 GLY B CA 1
ATOM 3051 C C . GLY B 1 78 ? 5.562 -32.844 -30.391 1 74.44 78 GLY B C 1
ATOM 3052 O O . GLY B 1 78 ? 4.543 -32.656 -29.734 1 74.44 78 GLY B O 1
ATOM 3053 N N . GLU B 1 79 ? 6.574 -32.031 -30.453 1 71.69 79 GLU B N 1
ATOM 3054 C CA . GLU B 1 79 ? 6.531 -30.797 -29.672 1 71.69 79 GLU B CA 1
ATOM 3055 C C . GLU B 1 79 ? 5.398 -29.891 -30.125 1 71.69 79 GLU B C 1
ATOM 3057 O O . GLU B 1 79 ? 4.727 -29.266 -29.312 1 71.69 79 GLU B O 1
ATOM 3062 N N . PHE B 1 80 ? 5.285 -29.922 -31.406 1 66.19 80 PHE B N 1
ATOM 3063 C CA . PHE B 1 80 ? 4.203 -29.141 -32 1 66.19 80 PHE B CA 1
ATOM 3064 C C . PHE B 1 80 ? 2.846 -29.688 -31.578 1 66.19 80 PHE B C 1
ATOM 3066 O O . PHE B 1 80 ? 1.927 -28.922 -31.281 1 66.19 80 PHE B O 1
ATOM 3073 N N . GLU B 1 81 ? 2.756 -31 -31.609 1 65.56 81 GLU B N 1
ATOM 3074 C CA . GLU B 1 81 ? 1.519 -31.625 -31.156 1 65.56 81 GLU B CA 1
ATOM 3075 C C . GLU B 1 81 ? 1.24 -31.312 -29.703 1 65.56 81 GLU B C 1
ATOM 3077 O O . GLU B 1 81 ? 0.095 -31.047 -29.312 1 65.56 81 GLU B O 1
ATOM 3082 N N . GLN B 1 82 ? 2.277 -31.344 -28.984 1 65.12 82 GLN B N 1
ATOM 3083 C CA . GLN B 1 82 ? 2.135 -31 -27.578 1 65.12 82 GLN B CA 1
ATOM 3084 C C . GLN B 1 82 ? 1.673 -29.547 -27.422 1 65.12 82 GLN B C 1
ATOM 3086 O O . GLN B 1 82 ? 0.878 -29.25 -26.531 1 65.12 82 GLN B O 1
ATOM 3091 N N . LEU B 1 83 ? 2.283 -28.828 -28.266 1 63.09 83 LEU B N 1
ATOM 3092 C CA . LEU B 1 83 ? 1.86 -27.422 -28.266 1 63.09 83 LEU B CA 1
ATOM 3093 C C . LEU B 1 83 ? 0.367 -27.312 -28.547 1 63.09 83 LEU B C 1
ATOM 3095 O O . LEU B 1 83 ? -0.313 -26.453 -27.984 1 63.09 83 LEU B O 1
ATOM 3099 N N . LEU B 1 84 ? 0.034 -28.219 -29.531 1 60.44 84 LEU B N 1
ATOM 3100 C CA . LEU B 1 84 ? -1.36 -28.188 -29.953 1 60.44 84 LEU B CA 1
ATOM 3101 C C . LEU B 1 84 ? -2.244 -28.969 -28.984 1 60.44 84 LEU B C 1
ATOM 3103 O O . LEU B 1 84 ? -3.451 -28.734 -28.922 1 60.44 84 LEU B O 1
ATOM 3107 N N . HIS B 1 85 ? -1.594 -30.094 -28.484 1 58 85 HIS B N 1
ATOM 3108 C CA . HIS B 1 85 ? -2.385 -30.891 -27.547 1 58 85 HIS B CA 1
ATOM 3109 C C . HIS B 1 85 ? -2.467 -30.219 -26.188 1 58 85 HIS B C 1
ATOM 3111 O O . HIS B 1 85 ? -1.457 -29.734 -25.656 1 58 85 HIS B O 1
ATOM 3117 N N . ASP B 1 86 ? -3.57 -29.922 -25.781 1 60.53 86 ASP B N 1
ATOM 3118 C CA . ASP B 1 86 ? -3.922 -29.281 -24.5 1 60.53 86 ASP B CA 1
ATOM 3119 C C . ASP B 1 86 ? -3.537 -30.188 -23.328 1 60.53 86 ASP B C 1
ATOM 3121 O O . ASP B 1 86 ? -4.098 -31.266 -23.156 1 60.53 86 ASP B O 1
ATOM 3125 N N . LYS B 1 87 ? -2.152 -30.328 -23.078 1 68.06 87 LYS B N 1
ATOM 3126 C CA . LYS B 1 87 ? -1.836 -31.031 -21.844 1 68.06 87 LYS B CA 1
ATOM 3127 C C . LYS B 1 87 ? -2.729 -30.562 -20.688 1 68.06 87 LYS B C 1
ATOM 3129 O O . LYS B 1 87 ? -3.061 -29.391 -20.594 1 68.06 87 LYS B O 1
ATOM 3134 N N . PRO B 1 88 ? -3.322 -31.688 -20.109 1 81.5 88 PRO B N 1
ATOM 3135 C CA . PRO B 1 88 ? -4.125 -31.312 -18.953 1 81.5 88 PRO B CA 1
ATOM 3136 C C . PRO B 1 88 ? -3.348 -30.453 -17.953 1 81.5 88 PRO B C 1
ATOM 3138 O O . PRO B 1 88 ? -2.141 -30.641 -17.781 1 81.5 88 PRO B O 1
ATOM 3141 N N . PHE B 1 89 ? -3.881 -29.578 -17.531 1 88.5 89 PHE B N 1
ATOM 3142 C CA . PHE B 1 89 ? -3.287 -28.703 -16.531 1 88.5 89 PHE B CA 1
ATOM 3143 C C . PHE B 1 89 ? -3.025 -29.453 -15.234 1 88.5 89 PHE B C 1
ATOM 3145 O O . PHE B 1 89 ? -3.896 -30.172 -14.75 1 88.5 89 PHE B O 1
ATOM 3152 N N . ASP B 1 90 ? -1.86 -29.406 -14.75 1 92.75 90 ASP B N 1
ATOM 3153 C CA . ASP B 1 90 ? -1.468 -29.969 -13.461 1 92.75 90 ASP B CA 1
ATOM 3154 C C . ASP B 1 90 ? -0.912 -28.891 -12.539 1 92.75 90 ASP B C 1
ATOM 3156 O O . ASP B 1 90 ? 0.199 -28.391 -12.742 1 92.75 90 ASP B O 1
ATOM 3160 N N . PRO B 1 91 ? -1.646 -28.578 -11.484 1 93.94 91 PRO B N 1
ATOM 3161 C CA . PRO B 1 91 ? -1.192 -27.531 -10.57 1 93.94 91 PRO B CA 1
ATOM 3162 C C . PRO B 1 91 ? 0.148 -27.844 -9.914 1 93.94 91 PRO B C 1
ATOM 3164 O O . PRO B 1 91 ? 0.907 -26.938 -9.57 1 93.94 91 PRO B O 1
ATOM 3167 N N . GLN B 1 92 ? 0.492 -29.062 -9.789 1 93.75 92 GLN B N 1
ATOM 3168 C CA . GLN B 1 92 ? 1.706 -29.469 -9.094 1 93.75 92 GLN B CA 1
ATOM 3169 C C . GLN B 1 92 ? 2.953 -29.062 -9.867 1 93.75 92 GLN B C 1
ATOM 3171 O O . GLN B 1 92 ? 4.02 -28.875 -9.281 1 93.75 92 GLN B O 1
ATOM 3176 N N . THR B 1 93 ? 2.719 -28.938 -11.164 1 92.31 93 THR B N 1
ATOM 3177 C CA . THR B 1 93 ? 3.889 -28.625 -11.977 1 92.31 93 THR B CA 1
ATOM 3178 C C . THR B 1 93 ? 3.791 -27.219 -12.562 1 92.31 93 THR B C 1
ATOM 3180 O O . THR B 1 93 ? 4.691 -26.781 -13.273 1 92.31 93 THR B O 1
ATOM 3183 N N . TRP B 1 94 ? 2.764 -26.531 -12.281 1 91.31 94 TRP B N 1
ATOM 3184 C CA . TRP B 1 94 ? 2.521 -25.203 -12.828 1 91.31 94 TRP B CA 1
ATOM 3185 C C . TRP B 1 94 ? 3.557 -24.203 -12.312 1 91.31 94 TRP B C 1
ATOM 3187 O O . TRP B 1 94 ? 3.719 -24.047 -11.102 1 91.31 94 TRP B O 1
ATOM 3197 N N . LYS B 1 95 ? 4.328 -23.688 -13.281 1 91.31 95 LYS B N 1
ATOM 3198 C CA . LYS B 1 95 ? 5.352 -22.703 -12.953 1 91.31 95 LYS B CA 1
ATOM 3199 C C . LYS B 1 95 ? 5.051 -21.359 -13.609 1 91.31 95 LYS B C 1
ATOM 3201 O O . LYS B 1 95 ? 5.191 -21.203 -14.82 1 91.31 95 LYS B O 1
ATOM 3206 N N . GLN B 1 96 ? 4.664 -20.391 -12.781 1 91.12 96 GLN B N 1
ATOM 3207 C CA . GLN B 1 96 ? 4.328 -19.031 -13.234 1 91.12 96 GLN B CA 1
ATOM 3208 C C . GLN B 1 96 ? 4.176 -18.078 -12.062 1 91.12 96 GLN B C 1
ATOM 3210 O O . GLN B 1 96 ? 4.02 -18.516 -10.914 1 91.12 96 GLN B O 1
ATOM 3215 N N . GLU B 1 97 ? 4.371 -16.844 -12.398 1 94.62 97 GLU B N 1
ATOM 3216 C CA . GLU B 1 97 ? 3.951 -15.82 -11.445 1 94.62 97 GLU B CA 1
ATOM 3217 C C . GLU B 1 97 ? 2.51 -15.391 -11.703 1 94.62 97 GLU B C 1
ATOM 3219 O O . GLU B 1 97 ? 2.162 -15 -12.82 1 94.62 97 GLU B O 1
ATOM 3224 N N . PHE B 1 98 ? 1.748 -15.625 -10.797 1 96.69 98 PHE B N 1
ATOM 3225 C CA . PHE B 1 98 ? 0.347 -15.219 -10.852 1 96.69 98 PHE B CA 1
ATOM 3226 C C . PHE B 1 98 ? 0.125 -13.93 -10.062 1 96.69 98 PHE B C 1
ATOM 3228 O O . PHE B 1 98 ? 0.447 -13.859 -8.875 1 96.69 98 PHE B O 1
ATOM 3235 N N . VAL B 1 99 ? -0.454 -12.922 -10.68 1 97.31 99 VAL B N 1
ATOM 3236 C CA . VAL B 1 99 ? -0.61 -11.609 -10.055 1 97.31 99 VAL B CA 1
ATOM 3237 C C . VAL B 1 99 ? -2.057 -11.422 -9.609 1 97.31 99 VAL B C 1
ATOM 3239 O O . VAL B 1 99 ? -2.977 -11.43 -10.43 1 97.31 99 VAL B O 1
ATOM 3242 N N . LEU B 1 100 ? -2.201 -11.273 -8.328 1 97.12 100 LEU B N 1
ATOM 3243 C CA . LEU B 1 100 ? -3.477 -10.977 -7.688 1 97.12 100 LEU B CA 1
ATOM 3244 C C . LEU B 1 100 ? -3.514 -9.531 -7.203 1 97.12 100 LEU B C 1
ATOM 3246 O O . LEU B 1 100 ? -2.543 -9.039 -6.621 1 97.12 100 LEU B O 1
ATOM 3250 N N . SER B 1 101 ? -4.594 -8.836 -7.527 1 96.31 101 SER B N 1
ATOM 3251 C CA . SER B 1 101 ? -4.723 -7.438 -7.113 1 96.31 101 SER B CA 1
ATOM 3252 C C . SER B 1 101 ? -6.031 -7.203 -6.363 1 96.31 101 SER B C 1
ATOM 3254 O O . SER B 1 101 ? -7.098 -7.625 -6.816 1 96.31 101 SER B O 1
ATOM 3256 N N . SER B 1 102 ? -5.938 -6.637 -5.207 1 94.31 102 SER B N 1
ATOM 3257 C CA . SER B 1 102 ? -7.102 -6.332 -4.383 1 94.31 102 SER B CA 1
ATOM 3258 C C . SER B 1 102 ? -6.754 -5.344 -3.273 1 94.31 102 SER B C 1
ATOM 3260 O O . SER B 1 102 ? -5.812 -4.559 -3.41 1 94.31 102 SER B O 1
ATOM 3262 N N . SER B 1 103 ? -7.602 -5.289 -2.307 1 90.94 103 SER B N 1
ATOM 3263 C CA . SER B 1 103 ? -7.43 -4.352 -1.201 1 90.94 103 SER B CA 1
ATOM 3264 C C . SER B 1 103 ? -6.41 -4.867 -0.192 1 90.94 103 SER B C 1
ATOM 3266 O O . SER B 1 103 ? -5.977 -6.02 -0.271 1 90.94 103 SER B O 1
ATOM 3268 N N . ASP B 1 104 ? -6.059 -3.965 0.694 1 88.19 104 ASP B N 1
ATOM 3269 C CA . ASP B 1 104 ? -5.18 -4.324 1.803 1 88.19 104 ASP B CA 1
ATOM 3270 C C . ASP B 1 104 ? -5.84 -5.355 2.717 1 88.19 104 ASP B C 1
ATOM 3272 O O . ASP B 1 104 ? -5.164 -6.23 3.26 1 88.19 104 ASP B O 1
ATOM 3276 N N . TYR B 1 105 ? -7.09 -5.246 2.854 1 89.19 105 TYR B N 1
ATOM 3277 C CA . TYR B 1 105 ? -7.832 -6.18 3.693 1 89.19 105 TYR B CA 1
ATOM 3278 C C . TYR B 1 105 ? -7.707 -7.605 3.166 1 89.19 105 TYR B C 1
ATOM 3280 O O . TYR B 1 105 ? -7.453 -8.539 3.934 1 89.19 105 TYR B O 1
ATOM 3288 N N . VAL B 1 106 ? -7.844 -7.734 1.886 1 91.38 106 VAL B N 1
ATOM 3289 C CA . VAL B 1 106 ? -7.738 -9.047 1.254 1 91.38 106 VAL B CA 1
ATOM 3290 C C . VAL B 1 106 ? -6.32 -9.586 1.419 1 91.38 106 VAL B C 1
ATOM 3292 O O . VAL B 1 106 ? -6.129 -10.773 1.714 1 91.38 106 VAL B O 1
ATOM 3295 N N . ALA B 1 107 ? -5.402 -8.75 1.238 1 90.5 107 ALA B N 1
ATOM 3296 C CA . ALA B 1 107 ? -4.008 -9.156 1.404 1 90.5 107 ALA B CA 1
ATOM 3297 C C . ALA B 1 107 ? -3.762 -9.719 2.803 1 90.5 107 ALA B C 1
ATOM 3299 O O . ALA B 1 107 ? -3.102 -10.75 2.957 1 90.5 107 ALA B O 1
ATOM 3300 N N . GLN B 1 108 ? -4.297 -9.086 3.744 1 87.19 108 GLN B N 1
ATOM 3301 C CA . GLN B 1 108 ? -4.012 -9.406 5.137 1 87.19 108 GLN B CA 1
ATOM 3302 C C . GLN B 1 108 ? -4.773 -10.656 5.582 1 87.19 108 GLN B C 1
ATOM 3304 O O . GLN B 1 108 ? -4.238 -11.484 6.324 1 87.19 108 GLN B O 1
ATOM 3309 N N . TYR B 1 109 ? -5.98 -10.82 5 1 87.81 109 TYR B N 1
ATOM 3310 C CA . TYR B 1 109 ? -6.828 -11.789 5.684 1 87.81 109 TYR B CA 1
ATOM 3311 C C . TYR B 1 109 ? -7.176 -12.953 4.762 1 87.81 109 TYR B C 1
ATOM 3313 O O . TYR B 1 109 ? -7.539 -14.039 5.23 1 87.81 109 TYR B O 1
ATOM 3321 N N . ILE B 1 110 ? -7.047 -12.758 3.473 1 90.06 110 ILE B N 1
ATOM 3322 C CA . ILE B 1 110 ? -7.484 -13.789 2.545 1 90.06 110 ILE B CA 1
ATOM 3323 C C . ILE B 1 110 ? -6.27 -14.461 1.91 1 90.06 110 ILE B C 1
ATOM 3325 O O . ILE B 1 110 ? -6.238 -15.688 1.766 1 90.06 110 ILE B O 1
ATOM 3329 N N . VAL B 1 111 ? -5.281 -13.734 1.594 1 92.06 111 VAL B N 1
ATOM 3330 C CA . VAL B 1 111 ? -4.121 -14.219 0.855 1 92.06 111 VAL B CA 1
ATOM 3331 C C . VAL B 1 111 ? -3.441 -15.336 1.642 1 92.06 111 VAL B C 1
ATOM 3333 O O . VAL B 1 111 ? -3.029 -16.344 1.065 1 92.06 111 VAL B O 1
ATOM 3336 N N . PRO B 1 112 ? -3.355 -15.211 2.953 1 89.38 112 PRO B N 1
ATOM 3337 C CA . PRO B 1 112 ? -2.73 -16.297 3.705 1 89.38 112 PRO B CA 1
ATOM 3338 C C . PRO B 1 112 ? -3.434 -17.641 3.496 1 89.38 112 PRO B C 1
ATOM 3340 O O . PRO B 1 112 ? -2.775 -18.688 3.406 1 89.38 112 PRO B O 1
ATOM 3343 N N . ASP B 1 113 ? -4.719 -17.594 3.371 1 90.25 113 ASP B N 1
ATOM 3344 C CA . ASP B 1 113 ? -5.473 -18.812 3.113 1 90.25 113 ASP B CA 1
ATOM 3345 C C . ASP B 1 113 ? -5.156 -19.375 1.729 1 90.25 113 ASP B C 1
ATOM 3347 O O . ASP B 1 113 ? -5.055 -20.594 1.554 1 90.25 113 ASP B O 1
ATOM 3351 N N . VAL B 1 114 ? -4.992 -18.516 0.801 1 92.81 114 VAL B N 1
ATOM 3352 C CA . VAL B 1 114 ? -4.652 -18.922 -0.561 1 92.81 114 VAL B CA 1
ATOM 3353 C C . VAL B 1 114 ? -3.258 -19.547 -0.586 1 92.81 114 VAL B C 1
ATOM 3355 O O . VAL B 1 114 ? -3.051 -20.594 -1.19 1 92.81 114 VAL B O 1
ATOM 3358 N N . VAL B 1 115 ? -2.367 -18.922 0.111 1 92.12 115 VAL B N 1
ATOM 3359 C CA . VAL B 1 115 ? -0.98 -19.391 0.148 1 92.12 115 VAL B CA 1
ATOM 3360 C C . VAL B 1 115 ? -0.906 -20.766 0.789 1 92.12 115 VAL B C 1
ATOM 3362 O O . VAL B 1 115 ? -0.166 -21.641 0.321 1 92.12 115 VAL B O 1
ATOM 3365 N N . ALA B 1 116 ? -1.639 -20.984 1.79 1 88.88 116 ALA B N 1
ATOM 3366 C CA . ALA B 1 116 ? -1.637 -22.266 2.49 1 88.88 116 ALA B CA 1
ATOM 3367 C C . ALA B 1 116 ? -2 -23.406 1.547 1 88.88 116 ALA B C 1
ATOM 3369 O O . ALA B 1 116 ? -1.405 -24.484 1.609 1 88.88 116 ALA B O 1
ATOM 3370 N N . VAL B 1 117 ? -2.936 -23.172 0.707 1 89.94 117 VAL B N 1
ATOM 3371 C CA . VAL B 1 117 ? -3.363 -24.188 -0.251 1 89.94 117 VAL B CA 1
ATOM 3372 C C . VAL B 1 117 ? -2.33 -24.312 -1.37 1 89.94 117 VAL B C 1
ATOM 3374 O O . VAL B 1 117 ? -2.014 -25.422 -1.811 1 89.94 117 VAL B O 1
ATOM 3377 N N . MET B 1 118 ? -1.794 -23.25 -1.816 1 91.44 118 MET B N 1
ATOM 3378 C CA . MET B 1 118 ? -0.853 -23.219 -2.932 1 91.44 118 MET B CA 1
ATOM 3379 C C . MET B 1 118 ? 0.419 -23.984 -2.596 1 91.44 118 MET B C 1
ATOM 3381 O O . MET B 1 118 ? 0.973 -24.688 -3.449 1 91.44 118 MET B O 1
ATOM 3385 N N . VAL B 1 119 ? 0.865 -23.844 -1.41 1 89.44 119 VAL B N 1
ATOM 3386 C CA . VAL B 1 119 ? 2.111 -24.484 -1 1 89.44 119 VAL B CA 1
ATOM 3387 C C . VAL B 1 119 ? 2 -26 -1.175 1 89.44 119 VAL B C 1
ATOM 3389 O O . VAL B 1 119 ? 2.977 -26.656 -1.531 1 89.44 119 VAL B O 1
ATOM 3392 N N . GLU B 1 120 ? 0.814 -26.5 -1.047 1 91.31 120 GLU B N 1
ATOM 3393 C CA . GLU B 1 120 ? 0.586 -27.938 -1.147 1 91.31 120 GLU B CA 1
ATOM 3394 C C . GLU B 1 120 ? 0.226 -28.344 -2.574 1 91.31 120 GLU B C 1
ATOM 3396 O O . GLU B 1 120 ? 0.77 -29.312 -3.105 1 91.31 120 GLU B O 1
ATOM 3401 N N . GLN B 1 121 ? -0.58 -27.578 -3.207 1 93.62 121 GLN B N 1
ATOM 3402 C CA . GLN B 1 121 ? -1.194 -28.016 -4.453 1 93.62 121 GLN B CA 1
ATOM 3403 C C . GLN B 1 121 ? -0.464 -27.453 -5.664 1 93.62 121 GLN B C 1
ATOM 3405 O O . GLN B 1 121 ? -0.528 -28.016 -6.758 1 93.62 121 GLN B O 1
ATOM 3410 N N . SER B 1 122 ? 0.183 -26.344 -5.52 1 94.31 122 SER B N 1
ATOM 3411 C CA . SER B 1 122 ? 0.917 -25.688 -6.598 1 94.31 122 SER B CA 1
ATOM 3412 C C . SER B 1 122 ? 2.221 -25.094 -6.09 1 94.31 122 SER B C 1
ATOM 3414 O O . SER B 1 122 ? 2.41 -23.875 -6.152 1 94.31 122 SER B O 1
ATOM 3416 N N . PRO B 1 123 ? 3.072 -25.938 -5.684 1 92.12 123 PRO B N 1
ATOM 3417 C CA . PRO B 1 123 ? 4.266 -25.5 -4.953 1 92.12 123 PRO B CA 1
ATOM 3418 C C . PRO B 1 123 ? 5.23 -24.688 -5.816 1 92.12 123 PRO B C 1
ATOM 3420 O O . PRO B 1 123 ? 6.141 -24.047 -5.289 1 92.12 123 PRO B O 1
ATOM 3423 N N . ASN B 1 124 ? 5.023 -24.656 -7.145 1 92.81 124 ASN B N 1
ATOM 3424 C CA . ASN B 1 124 ? 5.984 -24 -8.016 1 92.81 124 ASN B CA 1
ATOM 3425 C C . ASN B 1 124 ? 5.445 -22.672 -8.547 1 92.81 124 ASN B C 1
ATOM 3427 O O . ASN B 1 124 ? 6.121 -21.984 -9.312 1 92.81 124 ASN B O 1
ATOM 3431 N N . VAL B 1 125 ? 4.305 -22.328 -8.156 1 94.25 125 VAL B N 1
ATOM 3432 C CA . VAL B 1 125 ? 3.715 -21.062 -8.586 1 94.25 125 VAL B CA 1
ATOM 3433 C C . VAL B 1 125 ? 4.148 -19.938 -7.637 1 94.25 125 VAL B C 1
ATOM 3435 O O . VAL B 1 125 ? 4.211 -20.141 -6.422 1 94.25 125 VAL B O 1
ATOM 3438 N N . ASN B 1 126 ? 4.469 -18.812 -8.234 1 95.38 126 ASN B N 1
ATOM 3439 C CA . ASN B 1 126 ? 4.73 -17.609 -7.457 1 95.38 126 ASN B CA 1
ATOM 3440 C C . ASN B 1 126 ? 3.521 -16.672 -7.445 1 95.38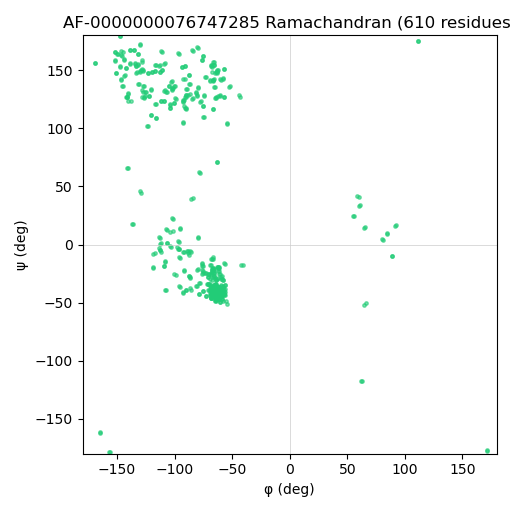 126 ASN B C 1
ATOM 3442 O O . ASN B 1 126 ? 2.848 -16.5 -8.461 1 95.38 126 ASN B O 1
ATOM 3446 N N . LEU B 1 127 ? 3.242 -16.156 -6.289 1 96.44 127 LEU B N 1
ATOM 3447 C CA . LEU B 1 127 ? 2.131 -15.227 -6.16 1 96.44 127 LEU B CA 1
ATOM 3448 C C . LEU B 1 127 ? 2.641 -13.812 -5.906 1 96.44 127 LEU B C 1
ATOM 3450 O O . LEU B 1 127 ? 3.455 -13.594 -5.008 1 96.44 127 LEU B O 1
ATOM 3454 N N . ALA B 1 128 ? 2.238 -12.906 -6.77 1 95.75 128 ALA B N 1
ATOM 3455 C CA . ALA B 1 128 ? 2.512 -11.484 -6.574 1 95.75 128 ALA B CA 1
ATOM 3456 C C . ALA B 1 128 ? 1.226 -10.719 -6.293 1 95.75 128 ALA B C 1
ATOM 3458 O O . ALA B 1 128 ? 0.291 -10.742 -7.098 1 95.75 128 ALA B O 1
ATOM 3459 N N . TYR B 1 129 ? 1.255 -10.039 -5.152 1 95.31 129 TYR B N 1
ATOM 3460 C CA . TYR B 1 129 ? 0.094 -9.242 -4.781 1 95.31 129 TYR B CA 1
ATOM 3461 C C . TYR B 1 129 ? 0.345 -7.758 -5.047 1 95.31 129 TYR B C 1
ATOM 3463 O O . TYR B 1 129 ? 1.379 -7.219 -4.648 1 95.31 129 TYR B O 1
ATOM 3471 N N . ARG B 1 130 ? -0.634 -7.125 -5.672 1 92 130 ARG B N 1
ATOM 3472 C CA . ARG B 1 130 ? -0.582 -5.695 -5.953 1 92 130 ARG B CA 1
ATOM 3473 C C . ARG B 1 130 ? -1.828 -4.988 -5.434 1 92 130 ARG B C 1
ATOM 3475 O O . ARG B 1 130 ? -2.943 -5.488 -5.59 1 92 130 ARG B O 1
ATOM 3482 N N . LEU B 1 131 ? -1.559 -3.9 -4.844 1 89.69 131 LEU B N 1
ATOM 3483 C CA . LEU B 1 131 ? -2.713 -3.123 -4.402 1 89.69 131 LEU B CA 1
ATOM 3484 C C . LEU B 1 131 ? -3.525 -2.635 -5.598 1 89.69 131 LEU B C 1
ATOM 3486 O O . LEU B 1 131 ? -2.969 -2.088 -6.551 1 89.69 131 LEU B O 1
ATOM 3490 N N . TRP B 1 132 ? -4.777 -2.781 -5.434 1 91.94 132 TRP B N 1
ATOM 3491 C CA . TRP B 1 132 ? -5.691 -2.408 -6.508 1 91.94 132 TRP B CA 1
ATOM 3492 C C . TRP B 1 132 ? -5.801 -0.891 -6.625 1 91.94 132 TRP B C 1
ATOM 3494 O O . TRP B 1 132 ? -5.812 -0.183 -5.613 1 91.94 132 TRP B O 1
ATOM 3504 N N . GLN B 1 133 ? -5.93 -0.455 -7.828 1 87.38 133 GLN B N 1
ATOM 3505 C CA . GLN B 1 133 ? -6.266 0.923 -8.164 1 87.38 133 GLN B CA 1
ATOM 3506 C C . GLN B 1 133 ? -7.391 0.977 -9.195 1 87.38 133 GLN B C 1
ATOM 3508 O O . GLN B 1 133 ? -7.371 0.243 -10.188 1 87.38 133 GLN B O 1
ATOM 3513 N N . PRO B 1 134 ? -8.281 1.875 -8.969 1 85.44 134 PRO B N 1
ATOM 3514 C CA . PRO B 1 134 ? -9.422 1.944 -9.883 1 85.44 134 PRO B CA 1
ATOM 3515 C C . PRO B 1 134 ? -9 2.168 -11.336 1 85.44 134 PRO B C 1
ATOM 3517 O O . PRO B 1 134 ? -9.656 1.668 -12.25 1 85.44 134 PRO B O 1
ATOM 3520 N N . GLU B 1 135 ? -7.945 2.82 -11.578 1 87.25 135 GLU B N 1
ATOM 3521 C CA . GLU B 1 135 ? -7.477 3.135 -12.922 1 87.25 135 GLU B CA 1
ATOM 3522 C C . GLU B 1 135 ? -7.07 1.871 -13.672 1 87.25 135 GLU B C 1
ATOM 3524 O O . GLU B 1 135 ? -6.996 1.87 -14.906 1 87.25 135 GLU B O 1
ATOM 3529 N N . TYR B 1 136 ? -6.801 0.83 -12.953 1 91.69 136 TYR B N 1
ATOM 3530 C CA . TYR B 1 136 ? -6.387 -0.416 -13.586 1 91.69 136 TYR B CA 1
ATOM 3531 C C . TYR B 1 136 ? -7.52 -1.005 -14.422 1 91.69 136 TYR B C 1
ATOM 3533 O O . TYR B 1 136 ? -7.273 -1.746 -15.375 1 91.69 136 TYR B O 1
ATOM 3541 N N . LEU B 1 137 ? -8.742 -0.686 -14.102 1 90.19 137 LEU B N 1
ATOM 3542 C CA . LEU B 1 137 ? -9.898 -1.266 -14.781 1 90.19 137 LEU B CA 1
ATOM 3543 C C . LEU B 1 137 ? -9.93 -0.855 -16.25 1 90.19 137 LEU B C 1
ATOM 3545 O O . LEU B 1 137 ? -10.289 -1.655 -17.109 1 90.19 137 LEU B O 1
ATOM 3549 N N . GLN B 1 138 ? -9.531 0.298 -16.562 1 88.06 138 GLN B N 1
ATOM 3550 C CA . GLN B 1 138 ? -9.594 0.852 -17.906 1 88.06 138 GLN B CA 1
ATOM 3551 C C . GLN B 1 138 ? -8.586 0.168 -18.828 1 88.06 138 GLN B C 1
ATOM 3553 O O . GLN B 1 138 ? -8.82 0.067 -20.031 1 88.06 138 GLN B O 1
ATOM 3558 N N . GLN B 1 139 ? -7.512 -0.319 -18.25 1 89.94 139 GLN B N 1
ATOM 3559 C CA . GLN B 1 139 ? -6.492 -1.012 -19.031 1 89.94 139 GLN B CA 1
ATOM 3560 C C . GLN B 1 139 ? -6.129 -2.35 -18.391 1 89.94 139 GLN B C 1
ATOM 3562 O O . GLN B 1 139 ? -4.949 -2.684 -18.266 1 89.94 139 GLN B O 1
ATOM 3567 N N . PHE B 1 140 ? -7.152 -3.014 -18.047 1 91.81 140 PHE B N 1
ATOM 3568 C CA . PHE B 1 140 ? -6.984 -4.227 -17.25 1 91.81 140 PHE B CA 1
ATOM 3569 C C . PHE B 1 140 ? -6.098 -5.23 -17.984 1 91.81 140 PHE B C 1
ATOM 3571 O O . PHE B 1 140 ? -5.195 -5.816 -17.375 1 91.81 140 PHE B O 1
ATOM 3578 N N . GLY B 1 141 ? -6.258 -5.34 -19.219 1 89.38 141 GLY B N 1
ATOM 3579 C CA . GLY B 1 141 ? -5.52 -6.305 -20.016 1 89.38 141 GLY B CA 1
ATOM 3580 C C . GLY B 1 141 ? -4.035 -6.008 -20.094 1 89.38 141 GLY B C 1
ATOM 3581 O O . GLY B 1 141 ? -3.227 -6.91 -20.328 1 89.38 141 GLY B O 1
ATOM 3582 N N . GLU B 1 142 ? -3.654 -4.805 -19.828 1 89.31 142 GLU B N 1
ATOM 3583 C CA . GLU B 1 142 ? -2.268 -4.379 -19.984 1 89.31 142 GLU B CA 1
ATOM 3584 C C . GLU B 1 142 ? -1.564 -4.277 -18.641 1 89.31 142 GLU B C 1
ATOM 3586 O O . GLU B 1 142 ? -0.354 -4.055 -18.578 1 89.31 142 GLU B O 1
ATOM 3591 N N . THR B 1 143 ? -2.223 -4.527 -17.609 1 91.94 143 THR B N 1
ATOM 3592 C CA . THR B 1 143 ? -1.674 -4.305 -16.281 1 91.94 143 THR B CA 1
ATOM 3593 C C . THR B 1 143 ? -0.762 -5.461 -15.875 1 91.94 143 THR B C 1
ATOM 3595 O O . THR B 1 143 ? 0.061 -5.316 -14.969 1 91.94 143 THR B O 1
ATOM 3598 N N . GLY B 1 144 ? -0.951 -6.633 -16.516 1 92.94 144 GLY B N 1
ATOM 3599 C CA . GLY B 1 144 ? -0.268 -7.836 -16.062 1 92.94 144 GLY B CA 1
ATOM 3600 C C . GLY B 1 144 ? -0.946 -8.5 -14.883 1 92.94 144 GLY B C 1
ATOM 3601 O O . GLY B 1 144 ? -0.446 -9.492 -14.352 1 92.94 144 GLY B O 1
ATOM 3602 N N . ILE B 1 145 ? -2.078 -7.957 -14.492 1 96.88 145 ILE B N 1
ATOM 3603 C CA . ILE B 1 145 ? -2.855 -8.547 -13.406 1 96.88 145 ILE B CA 1
ATOM 3604 C C . ILE B 1 145 ? -3.691 -9.711 -13.945 1 96.88 145 ILE B C 1
ATOM 3606 O O . ILE B 1 145 ? -4.383 -9.57 -14.953 1 96.88 145 ILE B O 1
ATOM 3610 N N . HIS B 1 146 ? -3.633 -10.852 -13.273 1 97.31 146 HIS B N 1
ATOM 3611 C CA . HIS B 1 146 ? -4.359 -12.039 -13.695 1 97.31 146 HIS B CA 1
ATOM 3612 C C . HIS B 1 146 ? -5.754 -12.086 -13.078 1 97.31 146 HIS B C 1
ATOM 3614 O O . HIS B 1 146 ? -6.711 -12.508 -13.727 1 97.31 146 HIS B O 1
ATOM 3620 N N . LEU B 1 147 ? -5.852 -11.695 -11.859 1 97.75 147 LEU B N 1
ATOM 3621 C CA . LEU B 1 147 ? -7.074 -11.758 -11.07 1 97.75 147 LEU B CA 1
ATOM 3622 C C . LEU B 1 147 ? -7.164 -10.57 -10.117 1 97.75 147 LEU B C 1
ATOM 3624 O O . LEU B 1 147 ? -6.168 -10.188 -9.5 1 97.75 147 LEU B O 1
ATOM 3628 N N . ALA B 1 148 ? -8.344 -9.953 -10.016 1 96.94 148 ALA B N 1
ATOM 3629 C CA . ALA B 1 148 ? -8.508 -8.797 -9.141 1 96.94 148 ALA B CA 1
ATOM 3630 C C . ALA B 1 148 ? -9.867 -8.812 -8.445 1 96.94 148 ALA B C 1
ATOM 3632 O O . ALA B 1 148 ? -10.812 -9.422 -8.938 1 96.94 148 ALA B O 1
ATOM 3633 N N . SER B 1 149 ? -9.914 -8.227 -7.301 1 94.62 149 SER B N 1
ATOM 3634 C CA . SER B 1 149 ? -11.203 -7.969 -6.66 1 94.62 149 SER B CA 1
ATOM 3635 C C . SER B 1 149 ? -11.375 -6.484 -6.363 1 94.62 149 SER B C 1
ATOM 3637 O O . SER B 1 149 ? -10.398 -5.77 -6.129 1 94.62 149 SER B O 1
ATOM 3639 N N . THR B 1 150 ? -12.656 -6.078 -6.445 1 91.19 150 THR B N 1
ATOM 3640 C CA . THR B 1 150 ? -12.938 -4.664 -6.219 1 91.19 150 THR B CA 1
ATOM 3641 C C . THR B 1 150 ? -14.344 -4.48 -5.664 1 91.19 150 THR B C 1
ATOM 3643 O O . THR B 1 150 ? -15.125 -5.434 -5.605 1 91.19 150 THR B O 1
ATOM 3646 N N . MET B 1 151 ? -14.508 -3.316 -5.195 1 88.69 151 MET B N 1
ATOM 3647 C CA . MET B 1 151 ? -15.828 -2.865 -4.762 1 88.69 151 MET B CA 1
ATOM 3648 C C . MET B 1 151 ? -16.438 -1.913 -5.781 1 88.69 151 MET B C 1
ATOM 3650 O O . MET B 1 151 ? -15.844 -0.892 -6.121 1 88.69 151 MET B O 1
ATOM 3654 N N . GLN B 1 152 ? -17.578 -2.295 -6.293 1 84.25 152 GLN B N 1
ATOM 3655 C CA . GLN B 1 152 ? -18.328 -1.472 -7.242 1 84.25 152 GLN B CA 1
ATOM 3656 C C . GLN B 1 152 ? -19.828 -1.602 -7.02 1 84.25 152 GLN B C 1
ATOM 3658 O O . GLN B 1 152 ? -20.312 -2.672 -6.648 1 84.25 152 GLN B O 1
ATOM 3663 N N . PRO B 1 153 ? -20.438 -0.483 -7.246 1 82.88 153 PRO B N 1
ATOM 3664 C CA . PRO B 1 153 ? -21.891 -0.557 -7.082 1 82.88 153 PRO B CA 1
ATOM 3665 C C . PRO B 1 153 ? -22.562 -1.472 -8.109 1 82.88 153 PRO B C 1
ATOM 3667 O O . PRO B 1 153 ? -23.609 -2.057 -7.836 1 82.88 153 PRO B O 1
ATOM 3670 N N . GLU B 1 154 ? -21.906 -1.602 -9.281 1 87.5 154 GLU B N 1
ATOM 3671 C CA . GLU B 1 154 ? -22.438 -2.451 -10.352 1 87.5 154 GLU B CA 1
ATOM 3672 C C . GLU B 1 154 ? -21.344 -3.369 -10.906 1 87.5 154 GLU B C 1
ATOM 3674 O O . GLU B 1 154 ? -20.156 -3.15 -10.656 1 87.5 154 GLU B O 1
ATOM 3679 N N . LYS B 1 155 ? -21.875 -4.383 -11.625 1 92.25 155 LYS B N 1
ATOM 3680 C CA . LYS B 1 155 ? -20.953 -5.301 -12.281 1 92.25 155 LYS B CA 1
ATOM 3681 C C . LYS B 1 155 ? -20.016 -4.551 -13.227 1 92.25 155 LYS B C 1
ATOM 3683 O O . LYS B 1 155 ? -20.453 -3.758 -14.055 1 92.25 155 LYS B O 1
ATOM 3688 N N . PRO B 1 156 ? -18.703 -4.777 -13.031 1 91.5 156 PRO B N 1
ATOM 3689 C CA . PRO B 1 156 ? -17.781 -4.074 -13.922 1 91.5 156 PRO B CA 1
ATOM 3690 C C . PRO B 1 156 ? -17.938 -4.48 -15.383 1 91.5 156 PRO B C 1
ATOM 3692 O O . PRO B 1 156 ? -18.188 -5.652 -15.68 1 91.5 156 PRO B O 1
ATOM 3695 N N . ASP B 1 157 ? -17.672 -3.566 -16.25 1 90.5 157 ASP B N 1
ATOM 3696 C CA . ASP B 1 157 ? -17.844 -3.795 -17.672 1 90.5 157 ASP B CA 1
ATOM 3697 C C . ASP B 1 157 ? -16.547 -4.328 -18.297 1 90.5 157 ASP B C 1
ATOM 3699 O O . ASP B 1 157 ? -15.461 -4.117 -17.766 1 90.5 157 ASP B O 1
ATOM 3703 N N . ASN B 1 158 ? -16.703 -5.07 -19.406 1 89.94 158 ASN B N 1
ATOM 3704 C CA . ASN B 1 158 ? -15.617 -5.48 -20.297 1 89.94 158 ASN B CA 1
ATOM 3705 C C . ASN B 1 158 ? -14.641 -6.418 -19.594 1 89.94 158 ASN B C 1
ATOM 3707 O O . ASN B 1 158 ? -13.477 -6.523 -20 1 89.94 158 ASN B O 1
ATOM 3711 N N . VAL B 1 159 ? -15.086 -6.898 -18.5 1 95.06 159 VAL B N 1
ATOM 3712 C CA . VAL B 1 159 ? -14.328 -7.938 -17.812 1 95.06 159 VAL B CA 1
ATOM 3713 C C . VAL B 1 159 ? -15.266 -9.07 -17.391 1 95.06 159 VAL B C 1
ATOM 3715 O O . VAL B 1 159 ? -16.484 -8.891 -17.328 1 95.06 159 VAL B O 1
ATOM 3718 N N . THR B 1 160 ? -14.75 -10.211 -17.266 1 96.12 160 THR B N 1
ATOM 3719 C CA . THR B 1 160 ? -15.508 -11.281 -16.625 1 96.12 160 THR B CA 1
ATOM 3720 C C . THR B 1 160 ? -15.469 -11.148 -15.109 1 96.12 160 THR B C 1
ATOM 3722 O O . THR B 1 160 ? -14.438 -10.805 -14.531 1 96.12 160 THR B O 1
ATOM 3725 N N . SER B 1 161 ? -16.594 -11.305 -14.469 1 96.69 161 SER B N 1
ATOM 3726 C CA . SER B 1 161 ? -16.625 -11.078 -13.031 1 96.69 161 SER B CA 1
ATOM 3727 C C . SER B 1 161 ? -17.641 -12 -12.344 1 96.69 161 SER B C 1
ATOM 3729 O O . SER B 1 161 ? -18.531 -12.539 -13 1 96.69 161 SER B O 1
ATOM 3731 N N . VAL B 1 162 ? -17.375 -12.281 -11.094 1 96.12 162 VAL B N 1
ATOM 3732 C CA . VAL B 1 162 ? -18.266 -13.016 -10.195 1 96.12 162 VAL B CA 1
ATOM 3733 C C . VAL B 1 162 ? -18.516 -12.195 -8.938 1 96.12 162 VAL B C 1
ATOM 3735 O O . VAL B 1 162 ? -17.578 -11.672 -8.328 1 96.12 162 VAL B O 1
ATOM 3738 N N . LYS B 1 163 ? -19.781 -12.086 -8.586 1 94.88 163 LYS B N 1
ATOM 3739 C CA . LYS B 1 163 ? -20.125 -11.398 -7.344 1 94.88 163 LYS B CA 1
ATOM 3740 C C . LYS B 1 163 ? -19.797 -12.258 -6.129 1 94.88 163 LYS B C 1
ATOM 3742 O O . LYS B 1 163 ? -20.219 -13.414 -6.047 1 94.88 163 LYS B O 1
ATOM 3747 N N . ILE B 1 164 ? -19.078 -11.672 -5.246 1 92.88 164 ILE B N 1
ATOM 3748 C CA . ILE B 1 164 ? -18.625 -12.391 -4.059 1 92.88 164 ILE B CA 1
ATOM 3749 C C . ILE B 1 164 ? -19.578 -12.109 -2.898 1 92.88 164 ILE B C 1
ATOM 3751 O O . ILE B 1 164 ? -19.797 -12.969 -2.039 1 92.88 164 ILE B O 1
ATOM 3755 N N . GLY B 1 165 ? -20.109 -10.922 -2.793 1 91.06 165 GLY B N 1
ATOM 3756 C CA . GLY B 1 165 ? -21 -10.523 -1.712 1 91.06 165 GLY B CA 1
ATOM 3757 C C . GLY B 1 165 ? -21.312 -9.039 -1.721 1 91.06 165 GLY B C 1
ATOM 3758 O O . GLY B 1 165 ? -21.031 -8.344 -2.699 1 91.06 165 GLY B O 1
ATOM 3759 N N . GLU B 1 166 ? -22.062 -8.633 -0.718 1 91.31 166 GLU B N 1
ATOM 3760 C CA . GLU B 1 166 ? -22.422 -7.227 -0.541 1 91.31 166 GLU B CA 1
ATOM 3761 C C . GLU B 1 166 ? -22.625 -6.891 0.933 1 91.31 166 GLU B C 1
ATOM 3763 O O . GLU B 1 166 ? -22.922 -7.773 1.739 1 91.31 166 GLU B O 1
ATOM 3768 N N . ASP B 1 167 ? -22.281 -5.699 1.186 1 89.38 167 ASP B N 1
ATOM 3769 C CA . ASP B 1 167 ? -22.609 -5.246 2.533 1 89.38 167 ASP B CA 1
ATOM 3770 C C . ASP B 1 167 ? -22.703 -3.725 2.594 1 89.38 167 ASP B C 1
ATOM 3772 O O . ASP B 1 167 ? -22.719 -3.057 1.559 1 89.38 167 ASP B O 1
ATOM 3776 N N . LYS B 1 168 ? -22.984 -3.195 3.869 1 91.25 168 LYS B N 1
ATOM 3777 C CA . LYS B 1 168 ? -23.203 -1.768 4.074 1 91.25 168 LYS B CA 1
ATOM 3778 C C . LYS B 1 168 ? -22.062 -1.144 4.879 1 91.25 168 LYS B C 1
ATOM 3780 O O . LYS B 1 168 ? -21.266 -1.856 5.488 1 91.25 168 LYS B O 1
ATOM 3785 N N . SER B 1 169 ? -22.062 0.196 4.844 1 93.88 169 SER B N 1
ATOM 3786 C CA . SER B 1 169 ? -21.047 0.921 5.598 1 93.88 169 SER B CA 1
ATOM 3787 C C . SER B 1 169 ? -21.5 1.177 7.031 1 93.88 169 SER B C 1
ATOM 3789 O O . SER B 1 169 ? -22.688 1.379 7.285 1 93.88 169 SER B O 1
ATOM 3791 N N . VAL B 1 170 ? -20.562 1.161 7.918 1 96.12 170 VAL B N 1
ATOM 3792 C CA . VAL B 1 170 ? -20.797 1.471 9.328 1 96.12 170 VAL B CA 1
ATOM 3793 C C . VAL B 1 170 ? -19.703 2.395 9.844 1 96.12 170 VAL B C 1
ATOM 3795 O O . VAL B 1 170 ? -18.703 2.645 9.148 1 96.12 170 VAL B O 1
ATOM 3798 N N . CYS B 1 171 ? -19.922 2.93 10.969 1 97.88 171 CYS B N 1
ATOM 3799 C CA . CYS B 1 171 ? -18.953 3.801 11.617 1 97.88 171 CYS B CA 1
ATOM 3800 C C . CYS B 1 171 ? -18.188 3.049 12.703 1 97.88 171 CYS B C 1
ATOM 3802 O O . CYS B 1 171 ? -18.781 2.494 13.625 1 97.88 171 CYS B O 1
ATOM 3804 N N . LEU B 1 172 ? -16.891 3 12.578 1 97.88 172 LEU B N 1
ATOM 3805 C CA . LEU B 1 172 ? -15.992 2.312 13.5 1 97.88 172 LEU B CA 1
ATOM 3806 C C . LEU B 1 172 ? -15.258 3.309 14.398 1 97.88 172 LEU B C 1
ATOM 3808 O O . LEU B 1 172 ? -14.812 4.359 13.922 1 97.88 172 LEU B O 1
ATOM 3812 N N . MET B 1 173 ? -15.164 2.99 15.688 1 98.19 173 MET B N 1
ATOM 3813 C CA . MET B 1 173 ? -14.508 3.832 16.688 1 98.19 173 MET B CA 1
ATOM 3814 C C . MET B 1 173 ? -13.906 2.986 17.797 1 98.19 173 MET B C 1
ATOM 3816 O O . MET B 1 173 ? -14.18 1.789 17.891 1 98.19 173 MET B O 1
ATOM 3820 N N . ARG B 1 174 ? -13 3.607 18.578 1 97.12 174 ARG B N 1
ATOM 3821 C CA . ARG B 1 174 ? -12.508 2.867 19.734 1 97.12 174 ARG B CA 1
ATOM 3822 C C . ARG B 1 174 ? -13.617 2.625 20.75 1 97.12 174 ARG B C 1
ATOM 3824 O O . ARG B 1 174 ? -14.57 3.408 20.828 1 97.12 174 ARG B O 1
ATOM 3831 N N . LYS B 1 175 ? -13.555 1.626 21.562 1 96.69 175 LYS B N 1
ATOM 3832 C CA . LYS B 1 175 ? -14.594 1.256 22.516 1 96.69 175 LYS B CA 1
ATOM 3833 C C . LYS B 1 175 ? -14.812 2.363 23.547 1 96.69 175 LYS B C 1
ATOM 3835 O O . LYS B 1 175 ? -15.922 2.555 24.031 1 96.69 175 LYS B O 1
ATOM 3840 N N . SER B 1 176 ? -13.781 3.152 23.859 1 95.81 176 SER B N 1
ATOM 3841 C CA . SER B 1 176 ? -13.867 4.203 24.859 1 95.81 176 SER B CA 1
ATOM 3842 C C . SER B 1 176 ? -14.172 5.555 24.234 1 95.81 176 SER B C 1
ATOM 3844 O O . SER B 1 176 ? -13.992 6.598 24.859 1 95.81 176 SER B O 1
ATOM 3846 N N . HIS B 1 177 ? -14.57 5.516 23 1 96.62 177 HIS B N 1
ATOM 3847 C CA . HIS B 1 177 ? -14.93 6.762 22.328 1 96.62 177 HIS B CA 1
ATOM 3848 C C . HIS B 1 177 ? -16.125 7.43 23 1 96.62 177 HIS B C 1
ATOM 3850 O O . HIS B 1 177 ? -17.062 6.75 23.438 1 96.62 177 HIS B O 1
ATOM 3856 N N . PRO B 1 178 ? -16.219 8.773 23.016 1 96.75 178 PRO B N 1
ATOM 3857 C CA . PRO B 1 178 ? -17.344 9.469 23.641 1 96.75 178 PRO B CA 1
ATOM 3858 C C . PRO B 1 178 ? -18.688 9.078 23.031 1 96.75 178 PRO B C 1
ATOM 3860 O O . PRO B 1 178 ? -19.719 9.07 23.719 1 96.75 178 PRO B O 1
ATOM 3863 N N . LEU B 1 179 ? -18.672 8.688 21.828 1 96.88 179 LEU B N 1
ATOM 3864 C CA . LEU B 1 179 ? -19.906 8.359 21.125 1 96.88 179 LEU B CA 1
ATOM 3865 C C . LEU B 1 179 ? -20.266 6.895 21.328 1 96.88 179 LEU B C 1
ATOM 3867 O O . LEU B 1 179 ? -21.359 6.457 20.938 1 96.88 179 LEU B O 1
ATOM 3871 N N . SER B 1 180 ? -19.391 6.156 21.969 1 94.62 180 SER B N 1
ATOM 3872 C CA . SER B 1 180 ? -19.578 4.715 22.047 1 94.62 180 SER B CA 1
ATOM 3873 C C . SER B 1 180 ? -20.781 4.371 22.938 1 94.62 180 SER B C 1
ATOM 3875 O O . SER B 1 180 ? -21.328 3.273 22.844 1 94.62 180 SER B O 1
ATOM 3877 N N . VAL B 1 181 ? -21.203 5.27 23.719 1 93.81 181 VAL B N 1
ATOM 3878 C CA . VAL B 1 181 ? -22.328 5.055 24.625 1 93.81 181 VAL B CA 1
ATOM 3879 C C . VAL B 1 181 ? -23.641 5.113 23.844 1 93.81 181 VAL B C 1
ATOM 3881 O O . VAL B 1 181 ? -24.672 4.645 24.328 1 93.81 181 VAL B O 1
ATOM 3884 N N . LYS B 1 182 ? -23.578 5.625 22.688 1 93.81 182 LYS B N 1
ATOM 3885 C CA . LYS B 1 182 ? -24.781 5.762 21.875 1 93.81 182 LYS B CA 1
ATOM 3886 C C . LYS B 1 182 ? -24.969 4.551 20.969 1 93.81 182 LYS B C 1
ATOM 3888 O O . LYS B 1 182 ? -24.016 4.035 20.406 1 93.81 182 LYS B O 1
ATOM 3893 N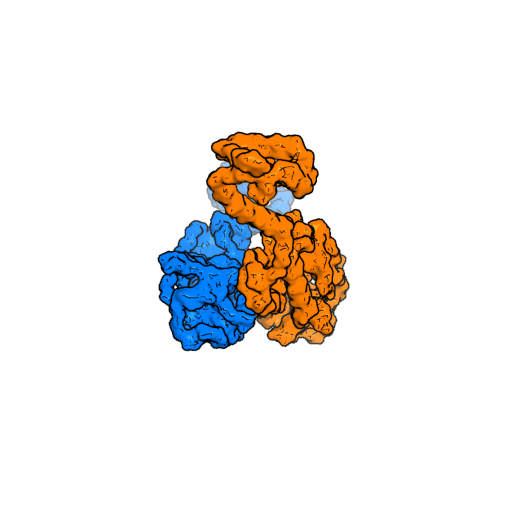 N . GLN B 1 183 ? -26.219 4.195 20.828 1 92.81 183 GLN B N 1
ATOM 3894 C CA . GLN B 1 183 ? -26.531 3.088 19.938 1 92.81 183 GLN B CA 1
ATOM 3895 C C . GLN B 1 183 ? -26.703 3.572 18.5 1 92.81 183 GLN B C 1
ATOM 3897 O O . GLN B 1 183 ? -26.5 2.811 17.547 1 92.81 183 GLN B O 1
ATOM 3902 N N . THR B 1 184 ? -27.125 4.809 18.453 1 94.56 184 THR B N 1
ATOM 3903 C CA . THR B 1 184 ? -27.297 5.43 17.141 1 94.56 184 THR B CA 1
ATOM 3904 C C . THR B 1 184 ? -26.609 6.793 17.094 1 94.56 184 THR B C 1
ATOM 3906 O O . THR B 1 184 ? -26.547 7.496 18.109 1 94.56 184 THR B O 1
ATOM 3909 N N . LEU B 1 185 ? -26.141 7.109 15.883 1 97.06 185 LEU B N 1
ATOM 3910 C CA . LEU B 1 185 ? -25.438 8.375 15.68 1 97.06 185 LEU B CA 1
ATOM 3911 C C . LEU B 1 185 ? -26.266 9.328 14.82 1 97.06 185 LEU B C 1
ATOM 3913 O O . LEU B 1 185 ? -27.062 8.883 13.992 1 97.06 185 LEU B O 1
ATOM 3917 N N . THR B 1 186 ? -26.078 10.586 15.07 1 97.19 186 THR B N 1
ATOM 3918 C CA . THR B 1 186 ? -26.609 11.602 14.172 1 97.19 186 THR B CA 1
ATOM 3919 C C . THR B 1 186 ? -25.547 12.062 13.172 1 97.19 186 THR B C 1
ATOM 3921 O O . THR B 1 186 ? -24.359 11.82 13.375 1 97.19 186 THR B O 1
ATOM 3924 N N . GLU B 1 187 ? -26.031 12.758 12.078 1 97 187 GLU B N 1
ATOM 3925 C CA . GLU B 1 187 ? -25.094 13.312 11.102 1 97 187 GLU B CA 1
ATOM 3926 C C . GLU B 1 187 ? -24.141 14.32 11.742 1 97 187 GLU B C 1
ATOM 3928 O O . GLU B 1 187 ? -22.953 14.344 11.438 1 97 187 GLU B O 1
ATOM 3933 N N . GLU B 1 188 ? -24.719 15.078 12.672 1 97.06 188 GLU B N 1
ATOM 3934 C CA . GLU B 1 188 ? -23.938 16.094 13.367 1 97.06 188 GLU B CA 1
ATOM 3935 C C . GLU B 1 188 ? -22.828 15.461 14.211 1 97.06 188 GLU B C 1
ATOM 3937 O O . GLU B 1 188 ? -21.703 15.961 14.25 1 97.06 188 GLU B O 1
ATOM 3942 N N . GLU B 1 189 ? -23.203 14.383 14.828 1 97.06 189 GLU B N 1
ATOM 3943 C CA . GLU B 1 189 ? -22.219 13.68 15.656 1 97.06 189 GLU B CA 1
ATOM 3944 C C . GLU B 1 189 ? -21.141 13.023 14.797 1 97.06 189 GLU B C 1
ATOM 3946 O O . GLU B 1 189 ? -19.969 13.031 15.156 1 97.06 189 GLU B O 1
ATOM 3951 N N . LEU B 1 190 ? -21.547 12.484 13.703 1 97.25 190 LEU B N 1
ATOM 3952 C CA . LEU B 1 190 ? -20.625 11.812 12.789 1 97.25 190 LEU B CA 1
ATOM 3953 C C . LEU B 1 190 ? -19.578 12.789 12.25 1 97.25 190 LEU B C 1
ATOM 3955 O O . LEU B 1 190 ? -18.391 12.477 12.211 1 97.25 190 LEU B O 1
ATOM 3959 N N . VAL B 1 191 ? -20.031 14.039 11.93 1 97.06 191 VAL B N 1
ATOM 3960 C CA . VAL B 1 191 ? -19.125 14.977 11.289 1 97.06 191 VAL B CA 1
ATOM 3961 C C . VAL B 1 191 ? -18.438 15.828 12.359 1 97.06 191 VAL B C 1
ATOM 3963 O O . VAL B 1 191 ? -17.531 16.609 12.047 1 97.06 191 VAL B O 1
ATOM 3966 N N . GLY B 1 192 ? -18.859 15.664 13.57 1 96.56 192 GLY B N 1
ATOM 3967 C CA . GLY B 1 192 ? -18.297 16.438 14.672 1 96.56 192 GLY B CA 1
ATOM 3968 C C . GLY B 1 192 ? -16.922 15.961 15.109 1 96.56 192 GLY B C 1
ATOM 3969 O O . GLY B 1 192 ? -16.219 16.672 15.82 1 96.56 192 GLY B O 1
ATOM 3970 N N . TYR B 1 193 ? -16.562 14.742 14.75 1 96.69 193 TYR B N 1
ATOM 3971 C CA . TYR B 1 193 ? -15.242 14.188 15.031 1 96.69 193 TYR B CA 1
ATOM 3972 C C . TYR B 1 193 ? -14.445 13.977 13.742 1 96.69 193 TYR B C 1
ATOM 3974 O O . TYR B 1 193 ? -15.031 13.727 12.688 1 96.69 193 TYR B O 1
ATOM 3982 N N . PRO B 1 194 ? -13.133 14.109 13.852 1 96.38 194 PRO B N 1
ATOM 3983 C CA . PRO B 1 194 ? -12.328 13.828 12.664 1 96.38 194 PRO B CA 1
ATOM 3984 C C . PRO B 1 194 ? -12.375 12.359 12.25 1 96.38 194 PRO B C 1
ATOM 3986 O O . PRO B 1 194 ? -12.656 11.492 13.078 1 96.38 194 PRO B O 1
ATOM 3989 N N . HIS B 1 195 ? -12.078 12.148 10.93 1 97.38 195 HIS B N 1
ATOM 3990 C CA . HIS B 1 195 ? -12.164 10.797 10.383 1 97.38 195 HIS B CA 1
ATOM 3991 C C . HIS B 1 195 ? -10.805 10.312 9.906 1 97.38 195 HIS B C 1
ATOM 3993 O O . HIS B 1 195 ? -9.93 11.117 9.57 1 97.38 195 HIS B O 1
ATOM 3999 N N . LEU B 1 196 ? -10.695 9.039 10.031 1 96.06 196 LEU B N 1
ATOM 4000 C CA . LEU B 1 196 ? -9.609 8.297 9.406 1 96.06 196 LEU B CA 1
ATOM 4001 C C . LEU B 1 196 ? -10.086 7.59 8.141 1 96.06 196 LEU B C 1
ATOM 4003 O O . LEU B 1 196 ? -11.18 7.016 8.125 1 96.06 196 LEU B O 1
ATOM 4007 N N . LYS B 1 197 ? -9.281 7.691 7.055 1 95.19 197 LYS B N 1
ATOM 4008 C CA . LYS B 1 197 ? -9.633 7.055 5.789 1 95.19 197 LYS B CA 1
ATOM 4009 C C . LYS B 1 197 ? -8.539 6.09 5.344 1 95.19 197 LYS B C 1
ATOM 4011 O O . LYS B 1 197 ? -7.359 6.438 5.344 1 95.19 197 LYS B O 1
ATOM 4016 N N . VAL B 1 198 ? -8.969 4.871 5.051 1 92.12 198 VAL B N 1
ATOM 4017 C CA . VAL B 1 198 ? -8.055 3.91 4.449 1 92.12 198 VAL B CA 1
ATOM 4018 C C . VAL B 1 198 ? -8.125 4.016 2.926 1 92.12 198 VAL B C 1
ATOM 4020 O O . VAL B 1 198 ? -9.195 3.881 2.334 1 92.12 198 VAL B O 1
ATOM 4023 N N . THR B 1 199 ? -6.969 4.152 2.322 1 86.31 199 THR B N 1
ATOM 4024 C CA . THR B 1 199 ? -6.973 4.473 0.899 1 86.31 199 THR B CA 1
ATOM 4025 C C . THR B 1 199 ? -6.523 3.271 0.073 1 86.31 199 THR B C 1
ATOM 4027 O O . THR B 1 199 ? -6.68 3.26 -1.149 1 86.31 199 THR B O 1
ATOM 4030 N N . GLY B 1 200 ? -5.938 2.291 0.739 1 79.44 200 GLY B N 1
ATOM 4031 C CA . GLY B 1 200 ? -5.426 1.145 0.003 1 79.44 200 GLY B CA 1
ATOM 4032 C C . GLY B 1 200 ? -6.516 0.339 -0.678 1 79.44 200 GLY B C 1
ATOM 4033 O O . GLY B 1 200 ? -7.418 -0.179 -0.016 1 79.44 200 GLY B O 1
ATOM 4034 N N . GLY B 1 201 ? -6.383 0.106 -2.064 1 73.38 201 GLY B N 1
ATOM 4035 C CA . GLY B 1 201 ? -7.289 -0.745 -2.818 1 73.38 201 GLY B CA 1
ATOM 4036 C C . GLY B 1 201 ? -8.539 -0.021 -3.285 1 73.38 201 GLY B C 1
ATOM 4037 O O . GLY B 1 201 ? -9.531 -0.655 -3.654 1 73.38 201 GLY B O 1
ATOM 4038 N N . GLY B 1 202 ? -8.57 1.177 -3.156 1 67.81 202 GLY B N 1
ATOM 4039 C CA . GLY B 1 202 ? -9.711 1.929 -3.65 1 67.81 202 GLY B CA 1
ATOM 4040 C C . GLY B 1 202 ? -10.555 2.525 -2.541 1 67.81 202 GLY B C 1
ATOM 4041 O O . GLY B 1 202 ? -10.344 2.227 -1.364 1 67.81 202 GLY B O 1
ATOM 4042 N N . ASP B 1 203 ? -11.484 3.264 -3.049 1 65.62 203 ASP B N 1
ATOM 4043 C CA . ASP B 1 203 ? -12.344 4.047 -2.16 1 65.62 203 ASP B CA 1
ATOM 4044 C C . ASP B 1 203 ? -13.445 3.18 -1.559 1 65.62 203 ASP B C 1
ATOM 4046 O O . ASP B 1 203 ? -14.141 2.465 -2.279 1 65.62 203 ASP B O 1
ATOM 4050 N N . LYS B 1 204 ? -13.57 3.232 -0.183 1 72.12 204 LYS B N 1
ATOM 4051 C CA . LYS B 1 204 ? -14.539 2.396 0.522 1 72.12 204 LYS B CA 1
ATOM 4052 C C . LYS B 1 204 ? -15.641 3.244 1.15 1 72.12 204 LYS B C 1
ATOM 4054 O O . LYS B 1 204 ? -16.625 2.711 1.661 1 72.12 204 LYS B O 1
ATOM 4059 N N . ASP B 1 205 ? -15.453 4.543 1.028 1 79.69 205 ASP B N 1
ATOM 4060 C CA . ASP B 1 205 ? -16.391 5.336 1.809 1 79.69 205 ASP B CA 1
ATOM 4061 C C . ASP B 1 205 ? -16.906 6.527 1.002 1 79.69 205 ASP B C 1
ATOM 4063 O O . ASP B 1 205 ? -17.469 7.473 1.566 1 79.69 205 ASP B O 1
ATOM 4067 N N . SER B 1 206 ? -16.734 6.461 -0.302 1 83.12 206 SER B N 1
ATOM 4068 C CA . SER B 1 206 ? -17.172 7.566 -1.146 1 83.12 206 SER B CA 1
ATOM 4069 C C . SER B 1 206 ? -18.688 7.738 -1.093 1 83.12 206 SER B C 1
ATOM 4071 O O . SER B 1 206 ? -19.203 8.867 -1.142 1 83.12 206 SER B O 1
ATOM 4073 N N . SER B 1 207 ? -19.406 6.66 -1.013 1 87.62 207 SER B N 1
ATOM 4074 C CA . SER B 1 207 ? -20.859 6.715 -0.933 1 87.62 207 SER B CA 1
ATOM 4075 C C . SER B 1 207 ? -21.328 7.504 0.292 1 87.62 207 SER B C 1
ATOM 4077 O O . SER B 1 207 ? -22.312 8.242 0.231 1 87.62 207 SER B O 1
ATOM 4079 N N . THR B 1 208 ? -20.578 7.367 1.339 1 92.69 208 THR B N 1
ATOM 4080 C CA . THR B 1 208 ? -20.875 8.094 2.568 1 92.69 208 THR B CA 1
ATOM 4081 C C . THR B 1 208 ? -20.719 9.594 2.365 1 92.69 208 THR B C 1
ATOM 4083 O O . THR B 1 208 ? -21.562 10.375 2.779 1 92.69 208 THR B O 1
ATOM 4086 N N . ASP B 1 209 ? -19.719 9.961 1.706 1 93 209 ASP B N 1
ATOM 4087 C CA . ASP B 1 209 ? -19.453 11.375 1.467 1 93 209 ASP B CA 1
ATOM 4088 C C . ASP B 1 209 ? -20.516 11.984 0.556 1 93 209 ASP B C 1
ATOM 4090 O O . ASP B 1 209 ? -20.922 13.141 0.739 1 93 209 ASP B O 1
ATOM 4094 N N . ILE B 1 210 ? -20.969 11.234 -0.369 1 91.25 210 ILE B N 1
ATOM 4095 C CA . ILE B 1 210 ? -22 11.688 -1.285 1 91.25 210 ILE B CA 1
ATOM 4096 C C . ILE B 1 210 ? -23.297 11.969 -0.508 1 91.25 210 ILE B C 1
ATOM 4098 O O . ILE B 1 210 ? -23.906 13.031 -0.665 1 91.25 210 ILE B O 1
ATOM 4102 N N . VAL B 1 211 ? -23.641 11.078 0.332 1 94.44 211 VAL B N 1
ATOM 4103 C CA . VAL B 1 211 ? -24.859 11.219 1.105 1 94.44 211 VAL B CA 1
ATOM 4104 C C . VAL B 1 211 ? -24.719 12.375 2.094 1 94.44 211 VAL B C 1
ATOM 4106 O O . VAL B 1 211 ? -25.609 13.219 2.213 1 94.44 211 VAL B O 1
ATOM 4109 N N . LEU B 1 212 ? -23.594 12.461 2.766 1 96.06 212 LEU B N 1
ATOM 4110 C CA . LEU B 1 212 ? -23.344 13.547 3.705 1 96.06 212 LEU B CA 1
ATOM 4111 C C . LEU B 1 212 ? -23.484 14.898 3.014 1 96.06 212 LEU B C 1
ATOM 4113 O O . LEU B 1 212 ? -24.141 15.805 3.531 1 96.06 212 LEU B O 1
ATOM 4117 N N . LYS B 1 213 ? -22.953 14.969 1.896 1 94.31 213 LYS B N 1
ATOM 4118 C CA . LYS B 1 213 ? -23 16.219 1.134 1 94.31 213 LYS B CA 1
ATOM 4119 C C . LYS B 1 213 ? -24.438 16.562 0.766 1 94.31 213 LYS B C 1
ATOM 4121 O O . LYS B 1 213 ? -24.844 17.719 0.864 1 94.31 213 LYS B O 1
ATOM 4126 N N . SER B 1 214 ? -25.188 15.594 0.333 1 95.62 214 SER B N 1
ATOM 4127 C CA . SER B 1 214 ? -26.578 15.805 -0.031 1 95.62 214 SER B CA 1
ATOM 4128 C C . SER B 1 214 ? -27.406 16.281 1.166 1 95.62 214 SER B C 1
ATOM 4130 O O . SER B 1 214 ? -28.422 16.953 1.002 1 95.62 214 SER B O 1
ATOM 4132 N N . LEU B 1 215 ? -26.938 16 2.35 1 95.94 215 LEU B N 1
ATOM 4133 C CA . LEU B 1 215 ? -27.625 16.375 3.582 1 95.94 215 LEU B CA 1
ATOM 4134 C C . LEU B 1 215 ? -27.047 17.672 4.152 1 95.94 215 LEU B C 1
ATOM 4136 O O . LEU B 1 215 ? -27.453 18.109 5.234 1 95.94 215 LEU B O 1
ATOM 4140 N N . GLY B 1 216 ? -25.984 18.156 3.447 1 96.44 216 GLY B N 1
ATOM 4141 C CA . GLY B 1 216 ? -25.406 19.438 3.84 1 96.44 216 GLY B CA 1
ATOM 4142 C C . GLY B 1 216 ? -24.266 19.297 4.824 1 96.44 216 GLY B C 1
ATOM 4143 O O . GLY B 1 216 ? -23.891 20.25 5.504 1 96.44 216 GLY B O 1
ATOM 4144 N N . PHE B 1 217 ? -23.75 18.031 4.898 1 96.44 217 PHE B N 1
ATOM 4145 C CA . PHE B 1 217 ? -22.656 17.781 5.836 1 96.44 217 PHE B CA 1
ATOM 4146 C C . PHE B 1 217 ? -21.375 17.438 5.098 1 96.44 217 PHE B C 1
ATOM 4148 O O . PHE B 1 217 ? -21.406 17.031 3.938 1 96.44 217 PHE B O 1
ATOM 4155 N N . GLU B 1 218 ? -20.266 17.734 5.781 1 95.69 218 GLU B N 1
ATOM 4156 C CA . GLU B 1 218 ? -18.938 17.359 5.316 1 95.69 218 GLU B CA 1
ATOM 4157 C C . GLU B 1 218 ? -18.047 16.922 6.48 1 95.69 218 GLU B C 1
ATOM 4159 O O . GLU B 1 218 ? -17.906 17.656 7.465 1 95.69 218 GLU B O 1
ATOM 4164 N N . ARG B 1 219 ? -17.5 15.781 6.324 1 95.88 219 ARG B N 1
ATOM 4165 C CA . ARG B 1 219 ? -16.625 15.32 7.398 1 95.88 219 ARG B CA 1
ATOM 4166 C C . ARG B 1 219 ? -15.172 15.695 7.117 1 95.88 219 ARG B C 1
ATOM 4168 O O . ARG B 1 219 ? -14.773 15.828 5.957 1 95.88 219 ARG B O 1
ATOM 4175 N N . ARG B 1 220 ? -14.438 15.852 8.156 1 95.62 220 ARG B N 1
ATOM 4176 C CA . ARG B 1 220 ? -13 16.125 8.07 1 95.62 220 ARG B CA 1
ATOM 4177 C C . ARG B 1 220 ? -12.195 14.828 8.109 1 95.62 220 ARG B C 1
ATOM 4179 O O . ARG B 1 220 ? -12.344 14.023 9.039 1 95.62 220 ARG B O 1
ATOM 4186 N N . ILE B 1 221 ? -11.367 14.641 7.082 1 95.94 221 ILE B N 1
ATOM 4187 C CA . ILE B 1 221 ? -10.438 13.516 7.082 1 95.94 221 ILE B CA 1
ATOM 4188 C C . ILE B 1 221 ? -9.094 13.953 7.672 1 95.94 221 ILE B C 1
ATOM 4190 O O . ILE B 1 221 ? -8.281 14.578 6.984 1 95.94 221 ILE B O 1
ATOM 4194 N N . ALA B 1 222 ? -8.844 13.555 8.867 1 95.69 222 ALA B N 1
ATOM 4195 C CA . ALA B 1 222 ? -7.656 14.016 9.578 1 95.69 222 ALA B CA 1
ATOM 4196 C C . ALA B 1 222 ? -6.457 13.125 9.266 1 95.69 222 ALA B C 1
ATOM 4198 O O . ALA B 1 222 ? -5.309 13.57 9.352 1 95.69 222 ALA B O 1
ATOM 4199 N N . LEU B 1 223 ? -6.723 11.852 8.922 1 95.44 223 LEU B N 1
ATOM 4200 C CA . LEU B 1 223 ? -5.648 10.898 8.656 1 95.44 223 LEU B CA 1
ATOM 4201 C C . LEU B 1 223 ? -6.008 9.984 7.496 1 95.44 223 LEU B C 1
ATOM 4203 O O . LEU B 1 223 ? -7.098 9.414 7.469 1 95.44 223 LEU B O 1
ATOM 4207 N N . LYS B 1 224 ? -5.125 9.93 6.547 1 94.88 224 LYS B N 1
ATOM 4208 C CA . LYS B 1 224 ? -5.219 8.984 5.438 1 94.88 224 LYS B CA 1
ATOM 4209 C C . LYS B 1 224 ? -4.051 8.008 5.445 1 94.88 224 LYS B C 1
ATOM 4211 O O . LYS B 1 224 ? -2.889 8.422 5.449 1 94.88 224 LYS B O 1
ATOM 4216 N N . VAL B 1 225 ? -4.383 6.738 5.539 1 92.12 225 VAL B N 1
ATOM 4217 C CA . VAL B 1 225 ? -3.363 5.699 5.484 1 92.12 225 VAL B CA 1
ATOM 4218 C C . VAL B 1 225 ? -3.785 4.609 4.5 1 92.12 225 VAL B C 1
ATOM 4220 O O . VAL B 1 225 ? -4.98 4.363 4.312 1 92.12 225 VAL B O 1
ATOM 4223 N N . PRO B 1 226 ? -2.887 3.885 3.939 1 86.06 226 PRO B N 1
ATOM 4224 C CA . PRO B 1 226 ? -3.258 2.891 2.93 1 86.06 226 PRO B CA 1
ATOM 4225 C C . PRO B 1 226 ? -3.656 1.549 3.541 1 86.06 226 PRO B C 1
ATOM 4227 O O . PRO B 1 226 ? -4.148 0.667 2.834 1 86.06 226 PRO B O 1
ATOM 4230 N N . PHE B 1 227 ? -3.479 1.421 4.875 1 87.44 227 PHE B N 1
ATOM 4231 C CA . PHE B 1 227 ? -3.611 0.08 5.434 1 87.44 227 PHE B CA 1
ATOM 4232 C C . PHE B 1 227 ? -4.492 0.097 6.68 1 87.44 227 PHE B C 1
ATOM 4234 O O . PHE B 1 227 ? -4.426 1.032 7.48 1 87.44 227 PHE B O 1
ATOM 4241 N N . PHE B 1 228 ? -5.18 -0.99 6.859 1 88.06 228 PHE B N 1
ATOM 4242 C CA . PHE B 1 228 ? -6.078 -1.108 8 1 88.06 228 PHE B CA 1
ATOM 4243 C C . PHE B 1 228 ? -5.285 -1.266 9.297 1 88.06 228 PHE B C 1
ATOM 4245 O O . PHE B 1 228 ? -5.707 -0.785 10.352 1 88.06 228 PHE B O 1
ATOM 4252 N N . SER B 1 229 ? -4.16 -1.921 9.227 1 86.25 229 SER B N 1
ATOM 4253 C CA . SER B 1 229 ? -3.383 -2.135 10.445 1 86.25 229 SER B CA 1
ATOM 4254 C C . SER B 1 229 ? -2.973 -0.809 11.078 1 86.25 229 SER B C 1
ATOM 4256 O O . SER B 1 229 ? -3.1 -0.628 12.289 1 86.25 229 SER B O 1
ATOM 4258 N N . ALA B 1 230 ? -2.508 0.071 10.25 1 88.12 230 ALA B N 1
ATOM 4259 C CA . ALA B 1 230 ? -2.162 1.403 10.734 1 88.12 230 ALA B CA 1
ATOM 4260 C C . ALA B 1 230 ? -3.406 2.16 11.188 1 88.12 230 ALA B C 1
ATOM 4262 O O . ALA B 1 230 ? -3.373 2.869 12.203 1 88.12 230 ALA B O 1
ATOM 4263 N N . ALA B 1 231 ? -4.434 2.008 10.461 1 92.56 231 ALA B N 1
ATOM 4264 C CA . ALA B 1 231 ? -5.691 2.678 10.789 1 92.56 231 ALA B CA 1
ATOM 4265 C C . ALA B 1 231 ? -6.203 2.248 12.164 1 92.56 231 ALA B C 1
ATOM 4267 O O . ALA B 1 231 ? -6.621 3.084 12.969 1 92.56 231 ALA B O 1
ATOM 4268 N N . VAL B 1 232 ? -6.125 0.982 12.406 1 93.06 232 VAL B N 1
ATOM 4269 C CA . VAL B 1 232 ? -6.609 0.429 13.664 1 93.06 232 VAL B CA 1
ATOM 4270 C C . VAL B 1 232 ? -5.82 1.024 14.828 1 93.06 232 VAL B C 1
ATOM 4272 O O . VAL B 1 232 ? -6.406 1.494 15.812 1 93.06 232 VAL B O 1
ATOM 4275 N N . ASN B 1 233 ? -4.531 1.053 14.703 1 89.5 233 ASN B N 1
ATOM 4276 C CA . ASN B 1 233 ? -3.684 1.582 15.766 1 89.5 233 ASN B CA 1
ATOM 4277 C C . ASN B 1 233 ? -3.971 3.057 16.031 1 89.5 233 ASN B C 1
ATOM 4279 O O . ASN B 1 233 ? -4.008 3.488 17.188 1 89.5 233 ASN B O 1
ATOM 4283 N N . ALA B 1 234 ? -4.18 3.771 14.969 1 91.88 234 ALA B N 1
ATOM 4284 C CA . ALA B 1 234 ? -4.492 5.191 15.109 1 91.88 234 ALA B CA 1
ATOM 4285 C C . ALA B 1 234 ? -5.871 5.391 15.734 1 91.88 234 ALA B C 1
ATOM 4287 O O . ALA B 1 234 ? -6.062 6.297 16.547 1 91.88 234 ALA B O 1
ATOM 4288 N N . LEU B 1 235 ? -6.805 4.582 15.398 1 94.81 235 LEU B N 1
ATOM 4289 C CA . LEU B 1 235 ? -8.172 4.68 15.906 1 94.81 235 LEU B CA 1
ATOM 4290 C C . LEU B 1 235 ? -8.211 4.41 17.406 1 94.81 235 LEU B C 1
ATOM 4292 O O . LEU B 1 235 ? -8.906 5.109 18.141 1 94.81 235 LEU B O 1
ATOM 4296 N N . VAL B 1 236 ? -7.488 3.457 17.812 1 93.19 236 VAL B N 1
ATOM 4297 C CA . VAL B 1 236 ? -7.5 3.053 19.219 1 93.19 236 VAL B CA 1
ATOM 4298 C C . VAL B 1 236 ? -6.898 4.156 20.078 1 93.19 236 VAL B C 1
ATOM 4300 O O . VAL B 1 236 ? -7.262 4.312 21.25 1 93.19 236 VAL B O 1
ATOM 4303 N N . SER B 1 237 ? -6.074 5.004 19.469 1 87.62 237 SER B N 1
ATOM 4304 C CA . SER B 1 237 ? -5.34 6 20.25 1 87.62 237 SER B CA 1
ATOM 4305 C C . SER B 1 237 ? -5.91 7.398 20.031 1 87.62 237 SER B C 1
ATOM 4307 O O . SER B 1 237 ? -5.258 8.398 20.344 1 87.62 237 SER B O 1
ATOM 4309 N N . SER B 1 238 ? -7.066 7.473 19.438 1 92.06 238 SER B N 1
ATOM 4310 C CA . SER B 1 238 ? -7.652 8.781 19.156 1 92.06 238 SER B CA 1
ATOM 4311 C C . SER B 1 238 ? -9.172 8.734 19.234 1 92.06 238 SER B C 1
ATOM 4313 O O . SER B 1 238 ? -9.758 7.688 19.5 1 92.06 238 SER B O 1
ATOM 4315 N N . ASP B 1 239 ? -9.75 9.898 19 1 94.81 239 ASP B N 1
ATOM 4316 C CA . ASP B 1 239 ? -11.203 9.984 18.922 1 94.81 239 ASP B CA 1
ATOM 4317 C C . ASP B 1 239 ? -11.672 10.07 17.469 1 94.81 239 ASP B C 1
ATOM 4319 O O . ASP B 1 239 ? -12.711 10.664 17.172 1 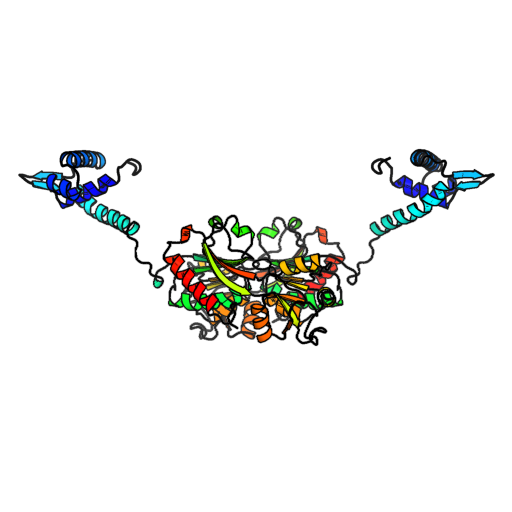94.81 239 ASP B O 1
ATOM 4323 N N . TYR B 1 240 ? -10.805 9.586 16.578 1 96.5 240 TYR B N 1
ATOM 4324 C CA . TYR B 1 240 ? -11.188 9.547 15.164 1 96.5 240 TYR B CA 1
ATOM 4325 C C . TYR B 1 240 ? -12.305 8.531 14.938 1 96.5 240 TYR B C 1
ATOM 4327 O O . TYR B 1 240 ? -12.461 7.59 15.711 1 96.5 240 TYR B O 1
ATOM 4335 N N . LEU B 1 241 ? -13.031 8.82 13.922 1 97.94 241 LEU B N 1
ATOM 4336 C CA . LEU B 1 241 ? -14.008 7.871 13.383 1 97.94 241 LEU B CA 1
ATOM 4337 C C . LEU B 1 241 ? -13.547 7.32 12.039 1 97.94 241 LEU B C 1
ATOM 4339 O O . LEU B 1 241 ? -12.727 7.941 11.359 1 97.94 241 LEU B O 1
ATOM 4343 N N . MET B 1 242 ? -14.055 6.141 11.727 1 97.25 242 MET B N 1
ATOM 4344 C CA . MET B 1 242 ? -13.75 5.547 10.422 1 97.25 242 MET B CA 1
ATOM 4345 C C . MET B 1 242 ? -14.977 4.867 9.828 1 97.25 242 MET B C 1
ATOM 4347 O O . MET B 1 242 ? -15.656 4.098 10.516 1 97.25 242 MET B O 1
ATOM 4351 N N . VAL B 1 243 ? -15.258 5.199 8.602 1 96.44 243 VAL B N 1
ATOM 4352 C CA . VAL B 1 243 ? -16.328 4.52 7.887 1 96.44 243 VAL B CA 1
ATOM 4353 C C . VAL B 1 243 ? -15.758 3.336 7.105 1 96.44 243 VAL B C 1
ATOM 4355 O O . VAL B 1 243 ? -14.828 3.494 6.316 1 96.44 243 VAL B O 1
ATOM 4358 N N . VAL B 1 244 ? -16.328 2.131 7.406 1 94.31 244 VAL B N 1
ATOM 4359 C CA . VAL B 1 244 ? -15.828 0.916 6.766 1 94.31 244 VAL B CA 1
ATOM 4360 C C . VAL B 1 244 ? -17 -0.033 6.492 1 94.31 244 VAL B C 1
ATOM 4362 O O . VAL B 1 244 ? -18.062 0.086 7.105 1 94.31 244 VAL B O 1
ATOM 4365 N N . PRO B 1 245 ? -16.781 -0.949 5.551 1 92.44 245 PRO B N 1
ATOM 4366 C CA . PRO B 1 245 ? -17.797 -1.999 5.383 1 92.44 245 PRO B CA 1
ATOM 4367 C C . PRO B 1 245 ? -18.047 -2.783 6.668 1 92.44 245 PRO B C 1
ATOM 4369 O O . PRO B 1 245 ? -17.109 -3.021 7.441 1 92.44 245 PRO B O 1
ATOM 4372 N N . GLU B 1 246 ? -19.219 -3.295 6.836 1 93.69 246 GLU B N 1
ATOM 4373 C CA . GLU B 1 246 ? -19.641 -3.924 8.078 1 93.69 246 GLU B CA 1
ATOM 4374 C C . GLU B 1 246 ? -18.828 -5.172 8.383 1 93.69 246 GLU B C 1
ATOM 4376 O O . GLU B 1 246 ? -18.453 -5.406 9.531 1 93.69 246 GLU B O 1
ATOM 4381 N N . HIS B 1 247 ? -18.547 -6.004 7.434 1 92.19 247 HIS B N 1
ATOM 4382 C CA . HIS B 1 247 ? -17.812 -7.238 7.699 1 92.19 247 HIS B CA 1
ATOM 4383 C C . HIS B 1 247 ? -16.406 -6.941 8.195 1 92.19 247 HIS B C 1
ATOM 4385 O O . HIS B 1 247 ? -15.828 -7.727 8.953 1 92.19 247 HIS B O 1
ATOM 4391 N N . ILE B 1 248 ? -15.867 -5.852 7.75 1 92.19 248 ILE B N 1
ATOM 4392 C CA . ILE B 1 248 ? -14.539 -5.441 8.211 1 92.19 248 ILE B CA 1
ATOM 4393 C C . ILE B 1 248 ? -14.633 -4.938 9.648 1 92.19 248 ILE B C 1
ATOM 4395 O O . ILE B 1 248 ? -13.805 -5.297 10.492 1 92.19 248 ILE B O 1
ATOM 4399 N N . ALA B 1 249 ? -15.656 -4.121 9.906 1 94.81 249 ALA B N 1
ATOM 4400 C CA . ALA B 1 249 ? -15.867 -3.621 11.258 1 94.81 249 ALA B CA 1
ATOM 4401 C C . ALA B 1 249 ? -16.047 -4.77 12.242 1 94.81 249 ALA B C 1
ATOM 4403 O O . ALA B 1 249 ? -15.5 -4.738 13.352 1 94.81 249 ALA B O 1
ATOM 4404 N N . LEU B 1 250 ? -16.797 -5.742 11.844 1 94.19 250 LEU B N 1
ATOM 4405 C CA . LEU B 1 250 ? -17.031 -6.918 12.68 1 94.19 250 LEU B CA 1
ATOM 4406 C C . LEU B 1 250 ? -15.727 -7.613 13.031 1 94.19 250 LEU B C 1
ATOM 4408 O O . LEU B 1 250 ? -15.469 -7.902 14.195 1 94.19 250 LEU B O 1
ATOM 4412 N N . ASN B 1 251 ? -14.93 -7.797 12.047 1 91.94 251 ASN B N 1
ATOM 4413 C CA . ASN B 1 251 ? -13.656 -8.484 12.258 1 91.94 251 ASN B CA 1
ATOM 4414 C C . ASN B 1 251 ? -12.703 -7.648 13.102 1 91.94 251 ASN B C 1
ATOM 4416 O O . ASN B 1 251 ? -12.062 -8.172 14.023 1 91.94 251 ASN B O 1
ATOM 4420 N N . LEU B 1 252 ? -12.578 -6.398 12.797 1 93.31 252 LEU B N 1
ATOM 4421 C CA . LEU B 1 252 ? -11.656 -5.527 13.523 1 93.31 252 LEU B CA 1
ATOM 4422 C C . LEU B 1 252 ? -12.102 -5.363 14.969 1 93.31 252 LEU B C 1
ATOM 4424 O O . LEU B 1 252 ? -11.266 -5.324 15.875 1 93.31 252 LEU B O 1
ATOM 4428 N N . SER B 1 253 ? -13.383 -5.344 15.188 1 95.06 253 SER B N 1
ATOM 4429 C CA . SER B 1 253 ? -13.906 -5.188 16.547 1 95.06 253 SER B CA 1
ATOM 4430 C C . SER B 1 253 ? -13.695 -6.453 17.359 1 95.06 253 SER B C 1
ATOM 4432 O O . SER B 1 253 ? -13.609 -6.395 18.594 1 95.06 253 SER B O 1
ATOM 4434 N N . ALA B 1 254 ? -13.586 -7.574 16.688 1 92.06 254 ALA B N 1
ATOM 4435 C CA . ALA B 1 254 ? -13.359 -8.852 17.375 1 92.06 254 ALA B CA 1
ATOM 4436 C C . ALA B 1 254 ? -11.914 -8.969 17.844 1 92.06 254 ALA B C 1
ATOM 4438 O O . ALA B 1 254 ? -11.633 -9.648 18.828 1 92.06 254 ALA B O 1
ATOM 4439 N N . ASN B 1 255 ? -11.062 -8.234 17.219 1 89 255 ASN B N 1
ATOM 4440 C CA . ASN B 1 255 ? -9.648 -8.477 17.469 1 89 255 ASN B CA 1
ATOM 4441 C C . ASN B 1 255 ? -8.969 -7.266 18.094 1 89 255 ASN B C 1
ATOM 4443 O O . ASN B 1 255 ? -7.805 -7.336 18.484 1 89 255 ASN B O 1
ATOM 4447 N N . HIS B 1 256 ? -9.695 -6.203 18.156 1 93.44 256 HIS B N 1
ATOM 4448 C CA . HIS B 1 256 ? -9.141 -4.973 18.719 1 93.44 256 HIS B CA 1
ATOM 4449 C C . HIS B 1 256 ? -10.164 -4.262 19.594 1 93.44 256 HIS B C 1
ATOM 4451 O O . HIS B 1 256 ? -11.344 -4.625 19.609 1 93.44 256 HIS B O 1
ATOM 4457 N N . ASN B 1 257 ? -9.711 -3.316 20.344 1 96.44 257 ASN B N 1
ATOM 4458 C CA . ASN B 1 257 ? -10.594 -2.553 21.219 1 96.44 257 ASN B CA 1
ATOM 4459 C C . ASN B 1 257 ? -11.383 -1.507 20.438 1 96.44 257 ASN B C 1
ATOM 4461 O O . ASN B 1 257 ? -11.258 -0.308 20.688 1 96.44 257 ASN B O 1
ATOM 4465 N N . LEU B 1 258 ? -12.156 -2.012 19.547 1 97.69 258 LEU B N 1
ATOM 4466 C CA . LEU B 1 258 ? -12.984 -1.188 18.672 1 97.69 258 LEU B CA 1
ATOM 4467 C C . LEU B 1 258 ? -14.445 -1.642 18.703 1 97.69 258 LEU B C 1
ATOM 4469 O O . LEU B 1 258 ? -14.734 -2.762 19.141 1 97.69 258 LEU B O 1
ATOM 4473 N N . GLU B 1 259 ? -15.305 -0.77 18.359 1 97.75 259 GLU B N 1
ATOM 4474 C CA . GLU B 1 259 ? -16.719 -1.069 18.188 1 97.75 259 GLU B CA 1
ATOM 4475 C C . GLU B 1 259 ? -17.312 -0.23 17.062 1 97.75 259 GLU B C 1
ATOM 4477 O O . GLU B 1 259 ? -16.719 0.75 16.625 1 97.75 259 GLU B O 1
ATOM 4482 N N . TYR B 1 260 ? -18.469 -0.68 16.578 1 97.62 260 TYR B N 1
ATOM 4483 C CA . TYR B 1 260 ? -19.016 0.039 15.438 1 97.62 260 TYR B CA 1
ATOM 4484 C C . TYR B 1 260 ? -20.5 0.31 15.633 1 97.62 260 TYR B C 1
ATOM 4486 O O . TYR B 1 260 ? -21.141 -0.315 16.469 1 97.62 260 TYR B O 1
ATOM 4494 N N . ARG B 1 261 ? -21.047 1.34 14.977 1 97.56 261 ARG B N 1
ATOM 4495 C CA . ARG B 1 261 ? -22.453 1.748 14.938 1 97.56 261 ARG B CA 1
ATOM 4496 C C . ARG B 1 261 ? -22.938 1.917 13.5 1 97.56 261 ARG B C 1
ATOM 4498 O O . ARG B 1 261 ? -22.156 2.266 12.617 1 97.56 261 ARG B O 1
ATOM 4505 N N . PRO B 1 262 ? -24.234 1.673 13.352 1 96.62 262 PRO B N 1
ATOM 4506 C CA . PRO B 1 262 ? -24.766 2.002 12.031 1 96.62 262 PRO B CA 1
ATOM 4507 C C . PRO B 1 262 ? -24.672 3.492 11.703 1 96.62 262 PRO B C 1
ATOM 4509 O O . PRO B 1 262 ? -24.672 4.324 12.617 1 96.62 262 PRO B O 1
ATOM 4512 N N . LEU B 1 263 ? -24.547 3.754 10.43 1 96.75 263 LEU B N 1
ATOM 4513 C CA . LEU B 1 263 ? -24.625 5.148 10.008 1 96.75 263 LEU B CA 1
ATOM 4514 C C . LEU B 1 263 ? -26.031 5.703 10.195 1 96.75 263 LEU B C 1
ATOM 4516 O O . LEU B 1 263 ? -27 4.953 10.164 1 96.75 263 LEU B O 1
ATOM 4520 N N . PRO B 1 264 ? -26.172 7.004 10.359 1 96.5 264 PRO B N 1
ATOM 4521 C CA . PRO B 1 264 ? -27.469 7.617 10.594 1 96.5 264 PRO B CA 1
ATOM 4522 C C . PRO B 1 264 ? -28.281 7.793 9.312 1 96.5 264 PRO B C 1
ATOM 4524 O O . PRO B 1 264 ? -29.359 8.406 9.336 1 96.5 264 PRO B O 1
ATOM 4527 N N . PHE B 1 265 ? -27.797 7.277 8.211 1 95.38 265 PHE B N 1
ATOM 4528 C CA . PHE B 1 265 ? -28.469 7.324 6.91 1 95.38 265 PHE B CA 1
ATOM 4529 C C . PHE B 1 265 ? -28.172 6.059 6.109 1 95.38 265 PHE B C 1
ATOM 4531 O O . PHE B 1 265 ? -27.281 5.289 6.461 1 95.38 265 PHE B O 1
ATOM 4538 N N . GLU B 1 266 ? -28.953 5.922 5.094 1 91.25 266 GLU B N 1
ATOM 4539 C CA . GLU B 1 266 ? -28.766 4.762 4.23 1 91.25 266 GLU B CA 1
ATOM 4540 C C . GLU B 1 266 ? -27.781 5.066 3.105 1 91.25 266 GLU B C 1
ATOM 4542 O O . GLU B 1 266 ? -27.781 6.168 2.553 1 91.25 266 GLU B O 1
ATOM 4547 N N . THR B 1 267 ? -26.891 4.145 2.93 1 88.69 267 THR B N 1
ATOM 4548 C CA . THR B 1 267 ? -26 4.203 1.771 1 88.69 267 THR B CA 1
ATOM 4549 C C . THR B 1 267 ? -26.234 3.014 0.848 1 88.69 267 THR B C 1
ATOM 4551 O O . THR B 1 267 ? -26.797 1.998 1.267 1 88.69 267 THR B O 1
ATOM 4554 N N . GLU B 1 268 ? -25.906 3.207 -0.403 1 86.38 268 GLU B N 1
ATOM 4555 C CA . GLU B 1 268 ? -25.969 2.08 -1.327 1 86.38 268 GLU B CA 1
ATOM 4556 C C . GLU B 1 268 ? -25.078 0.935 -0.862 1 86.38 268 GLU B C 1
ATOM 4558 O O . GLU B 1 268 ? -23.984 1.168 -0.337 1 86.38 268 GLU B O 1
ATOM 4563 N N . ALA B 1 269 ? -25.625 -0.262 -1.117 1 86.81 269 ALA B N 1
ATOM 4564 C CA . ALA B 1 269 ? -24.828 -1.427 -0.757 1 86.81 269 ALA B CA 1
ATOM 4565 C C . ALA B 1 269 ? -23.578 -1.517 -1.622 1 86.81 269 ALA B C 1
ATOM 4567 O O . ALA B 1 269 ? -23.625 -1.229 -2.82 1 86.81 269 ALA B O 1
ATOM 4568 N N . HIS B 1 270 ? -22.516 -1.91 -0.97 1 86.5 270 HIS B N 1
ATOM 4569 C CA . HIS B 1 270 ? -21.281 -2.221 -1.678 1 86.5 270 HIS B CA 1
ATOM 4570 C C . HIS B 1 270 ? -21.281 -3.654 -2.197 1 86.5 270 HIS B C 1
ATOM 4572 O O . HIS B 1 270 ? -21.562 -4.59 -1.445 1 86.5 270 HIS B O 1
ATOM 4578 N N . GLN B 1 271 ? -21.062 -3.701 -3.455 1 91.25 271 GLN B N 1
ATOM 4579 C CA . GLN B 1 271 ? -20.906 -5.039 -4.02 1 91.25 271 GLN B CA 1
ATOM 4580 C C . GLN B 1 271 ? -19.438 -5.371 -4.266 1 91.25 271 GLN B C 1
ATOM 4582 O O . GLN B 1 271 ? -18.672 -4.512 -4.707 1 91.25 271 GLN B O 1
ATOM 4587 N N . TYR B 1 272 ? -19.125 -6.594 -3.977 1 92.81 272 TYR B N 1
ATOM 4588 C CA . TYR B 1 272 ? -17.75 -7.066 -4.156 1 92.81 272 TYR B CA 1
ATOM 4589 C C . TYR B 1 272 ? -17.656 -8.031 -5.324 1 92.81 272 TYR B C 1
ATOM 4591 O O . TYR B 1 272 ? -18.453 -8.984 -5.422 1 92.81 272 TYR B O 1
ATOM 4599 N N . TRP B 1 273 ? -16.656 -7.766 -6.148 1 93.81 273 TRP B N 1
ATOM 4600 C CA . TRP B 1 273 ? -16.516 -8.539 -7.375 1 93.81 273 TRP B CA 1
ATOM 4601 C C . TRP B 1 273 ? -15.109 -9.117 -7.496 1 93.81 273 TRP B C 1
ATOM 4603 O O . TRP B 1 273 ? -14.117 -8.43 -7.238 1 93.81 273 TRP B O 1
ATOM 4613 N N . LEU B 1 274 ? -15.047 -10.398 -7.797 1 96.69 274 LEU B N 1
ATOM 4614 C CA . LEU B 1 274 ? -13.828 -10.992 -8.336 1 96.69 274 LEU B CA 1
ATOM 4615 C C . LEU B 1 274 ? -13.82 -10.938 -9.859 1 96.69 274 LEU B C 1
ATOM 4617 O O . LEU B 1 274 ? -14.789 -11.336 -10.508 1 96.69 274 LEU B O 1
ATOM 4621 N N . MET B 1 275 ? -12.734 -10.375 -10.469 1 97.19 275 MET B N 1
ATOM 4622 C CA . MET B 1 275 ? -12.789 -10.133 -11.906 1 97.19 275 MET B CA 1
ATOM 4623 C C . MET B 1 275 ? -11.469 -10.5 -12.57 1 97.19 275 MET B C 1
ATOM 4625 O O . MET B 1 275 ? -10.43 -10.57 -11.906 1 97.19 275 MET B O 1
ATOM 4629 N N . TRP B 1 276 ? -11.531 -10.797 -13.828 1 97.56 276 TRP B N 1
ATOM 4630 C CA . TRP B 1 276 ? -10.367 -11.078 -14.664 1 97.56 276 TRP B CA 1
ATOM 4631 C C . TRP B 1 276 ? -10.633 -10.711 -16.109 1 97.56 276 TRP B C 1
ATOM 4633 O O . TRP B 1 276 ? -11.781 -10.492 -16.5 1 97.56 276 TRP B O 1
ATOM 4643 N N . HIS B 1 277 ? -9.586 -10.5 -16.844 1 94.62 277 HIS B N 1
ATOM 4644 C CA . HIS B 1 277 ? -9.727 -10.234 -18.266 1 94.62 277 HIS B CA 1
ATOM 4645 C C . HIS B 1 277 ? -10.266 -11.461 -19 1 94.62 277 HIS B C 1
ATOM 4647 O O . HIS B 1 277 ? -9.812 -12.578 -18.766 1 94.62 277 HIS B O 1
ATOM 4653 N N . PRO B 1 278 ? -11.164 -11.297 -20.016 1 93.94 278 PRO B N 1
ATOM 4654 C CA . PRO B 1 278 ? -11.805 -12.414 -20.703 1 93.94 278 PRO B CA 1
ATOM 4655 C C . PRO B 1 278 ? -10.805 -13.312 -21.422 1 93.94 278 PRO B C 1
ATOM 4657 O O . PRO B 1 278 ? -11.102 -14.477 -21.703 1 93.94 278 PRO B O 1
ATOM 4660 N N . LYS B 1 279 ? -9.648 -12.82 -21.672 1 92.94 279 LYS B N 1
ATOM 4661 C CA . LYS B 1 279 ? -8.633 -13.625 -22.344 1 92.94 279 LYS B CA 1
ATOM 4662 C C . LYS B 1 279 ? -8.266 -14.852 -21.516 1 92.94 279 LYS B C 1
ATOM 4664 O O . LYS B 1 279 ? -7.738 -15.828 -22.047 1 92.94 279 LYS B O 1
ATOM 4669 N N . TYR B 1 280 ? -8.578 -14.789 -20.203 1 93.44 280 TYR B N 1
ATOM 4670 C CA . TYR B 1 280 ? -8.219 -15.883 -19.312 1 93.44 280 TYR B CA 1
ATOM 4671 C C . TYR B 1 280 ? -9.383 -16.844 -19.125 1 93.44 280 TYR B C 1
ATOM 4673 O O . TYR B 1 280 ? -9.273 -17.828 -18.406 1 93.44 280 TYR B O 1
ATOM 4681 N N . ASP B 1 281 ? -10.492 -16.625 -19.766 1 91.88 281 ASP B N 1
ATOM 4682 C CA . ASP B 1 281 ? -11.711 -17.391 -19.531 1 91.88 281 ASP B CA 1
ATOM 4683 C C . ASP B 1 281 ? -11.453 -18.891 -19.719 1 91.88 281 ASP B C 1
ATOM 4685 O O . ASP B 1 281 ? -11.93 -19.703 -18.922 1 91.88 281 ASP B O 1
ATOM 4689 N N . GLN B 1 282 ? -10.594 -19.266 -20.656 1 90.06 282 GLN B N 1
ATOM 4690 C CA . GLN B 1 282 ? -10.43 -20.688 -20.969 1 90.06 282 GLN B CA 1
ATOM 4691 C C . GLN B 1 282 ? -9.047 -21.188 -20.562 1 90.06 282 GLN B C 1
ATOM 4693 O O . GLN B 1 282 ? -8.656 -22.297 -20.906 1 90.06 282 GLN B O 1
ATOM 4698 N N . ASP B 1 283 ? -8.312 -20.312 -19.906 1 90.31 283 ASP B N 1
ATOM 4699 C CA . ASP B 1 283 ? -6.996 -20.703 -19.406 1 90.31 283 ASP B CA 1
ATOM 4700 C C . ASP B 1 283 ? -7.125 -21.594 -18.172 1 90.31 283 ASP B C 1
ATOM 4702 O O . ASP B 1 283 ? -7.527 -21.141 -17.109 1 90.31 283 ASP B O 1
ATOM 4706 N N . LYS B 1 284 ? -6.805 -22.859 -18.312 1 92.44 284 LYS B N 1
ATOM 4707 C CA . LYS B 1 284 ? -7.035 -23.859 -17.281 1 92.44 284 LYS B CA 1
ATOM 4708 C C . LYS B 1 284 ? -6.285 -23.516 -15.992 1 92.44 284 LYS B C 1
ATOM 4710 O O . LYS B 1 284 ? -6.793 -23.734 -14.891 1 92.44 284 LYS B O 1
ATOM 4715 N N . ALA B 1 285 ? -5.059 -23.016 -16.094 1 93.38 285 ALA B N 1
ATOM 4716 C CA . ALA B 1 285 ? -4.285 -22.609 -14.93 1 93.38 285 ALA B CA 1
ATOM 4717 C C . ALA B 1 285 ? -4.969 -21.453 -14.195 1 93.38 285 ALA B C 1
ATOM 4719 O O . ALA B 1 285 ? -5.098 -21.484 -12.969 1 93.38 285 ALA B O 1
ATOM 4720 N N . HIS B 1 286 ? -5.426 -20.531 -14.977 1 95.19 286 HIS B N 1
ATOM 4721 C CA . HIS B 1 286 ? -6.145 -19.406 -14.406 1 95.19 286 HIS B CA 1
ATOM 4722 C C . HIS B 1 286 ? -7.441 -19.844 -13.734 1 95.19 286 HIS B C 1
ATOM 4724 O O . HIS B 1 286 ? -7.762 -19.391 -12.633 1 95.19 286 HIS B O 1
ATOM 4730 N N . GLN B 1 287 ? -8.148 -20.734 -14.398 1 95.81 287 GLN B N 1
ATOM 4731 C CA . GLN B 1 287 ? -9.391 -21.25 -13.836 1 95.81 287 GLN B CA 1
ATOM 4732 C C . GLN B 1 287 ? -9.141 -21.922 -12.492 1 95.81 287 GLN B C 1
ATOM 4734 O O . GLN B 1 287 ? -9.898 -21.719 -11.539 1 95.81 287 GLN B O 1
ATOM 4739 N N . TRP B 1 288 ? -8.164 -22.641 -12.453 1 96.06 288 TRP B N 1
ATOM 4740 C CA . TRP B 1 288 ? -7.836 -23.328 -11.211 1 96.06 288 TRP B CA 1
ATOM 4741 C C . TRP B 1 288 ? -7.57 -22.328 -10.094 1 96.06 288 TRP B C 1
ATOM 4743 O O . TRP B 1 288 ? -8.141 -22.453 -9 1 96.06 288 TRP B O 1
ATOM 4753 N N . MET B 1 289 ? -6.742 -21.344 -10.336 1 96.44 289 MET B N 1
ATOM 4754 C CA . MET B 1 289 ? -6.395 -20.344 -9.336 1 96.44 289 MET B CA 1
ATOM 4755 C C . MET B 1 289 ? -7.621 -19.516 -8.945 1 96.44 289 MET B C 1
ATOM 4757 O O . MET B 1 289 ? -7.84 -19.234 -7.766 1 96.44 289 MET B O 1
ATOM 4761 N N . ARG B 1 290 ? -8.375 -19.078 -9.953 1 96.81 290 ARG B N 1
ATOM 4762 C CA . ARG B 1 290 ? -9.531 -18.25 -9.648 1 96.81 290 ARG B CA 1
ATOM 4763 C C . ARG B 1 290 ? -10.539 -19 -8.781 1 96.81 290 ARG B C 1
ATOM 4765 O O . ARG B 1 290 ? -11.164 -18.422 -7.898 1 96.81 290 ARG B O 1
ATOM 4772 N N . GLU B 1 291 ? -10.688 -20.297 -9.016 1 95.94 291 GLU B N 1
ATOM 4773 C CA . GLU B 1 291 ? -11.586 -21.094 -8.188 1 95.94 291 GLU B CA 1
ATOM 4774 C C . GLU B 1 291 ? -11.055 -21.25 -6.77 1 95.94 291 GLU B C 1
ATOM 4776 O O . GLU B 1 291 ? -11.82 -21.203 -5.805 1 95.94 291 GLU B O 1
ATOM 4781 N N . MET B 1 292 ? -9.82 -21.391 -6.664 1 94.44 292 MET B N 1
ATOM 4782 C CA . MET B 1 292 ? -9.188 -21.469 -5.352 1 94.44 292 MET B CA 1
ATOM 4783 C C . MET B 1 292 ? -9.352 -20.172 -4.574 1 94.44 292 MET B C 1
ATOM 4785 O O . MET B 1 292 ? -9.711 -20.188 -3.396 1 94.44 292 MET B O 1
ATOM 4789 N N . VAL B 1 293 ? -9.086 -19.078 -5.172 1 95.62 293 VAL B N 1
ATOM 4790 C CA . VAL B 1 293 ? -9.195 -17.766 -4.543 1 95.62 293 VAL B CA 1
ATOM 4791 C C . VAL B 1 293 ? -10.648 -17.484 -4.172 1 95.62 293 VAL B C 1
ATOM 4793 O O . VAL B 1 293 ? -10.938 -17.016 -3.066 1 95.62 293 VAL B O 1
ATOM 4796 N N . LEU B 1 294 ? -11.516 -17.812 -5.117 1 95.38 294 LEU B N 1
ATOM 4797 C CA . LEU B 1 294 ? -12.938 -17.609 -4.855 1 95.38 294 LEU B CA 1
ATOM 4798 C C . LEU B 1 294 ? -13.383 -18.438 -3.648 1 95.38 294 LEU B C 1
ATOM 4800 O O . LEU B 1 294 ? -14.125 -17.938 -2.799 1 95.38 294 LEU B O 1
ATOM 4804 N N . HIS B 1 295 ? -12.93 -19.625 -3.586 1 93.5 295 HIS B N 1
ATOM 4805 C CA . HIS B 1 295 ? -13.258 -20.484 -2.449 1 93.5 295 HIS B CA 1
ATOM 4806 C C . HIS B 1 295 ? -12.758 -19.875 -1.143 1 93.5 295 HIS B C 1
ATOM 4808 O O . HIS B 1 295 ? -13.5 -19.828 -0.156 1 93.5 295 HIS B O 1
ATOM 4814 N N . ALA B 1 296 ? -11.555 -19.375 -1.145 1 90.75 296 ALA B N 1
ATOM 4815 C CA . ALA B 1 296 ? -10.992 -18.734 0.039 1 90.75 296 ALA B CA 1
ATOM 4816 C C . ALA B 1 296 ? -11.812 -17.5 0.433 1 90.75 296 ALA B C 1
ATOM 4818 O O . ALA B 1 296 ? -12.094 -17.297 1.615 1 90.75 296 ALA B O 1
ATOM 4819 N N . MET B 1 297 ? -12.242 -16.75 -0.545 1 90.69 297 MET B N 1
ATOM 4820 C CA . MET B 1 297 ? -12.992 -15.516 -0.3 1 90.69 297 MET B CA 1
ATOM 4821 C C . MET B 1 297 ? -14.391 -15.828 0.228 1 90.69 297 MET B C 1
ATOM 4823 O O . MET B 1 297 ? -14.969 -15.031 0.969 1 90.69 297 MET B O 1
ATOM 4827 N N . ARG B 1 298 ? -14.883 -16.969 -0.088 1 88.88 298 ARG B N 1
ATOM 4828 C CA . ARG B 1 298 ? -16.234 -17.312 0.311 1 88.88 298 ARG B CA 1
ATOM 4829 C C . ARG B 1 298 ? -16.25 -18.031 1.655 1 88.88 298 ARG B C 1
ATOM 4831 O O . ARG B 1 298 ? -17.25 -18.016 2.371 1 88.88 298 ARG B O 1
ATOM 4838 N N . THR B 1 299 ? -15.141 -18.625 2.01 1 87.56 299 THR B N 1
ATOM 4839 C CA . THR B 1 299 ? -15.164 -19.484 3.184 1 87.56 299 THR B CA 1
ATOM 4840 C C . THR B 1 299 ? -14.406 -18.844 4.344 1 87.56 299 THR B C 1
ATOM 4842 O O . THR B 1 299 ? -14.57 -19.25 5.496 1 87.56 299 THR B O 1
ATOM 4845 N N . SER B 1 300 ? -13.594 -17.891 4.012 1 87.19 300 SER B N 1
ATOM 4846 C CA . SER B 1 300 ? -12.859 -17.234 5.086 1 87.19 300 SER B CA 1
ATOM 4847 C C . SER B 1 300 ? -13.805 -16.578 6.086 1 87.19 300 SER B C 1
ATOM 4849 O O . SER B 1 300 ? -14.82 -16 5.703 1 87.19 300 SER B O 1
ATOM 4851 N N . SER B 1 301 ? -13.469 -16.641 7.34 1 81.31 301 SER B N 1
ATOM 4852 C CA . SER B 1 301 ? -14.258 -16 8.391 1 81.31 301 SER B CA 1
ATOM 4853 C C . SER B 1 301 ? -14.18 -14.484 8.289 1 81.31 301 SER B C 1
ATOM 4855 O O . SER B 1 301 ? -14.992 -13.781 8.891 1 81.31 301 SER B O 1
ATOM 4857 N N . TYR B 1 302 ? -13.281 -14 7.5 1 85.12 302 TYR B N 1
ATOM 4858 C CA . TYR B 1 302 ? -13.062 -12.562 7.363 1 85.12 302 TYR B CA 1
ATOM 4859 C C . TYR B 1 302 ? -13.82 -12.008 6.164 1 85.12 302 TYR B C 1
ATOM 4861 O O . TYR B 1 302 ? -13.836 -10.797 5.941 1 85.12 302 TYR B O 1
ATOM 4869 N N . SER B 1 303 ? -14.445 -12.859 5.438 1 87 303 SER B N 1
ATOM 4870 C CA . SER B 1 303 ? -15.055 -12.461 4.172 1 87 303 SER B CA 1
ATOM 4871 C C . SER B 1 303 ? -16.453 -11.875 4.391 1 87 303 SER B C 1
ATOM 4873 O O . SER B 1 303 ? -17.031 -12.023 5.469 1 87 303 SER B O 1
ATOM 4875 N N . VAL B 1 304 ? -16.891 -11.281 3.328 1 83.5 304 VAL B N 1
ATOM 4876 C CA . VAL B 1 304 ? -18.234 -10.711 3.328 1 83.5 304 VAL B CA 1
ATOM 4877 C C . VAL B 1 304 ? -19.266 -11.836 3.35 1 83.5 304 VAL B C 1
ATOM 4879 O O . VAL B 1 304 ? -19.109 -12.852 2.666 1 83.5 304 VAL B O 1
ATOM 4882 N N . GLY B 1 305 ? -20.328 -11.656 4.094 1 68.5 305 GLY B N 1
ATOM 4883 C CA . GLY B 1 305 ? -21.438 -12.602 4.133 1 68.5 305 GLY B CA 1
ATOM 4884 C C . GLY B 1 305 ? -21.266 -13.688 5.18 1 68.5 305 GLY B C 1
ATOM 4885 O O . GLY B 1 305 ? -22.109 -14.562 5.328 1 68.5 305 GLY B O 1
ATOM 4886 N N . MET B 1 306 ? -20.078 -13.797 5.801 1 59.94 306 MET B N 1
ATOM 4887 C CA . MET B 1 306 ? -19.844 -14.859 6.773 1 59.94 306 MET B CA 1
ATOM 4888 C C . MET B 1 306 ? -20.328 -14.445 8.156 1 59.94 306 MET B C 1
ATOM 4890 O O . MET B 1 306 ? -20.078 -15.141 9.141 1 59.94 306 MET B O 1
ATOM 4894 N N . THR B 1 307 ? -21.469 -13.75 8.258 1 48.75 307 THR B N 1
ATOM 4895 C CA . THR B 1 307 ? -22.031 -13.523 9.586 1 48.75 307 THR B CA 1
ATOM 4896 C C . THR B 1 307 ? -22.719 -14.781 10.102 1 48.75 307 THR B C 1
ATOM 4898 O O . THR B 1 307 ? -23.25 -15.562 9.312 1 48.75 307 THR B O 1
#

pLDDT: mean 89.8, std 9.34, range [39.28, 98.19]

Sequence (614 aa):
MSLNHINLNLLRSLQVLLEECHVSRAADRLNITQSAVSRQLAQLRDLCGDPLLVREGNALVPTPRALAMQEKLNLLLGEFEQLLHDKPFDPQTWKQEFVLSSSDYVAQYIVPDVVAVMVEQSPNVNLAYRLWQPEYLQQFGETGIHLASTMQPEKPDNVTSVKIGEDKSVCLMRKSHPLSVKQTLTEEELVGYPHLKVTGGGDKDSSTDIVLKSLGFERRIALKVPFFSAAVNALVSSDYLMVVPEHIALNLSANHNLEYRPLPFETEAHQYWLMWHPKYDQDKAHQWMREMVLHAMRTSSYSVGMTMSLNHINLNLLRSLQVLLEECHVSRAADRLNITQSAVSRQLAQLRDLCGDPLLVREGNALVPTPRALAMQEKLNLLLGEFEQLLHDKPFDPQTWKQEFVLSSSDYVAQYIVPDVVAVMVEQSPNVNLAYRLWQPEYLQQFGETGIHLASTMQPEKPDNVTSVKIGEDKSVCLMRKSHPLSVKQTLTEEELVGYPHLKVTGGGDKDSSTDIVLKSLGFERRIALKVPFFSAAVNALVSSDYLMVVPEHIALNLSANHNLEYRPLPFETEAHQYWLMWHPKYDQDKAHQWMREMVLHAMRTSSYSVGMT

InterPro domains:
  IPR000847 LysR, HTH, N-terminal domain [PF00126] (8-66)
  IPR000847 LysR, HTH, N-terminal domain [PR00039] (23-34)
  IPR000847 LysR, HTH, N-terminal domain [PR00039] (34-44)
  IPR000847 LysR, HTH, N-terminal domain [PR00039] (44-55)
  IPR000847 LysR, HTH, N-terminal domain [PS50931] (6-63)
  IPR005119 LysR, substrate-binding [PF03466] (94-297)
  IPR036388 Winged helix-like DNA-binding domain superfamily [G3DSA:1.10.10.10] (1-86)
  IPR036390 Winged helix DNA-binding domain superfamily [SSF46785] (2-85)
  IPR037402 HTH-type transcriptional regulator YidZ, PBP2 domain [cd08417] (97-296)
  IPR050389 LysR-type Transcriptional Regulators [PTHR30118] (2-298)

Foldseek 3Di:
DDPPPDPCVLLVLLLLCQVVQDLCVSCVVSVHDSVVSVVSLVVVCVVVVHNQWDDDPPTTHGDPVNVVVNVVSVVVVVVVVVVVDPPPDALQADAEEAEEEAAQLCVVFQVVQLVVVCCPRRVRYHYHYDWADPVCLVVVVPPSHFKYKAKDLDDRPQWDKDWLAKFFKWKKAFCPAPCNVPQADDLCRLQVAEAAAACTNHHFCVQVQVVQVVVVHDHHHPYYHNHVVVVLVVRNVDNHMYMHTPLQQVVSVVPHRMHIHGHPDDTRMIIMMMIGRCVCVPPNNSVVSSVSSSVSQNPGCSHPPND/DDPVPDPCVLLVLLLLCQVVQDLCVSCVVSVHDSVVSVVSLVVVCVVVVHNQWDDDPPTTHGDPVNVVVNVVSVVVVVVVVVVVDPPDDALQADAEEAEEEAAQLCVVFQVVQLVVVCCPRRVRYHYHYDWADPVCLVVVVPPSHFKYKAKDLDDRPQWDKDWLAKFFKWKKAFCPAPCNVDQADDLCRLQVAEAAAACTNHHFCVQVQVVQVVVVHHHHHPYYHNHVVVVLVVRNVDNHMYMHTPLQQVVSVVPHRMHIHGHPDDTRMIIMMMIGRCVCVPPNNSVVSSVSSSVSQNPGCSHHPND

Organism: NCBI:txid190893

Secondary structure (DSSP, 8-state):
--GGGS-THHHHHHHHHHHH--HHHHHHHHTS-HHHHHHHHHHHHHHHTS-SEEEETTEEEE-HHHHHHHHHHHHHHHHHHHHHS-----TTT---EEEEEE-HHHHHHTHHHHHHHHHHH-TT-EEEEEE--GGGGGGGGGTT-SEEEEEESSPPTTSEEEEEEEE-EEEEEETT-GGGG-SS--HHHHHHS-EEEE-TTS-SSHHHHHHHHHTT----EEEEES-HHHHHHHHHTSS-EEEEEHHHHHHHHHHSSEEEEE-SS--PPEEEEEEE-GGGTT-HHHHHHHHHHHHHHHH-TTSTT--/--GGGS-THHHHHHHHHHHH--HHHHHHHHTS-HHHHHHHHHHHHHHHTS-SEEEETTEEEE-HHHHHHHHHHHHHHHHHHHHHS-----TTT---EEEEEE-HHHHHHTHHHHHHHHHHH-TT-EEEEEE--GGGGGGGGGTT-SEEEEEESSPPTTSEEEEEEEE-EEEEEETT-GGGG-SS--HHHHHHS-EEEE-TTS-SSHHHHHHHHHTT----EEEEES-HHHHHHHHHTSS-EEEEEHHHHHHHHHHSSEEEEE-SS--PPEEEEEEE-GGGTT-HHHHHHHHHHHHHHHH-TTSTT--

Solvent-accessible surface area (backbone atoms only — not comparable to full-atom values): 33117 Å² total; per-residue (Å²): 131,64,72,86,74,53,63,67,62,52,56,55,49,48,52,42,36,69,73,58,40,33,62,64,62,28,8,62,74,70,70,49,50,49,70,54,44,53,50,49,51,53,51,47,21,62,72,66,73,38,75,43,55,44,78,55,90,96,39,46,40,67,36,74,66,38,54,57,46,47,58,54,47,54,52,52,51,46,52,50,42,49,70,68,40,78,70,78,77,50,52,64,71,36,72,48,78,45,26,39,25,23,33,47,66,45,46,47,68,38,43,37,57,44,48,49,49,32,60,73,49,22,61,51,38,21,41,36,48,40,75,28,50,73,73,46,66,82,46,40,83,75,66,69,54,57,36,35,42,47,77,37,82,58,85,69,77,96,41,42,69,44,80,67,38,58,47,43,65,24,36,33,31,19,57,85,31,90,63,53,82,48,79,68,49,49,69,66,60,61,39,69,34,42,22,42,44,58,53,36,36,35,82,71,44,59,63,54,52,51,51,34,43,74,73,76,41,75,67,45,67,36,33,35,32,47,36,63,68,26,47,50,53,36,25,61,62,42,71,34,33,29,63,36,45,42,51,57,45,55,50,49,30,72,77,41,72,33,41,70,35,59,52,70,62,87,63,78,59,41,27,32,34,41,33,32,49,62,86,44,72,80,35,61,66,52,47,52,50,53,51,51,47,49,49,38,49,66,65,35,81,71,24,56,77,57,120,131,64,75,87,75,53,63,68,64,51,55,55,50,48,53,42,36,69,71,57,40,33,64,66,61,26,9,62,74,69,70,49,50,50,68,56,44,54,50,50,49,52,50,47,21,62,73,65,72,40,75,42,55,44,79,56,89,95,40,47,40,68,36,74,67,39,55,57,46,47,58,56,45,53,53,52,53,46,53,48,43,49,71,67,41,78,68,77,78,50,53,63,71,37,73,47,78,46,28,40,26,23,33,45,66,44,45,50,67,38,44,37,58,44,48,50,50,32,60,74,49,22,60,50,38,20,40,35,49,40,74,29,53,74,73,45,68,84,44,39,82,76,66,69,55,58,36,34,42,45,75,37,82,58,85,69,76,96,41,43,71,44,80,68,39,59,46,43,64,24,37,33,32,18,57,84,31,89,64,53,82,48,77,69,49,49,70,67,61,61,41,69,34,43,22,43,42,59,54,36,36,36,82,72,44,60,63,54,5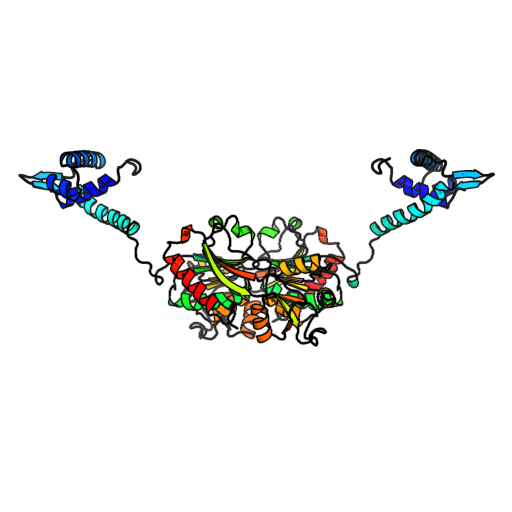2,53,51,34,45,77,74,74,42,74,67,46,67,36,34,35,34,47,36,62,66,27,47,51,51,36,26,61,60,42,71,34,34,28,64,36,46,41,51,54,45,54,50,49,30,72,76,40,71,32,40,70,35,58,52,69,62,89,63,77,58,42,27,31,35,42,34,31,49,61,88,45,71,80,35,61,68,52,46,52,50,52,51,51,47,49,49,38,48,66,64,35,82,73,26,55,76,56,119